Protein AF-A0A4Y2S2T1-F1 (afdb_monomer)

Nearest PDB structures (foldseek):
  7qun-assembly1_D  TM=9.244E-01  e=3.395E-38  Sus scrofa domesticus
  7qun-assembly1_A  TM=9.251E-01  e=2.106E-37  Sus scrofa domesticus
  7px8-assembly1_A  TM=9.135E-01  e=1.645E-37  Sus scrofa domesticus
  7px8-assembly1_C  TM=9.147E-01  e=1.126E-36  Sus scrofa domesticus
  3grd-assembly1_B  TM=5.400E-01  e=3.407E+00  Bacillus cereus ATCC 10987

Organism: Araneus ventricosus (NCBI:txid182803)

Solvent-accessible surface area (backbone atoms only — not comparable to full-atom values): 27265 Å² total; per-residue (Å²): 132,88,85,88,84,90,81,91,85,82,94,84,75,97,77,69,62,63,64,56,52,51,50,52,53,49,52,51,52,53,47,50,53,49,52,53,51,50,50,53,55,60,45,53,51,53,33,76,73,40,43,41,81,30,65,62,67,45,97,62,31,34,29,36,44,31,32,33,36,26,55,36,80,89,78,70,42,75,45,34,30,32,35,42,34,34,29,33,66,88,80,62,43,78,76,45,76,51,70,81,38,83,42,74,45,51,63,44,69,41,64,28,81,69,39,56,36,38,41,38,31,30,49,48,98,48,100,79,65,46,33,35,41,35,35,29,44,81,95,40,75,78,44,74,41,73,52,68,78,46,87,81,39,40,62,71,40,69,42,65,66,36,28,26,67,40,60,34,86,86,64,49,34,41,38,32,18,21,28,52,60,70,69,52,51,35,53,69,84,58,87,64,91,77,67,85,57,98,77,64,67,62,37,68,58,44,58,80,62,86,73,75,42,43,38,94,77,34,67,89,42,66,41,33,32,46,35,38,35,35,65,88,81,66,50,71,47,72,57,78,60,64,79,81,43,92,54,48,36,34,20,47,46,42,76,40,60,94,62,48,27,41,31,30,37,38,32,57,36,72,98,60,54,70,50,62,74,73,24,65,15,55,36,21,40,41,35,38,33,34,72,82,85,65,48,75,45,75,74,54,94,59,85,64,24,14,52,47,52,70,40,66,30,76,83,47,50,37,36,33,31,38,37,28,61,35,48,81,68,46,82,64,57,25,25,38,35,36,34,35,62,85,81,70,43,78,48,77,40,38,68,69,46,90,80,60,92,74,92,60,81,55,38,42,43,60,94,64,62,39,90,39,25,43,33,66,86,52,47,36,39,45,36,41,23,49,48,88,98,26,34,40,33,35,40,31,34,64,88,80,37,53,71,44,74,62,81,67,69,80,84,45,52,28,32,39,58,37,27,30,51,87,39,29,38,34,30,40,36,26,28,104,64,34,45,49,24,43,32,37,28,51,64,73,63,86,63,65,97,88,57,69,67,67,47,56,45,75,74,45,87,52,64,65,78,63,100,75,74,97,64,85,87,73,68,81,69,80,71,87,82,129

Foldseek 3Di:
DDDDDDDDDDDDDPPPPVVVVVVVVVVVVVVVVVVVVVVVVQQQFKFWPFWDWAPVPDPFKIKIKTKIWGQDPVVRDIWIWIKIWIAGPPVRDTPDIGDTDGPPQWLDKDAAPNSQKIWTWGFDPDPVGWIKIFIDGVPDGPAMDGPCPDPQFHAFDRDPPAFDWDADNVRFKTKGKGHHDDAAEDELPDDCVPVPDPPRPYHYNCPPPDQAFLDDVGPPHRAMWMWMAGGPVRDIDTQPCCVVPPQWHKHPWDQAPPSQKIKIKIFGCPPHSYQRRQAQATFIFIWMAGPPVSDIDTLDDDRQKGKGAWAAFPNRQKIWIWIDGHDDDRWAATWIWIAGNPVSDIDTLGDGDPDDDDQPDNHAGDPYFANAQADNVRQWGWFWGDRPQEIWIWIAGRPRSDIDTADDPPVWRYKGFNHDDPQKTWIWTHDPFWRIFIKMWHNPDDDDVPDFHTAIDGSDHIDGDDPPDDDDPGDDDGDDDD

InterPro domains:
  IPR011042 Six-bladed beta-propeller, TolB-like [G3DSA:2.120.10.30] (139-408)
  IPR045550 Acylamino-acid-releasing enzyme, N-terminal domain [PF19283] (61-460)

Sequence (482 aa):
MRLDNTSLWSLGGYCLNLARMSCLFTFESGWISRCVKIYKTIAATPSPSGAKIIPAACDDALCIHTLWSSQDFVEFQKNKFSRDFVIEKESFKVLSSGIPSDVGSVLLHGFSKSGRKRAVLTDKKSPEKKTYLEIWNGSKKEAAFDMSERKEHGNITDNDPFKCFEWSSDEKFILYTAEEKQPKSVSYFADTSQAKDETDNIMKGEEYVYREEWGEACVGSHYTVLCILEIETGVVQVLPTSKIGSDFSFGQARWGPNDETVIFIGWKEFPYRLGVWACRNRRSALYAINLESKDIECLTPDDNICVRSPRFSPNLDTLIYLENLGGGPHFKGAKLRKYDWKTKKNSTVVDLVENATGDEFPGIYVDYLPSRCWSEDGKYIYFSTIWRSRVAILCVDIENGKLQKVQVDEQFGSSVVLDVHYNMLVAELSAPNIDPCLVFFHEARIPPEKEPIQTWHLIQLPNRFGNCLNRKVTGKWSVNLK

Structure (mmCIF, N/CA/C/O backbone):
data_AF-A0A4Y2S2T1-F1
#
_entry.id   AF-A0A4Y2S2T1-F1
#
loop_
_atom_site.group_PDB
_atom_site.id
_atom_site.type_symbol
_atom_site.label_atom_id
_atom_site.label_alt_id
_atom_site.label_comp_id
_atom_site.label_asym_id
_atom_site.label_entity_id
_atom_site.label_seq_id
_atom_site.pdbx_PDB_ins_code
_atom_site.Cartn_x
_atom_site.Cartn_y
_atom_site.Cartn_z
_atom_site.occupancy
_atom_site.B_iso_or_equiv
_atom_site.auth_seq_id
_atom_site.auth_comp_id
_atom_site.auth_asym_id
_atom_site.auth_atom_id
_atom_site.pdbx_PDB_model_num
ATOM 1 N N . MET A 1 1 ? 71.038 -6.048 33.163 1.00 34.03 1 MET A N 1
ATOM 2 C CA . MET A 1 1 ? 72.115 -6.387 32.205 1.00 34.03 1 MET A CA 1
ATOM 3 C C . MET A 1 1 ? 71.888 -5.505 30.987 1.00 34.03 1 MET A C 1
ATOM 5 O O . MET A 1 1 ? 70.842 -5.656 30.379 1.00 34.03 1 MET A O 1
ATOM 9 N N . ARG A 1 2 ? 72.569 -4.347 30.900 1.00 25.72 2 ARG A N 1
ATOM 10 C CA . ARG A 1 2 ? 73.732 -4.071 30.011 1.00 25.72 2 ARG A CA 1
ATOM 11 C C . ARG A 1 2 ? 73.445 -4.492 28.563 1.00 25.72 2 ARG A C 1
ATOM 13 O O . ARG A 1 2 ? 73.126 -5.651 28.347 1.00 25.72 2 ARG A O 1
ATOM 20 N N . LEU A 1 3 ? 73.509 -3.613 27.563 1.00 28.77 3 LEU A N 1
ATOM 21 C CA . LEU A 1 3 ? 74.566 -2.644 27.192 1.00 28.77 3 LEU A CA 1
ATOM 22 C C . LEU A 1 3 ? 73.894 -1.401 26.551 1.00 28.77 3 LEU A C 1
ATOM 24 O O . LEU A 1 3 ? 72.910 -1.582 25.844 1.00 28.77 3 LEU A O 1
ATOM 28 N N . ASP A 1 4 ? 74.187 -0.134 26.861 1.00 31.33 4 ASP A N 1
ATOM 29 C CA . ASP A 1 4 ? 75.420 0.690 26.885 1.00 31.33 4 ASP A CA 1
ATOM 30 C C . ASP A 1 4 ? 75.606 1.576 25.628 1.00 31.33 4 ASP A C 1
ATOM 32 O O . ASP A 1 4 ? 75.515 1.100 24.499 1.00 31.33 4 ASP A O 1
ATOM 36 N N . ASN A 1 5 ? 75.975 2.840 25.916 1.00 29.80 5 ASN A N 1
ATOM 37 C CA . ASN A 1 5 ? 76.746 3.833 25.136 1.00 29.80 5 ASN A CA 1
ATOM 38 C C . ASN A 1 5 ? 75.997 4.841 24.224 1.00 29.80 5 ASN A C 1
ATOM 40 O O . ASN A 1 5 ? 75.476 4.484 23.177 1.00 29.80 5 ASN A O 1
ATOM 44 N N . THR A 1 6 ? 75.777 6.097 24.679 1.00 29.97 6 THR A N 1
ATOM 45 C CA . THR A 1 6 ? 76.640 7.326 24.561 1.00 29.97 6 THR A CA 1
ATOM 46 C C . THR A 1 6 ? 76.794 7.825 23.112 1.00 29.97 6 THR A C 1
ATOM 48 O O . THR A 1 6 ? 77.077 7.018 22.245 1.00 29.97 6 THR A O 1
ATOM 51 N N . SER A 1 7 ? 76.724 9.102 22.714 1.00 29.00 7 SER A N 1
ATOM 52 C CA . SER A 1 7 ? 76.660 10.418 23.371 1.00 29.00 7 SER A CA 1
ATOM 53 C C . SER A 1 7 ? 76.478 11.513 22.290 1.00 29.00 7 SER A C 1
ATOM 55 O O . SER A 1 7 ? 76.987 11.351 21.186 1.00 29.00 7 SER A O 1
ATOM 57 N N . LEU A 1 8 ? 75.809 12.619 22.655 1.00 30.50 8 LEU A N 1
ATOM 58 C CA . LEU A 1 8 ? 76.010 14.031 22.249 1.00 30.50 8 LEU A CA 1
ATOM 59 C C . LEU A 1 8 ? 76.597 14.371 20.863 1.00 30.50 8 LEU A C 1
ATOM 61 O O . LEU A 1 8 ? 77.785 14.168 20.674 1.00 30.50 8 LEU A O 1
ATOM 65 N N . TRP A 1 9 ? 75.841 15.123 20.041 1.00 24.95 9 TRP A N 1
ATOM 66 C CA . TRP A 1 9 ? 76.330 16.329 19.336 1.00 24.95 9 TRP A CA 1
ATOM 67 C C . TRP A 1 9 ? 75.213 17.390 19.186 1.00 24.95 9 TRP A C 1
ATOM 69 O O . TRP A 1 9 ? 74.168 17.146 18.593 1.00 24.95 9 TRP A O 1
ATOM 79 N N . SER A 1 10 ? 75.478 18.544 19.808 1.00 25.80 10 SER A N 1
ATOM 80 C CA . SER A 1 10 ? 75.122 19.943 19.493 1.00 25.80 10 SER A CA 1
ATOM 81 C C . SER A 1 10 ? 73.791 20.344 18.825 1.00 25.80 10 SER A C 1
ATOM 83 O O . SER A 1 10 ? 73.492 20.010 17.683 1.00 25.80 10 SER A O 1
ATOM 85 N N . LEU A 1 11 ? 73.114 21.261 19.527 1.00 33.84 11 LEU A N 1
ATOM 86 C CA . LEU A 1 11 ? 72.204 22.316 19.060 1.00 33.84 11 LEU A CA 1
ATOM 87 C C . LEU A 1 11 ? 72.495 22.871 17.651 1.00 33.84 11 LEU A C 1
ATOM 89 O O . LEU A 1 11 ? 73.574 23.399 17.395 1.00 33.84 11 LEU A O 1
ATOM 93 N N . GLY A 1 12 ? 71.462 22.890 16.805 1.00 29.61 12 GLY A N 1
ATOM 94 C CA . GLY A 1 12 ? 71.401 23.716 15.597 1.00 29.61 12 GLY A CA 1
ATOM 95 C C . GLY A 1 12 ? 70.341 23.219 14.618 1.00 29.61 12 GLY A C 1
ATOM 96 O O . GLY A 1 12 ? 70.613 22.313 13.841 1.00 29.61 12 GLY A O 1
ATOM 97 N N . GLY A 1 13 ? 69.132 23.795 14.642 1.00 30.22 13 GLY A N 1
ATOM 98 C CA . GLY A 1 13 ? 68.125 23.501 13.609 1.00 30.22 13 GLY A CA 1
ATOM 99 C C . GLY A 1 13 ? 66.648 23.540 14.011 1.00 30.22 13 GLY A C 1
ATOM 100 O O . GLY A 1 13 ? 65.831 22.904 13.349 1.00 30.22 13 GLY A O 1
ATOM 101 N N . TYR A 1 14 ? 66.256 24.273 15.056 1.00 33.62 14 TYR A N 1
ATOM 102 C CA . TYR A 1 14 ? 64.844 24.620 15.258 1.00 33.62 14 TYR A CA 1
ATOM 103 C C . TYR A 1 14 ? 64.432 25.670 14.218 1.00 33.62 14 TYR A C 1
ATOM 105 O O . TYR A 1 14 ? 64.566 26.855 14.482 1.00 33.62 14 TYR A O 1
ATOM 113 N N . CYS A 1 15 ? 64.006 25.236 13.024 1.00 35.84 15 CYS A N 1
ATOM 114 C CA . CYS A 1 15 ? 63.118 26.014 12.133 1.00 35.84 15 CYS A CA 1
ATOM 115 C C . CYS A 1 15 ? 62.602 25.262 10.885 1.00 35.84 15 CYS A C 1
ATOM 117 O O . CYS A 1 15 ? 61.831 25.837 10.125 1.00 35.84 15 CYS A O 1
ATOM 119 N N . LEU A 1 16 ? 62.950 23.986 10.654 1.00 35.72 16 LEU A N 1
ATOM 120 C CA . LEU A 1 16 ? 62.551 23.272 9.421 1.00 35.72 16 LEU A CA 1
ATOM 121 C C . LEU A 1 16 ? 61.482 22.174 9.575 1.00 35.72 16 LEU A C 1
ATOM 123 O O . LEU A 1 16 ? 61.042 21.626 8.567 1.00 35.72 16 LEU A O 1
ATOM 127 N N . ASN A 1 17 ? 60.979 21.901 10.785 1.00 37.56 17 ASN A N 1
ATOM 128 C CA . ASN A 1 17 ? 59.931 20.883 10.992 1.00 37.56 17 ASN A CA 1
ATOM 129 C C . ASN A 1 17 ? 58.493 21.418 11.099 1.00 37.56 17 ASN A C 1
ATOM 131 O O . ASN A 1 17 ? 57.556 20.645 10.923 1.00 37.56 17 ASN A O 1
ATOM 135 N N . LEU A 1 18 ? 58.282 22.726 11.284 1.00 37.91 18 LEU A N 1
ATOM 136 C CA . LEU A 1 18 ? 56.929 23.305 11.282 1.00 37.91 18 LEU A CA 1
ATOM 137 C C . LEU A 1 18 ? 56.337 23.406 9.870 1.00 37.91 18 LEU A C 1
ATOM 139 O O . LEU A 1 18 ? 55.143 23.184 9.706 1.00 37.91 18 LEU A O 1
ATOM 143 N N . ALA A 1 19 ? 57.163 23.647 8.845 1.00 38.97 19 ALA A N 1
ATOM 144 C CA . ALA A 1 19 ? 56.709 23.746 7.456 1.00 38.97 19 ALA A CA 1
ATOM 145 C C . ALA A 1 19 ? 56.331 22.385 6.839 1.00 38.97 19 ALA A C 1
ATOM 147 O O . ALA A 1 19 ? 55.425 22.318 6.017 1.00 38.97 19 ALA A O 1
ATOM 148 N N . ARG A 1 20 ? 56.982 21.280 7.239 1.00 36.53 20 ARG A N 1
ATOM 149 C CA . ARG A 1 20 ? 56.620 19.927 6.768 1.00 36.53 20 ARG A CA 1
ATOM 150 C C . ARG A 1 20 ? 55.394 19.359 7.485 1.00 36.53 20 ARG A C 1
ATOM 152 O O . ARG A 1 20 ? 54.566 18.741 6.825 1.00 36.53 20 ARG A O 1
ATOM 159 N N . MET A 1 21 ? 55.230 19.620 8.786 1.00 36.50 21 MET A N 1
ATOM 160 C CA . MET A 1 21 ? 53.992 19.283 9.503 1.00 36.50 21 MET A CA 1
ATOM 161 C C . MET A 1 21 ? 52.813 20.129 9.018 1.00 36.50 21 MET A C 1
ATOM 163 O O . MET A 1 21 ? 51.754 19.574 8.755 1.00 36.50 21 MET A O 1
ATOM 167 N N . SER A 1 22 ? 52.985 21.439 8.812 1.00 42.50 22 SER A N 1
ATOM 168 C CA . SER A 1 22 ? 51.910 22.276 8.270 1.00 42.50 22 SER A CA 1
ATOM 169 C C . SER A 1 22 ? 51.540 21.889 6.839 1.00 42.50 22 SER A C 1
ATOM 171 O O . SER A 1 22 ? 50.362 21.936 6.512 1.00 42.50 22 SER A O 1
ATOM 173 N N . CYS A 1 23 ? 52.485 21.434 6.006 1.00 40.66 23 CYS A N 1
ATOM 174 C CA . CYS A 1 23 ? 52.192 20.939 4.656 1.00 40.66 23 CYS A CA 1
ATOM 175 C C . CYS A 1 23 ? 51.424 19.602 4.669 1.00 40.66 23 CYS A C 1
ATOM 177 O O . CYS A 1 23 ? 50.485 19.446 3.899 1.00 40.66 23 CYS A O 1
ATOM 179 N N . LEU A 1 24 ? 51.743 18.677 5.585 1.00 39.03 24 LEU A N 1
ATOM 180 C CA . LEU A 1 24 ? 50.981 17.432 5.793 1.00 39.03 24 LEU A CA 1
ATOM 181 C C . LEU A 1 24 ? 49.571 17.697 6.356 1.00 39.03 24 LEU A C 1
ATOM 183 O O . LEU A 1 24 ? 48.596 17.203 5.797 1.00 39.03 24 LEU A O 1
ATOM 187 N N . PHE A 1 25 ? 49.436 18.561 7.368 1.00 42.19 25 PHE A N 1
ATOM 188 C CA . PHE A 1 25 ? 48.134 18.968 7.921 1.00 42.19 25 PHE A CA 1
ATOM 189 C C . PHE A 1 25 ? 47.293 19.806 6.936 1.00 42.19 25 PHE A C 1
ATOM 191 O O . PHE A 1 25 ? 46.064 19.733 6.951 1.00 42.19 25 PHE A O 1
ATOM 198 N N . THR A 1 26 ? 47.908 20.597 6.049 1.00 48.97 26 THR A N 1
ATOM 199 C CA . THR A 1 26 ? 47.185 21.336 4.991 1.00 48.97 26 THR A CA 1
ATOM 200 C C . THR A 1 26 ? 46.773 20.434 3.828 1.00 48.97 26 THR A C 1
ATOM 202 O O . THR A 1 26 ? 45.680 20.613 3.290 1.00 48.97 26 THR A O 1
ATOM 205 N N . PHE A 1 27 ? 47.568 19.411 3.492 1.00 50.53 27 PHE A N 1
ATOM 206 C CA . PHE A 1 27 ? 47.165 18.369 2.541 1.00 50.53 27 PHE A CA 1
ATOM 207 C C . PHE A 1 27 ? 45.996 17.533 3.081 1.00 50.53 27 PHE A C 1
ATOM 209 O O . PHE A 1 27 ? 45.011 17.325 2.373 1.00 50.53 27 PHE A O 1
ATOM 216 N N . GLU A 1 28 ? 46.065 17.111 4.348 1.00 56.66 28 GLU A N 1
ATOM 217 C CA . GLU A 1 28 ? 44.998 16.354 5.012 1.00 56.66 28 GLU A CA 1
ATOM 218 C C . GLU A 1 28 ? 43.727 17.187 5.208 1.00 56.66 28 GLU A C 1
ATOM 220 O O . GLU A 1 28 ? 42.634 16.710 4.913 1.00 56.66 28 GLU A O 1
ATOM 225 N N . SER A 1 29 ? 43.833 18.453 5.624 1.00 62.41 29 SER A N 1
ATOM 226 C CA . SER A 1 29 ? 42.655 19.320 5.795 1.00 62.41 29 SER A CA 1
ATOM 227 C C . SER A 1 29 ? 41.990 19.691 4.465 1.00 62.41 29 SER A C 1
ATOM 229 O O . SER A 1 29 ? 40.758 19.724 4.390 1.00 62.41 29 SER A O 1
ATOM 231 N N . GLY A 1 30 ? 42.763 19.893 3.391 1.00 78.75 30 GLY A N 1
ATOM 232 C CA . GLY A 1 30 ? 42.232 20.081 2.038 1.00 78.75 30 GLY A CA 1
ATOM 233 C C . GLY A 1 30 ? 41.545 18.824 1.496 1.00 78.75 30 GLY A C 1
ATOM 234 O O . GLY A 1 30 ? 40.457 18.907 0.919 1.00 78.75 30 GLY A O 1
ATOM 235 N N . TRP A 1 31 ? 42.134 17.649 1.738 1.00 84.62 31 TRP A N 1
ATOM 236 C CA . TRP A 1 31 ? 41.548 16.357 1.383 1.00 84.62 31 TRP A CA 1
ATOM 237 C C . TRP A 1 31 ? 40.248 16.082 2.142 1.00 84.62 31 TRP A C 1
ATOM 239 O O . TRP A 1 31 ? 39.226 15.802 1.519 1.00 84.62 31 TRP A O 1
ATOM 249 N N . ILE A 1 32 ? 40.248 16.236 3.469 1.00 88.69 32 ILE A N 1
ATOM 250 C CA . ILE A 1 32 ? 39.058 16.061 4.310 1.00 88.69 32 ILE A CA 1
ATOM 251 C C . ILE A 1 32 ? 37.958 17.030 3.872 1.00 88.69 32 ILE A C 1
ATOM 253 O O . ILE A 1 32 ? 36.822 16.610 3.667 1.00 88.69 32 ILE A O 1
ATOM 257 N N . SER A 1 33 ? 38.290 18.303 3.637 1.00 88.44 33 SER A N 1
ATOM 258 C CA . SER A 1 33 ? 37.321 19.298 3.157 1.00 88.44 33 SER A CA 1
ATOM 259 C C . SER A 1 33 ? 36.711 18.903 1.810 1.00 88.44 33 SER A C 1
ATOM 261 O O . SER A 1 33 ? 35.505 19.053 1.601 1.00 88.44 33 SER A O 1
ATOM 263 N N . ARG A 1 34 ? 37.519 18.346 0.899 1.00 89.38 34 ARG A N 1
ATOM 264 C CA . ARG A 1 34 ? 37.043 17.816 -0.383 1.00 89.38 34 ARG A CA 1
ATOM 265 C C . ARG A 1 34 ? 36.129 16.605 -0.190 1.00 89.38 34 ARG A C 1
ATOM 267 O O . ARG A 1 34 ? 35.059 16.580 -0.793 1.00 89.38 34 ARG A O 1
ATOM 274 N N . CYS A 1 35 ? 36.507 15.644 0.650 1.00 88.88 35 CYS A N 1
ATOM 275 C CA . CYS A 1 35 ? 35.688 14.471 0.964 1.00 88.88 35 CYS A CA 1
ATOM 276 C C . CYS A 1 35 ? 34.342 14.874 1.573 1.00 88.88 35 CYS A C 1
ATOM 278 O O . CYS A 1 35 ? 33.303 14.418 1.107 1.00 88.88 35 CYS A O 1
ATOM 280 N N . VAL A 1 36 ? 34.346 15.797 2.540 1.00 88.25 36 VAL A N 1
ATOM 281 C CA . VAL A 1 36 ? 33.127 16.340 3.154 1.00 88.25 36 VAL A CA 1
ATOM 282 C C . VAL A 1 36 ? 32.255 17.034 2.110 1.00 88.25 36 VAL A C 1
ATOM 284 O O . VAL A 1 36 ? 31.046 16.822 2.093 1.00 88.25 36 VAL A O 1
ATOM 287 N N . LYS A 1 37 ? 32.839 17.832 1.207 1.00 88.00 37 LYS A N 1
ATOM 288 C CA . LYS A 1 37 ? 32.087 18.500 0.135 1.00 88.00 37 LYS A CA 1
ATOM 289 C C . LYS A 1 37 ? 31.455 17.500 -0.836 1.00 88.00 37 LYS A C 1
ATOM 291 O O . LYS A 1 37 ? 30.286 17.660 -1.184 1.00 88.00 37 LYS A O 1
ATOM 296 N N . ILE A 1 38 ? 32.201 16.478 -1.257 1.00 87.62 38 ILE A N 1
ATOM 297 C CA . ILE A 1 38 ? 31.698 15.418 -2.144 1.00 87.62 38 ILE A CA 1
ATOM 298 C C . ILE A 1 38 ? 30.565 14.658 -1.456 1.00 87.62 38 ILE A C 1
ATOM 300 O O . ILE A 1 38 ? 29.480 14.551 -2.018 1.00 87.62 38 ILE A O 1
ATOM 304 N N . TYR A 1 39 ? 30.786 14.208 -0.221 1.00 85.94 39 TYR A N 1
ATOM 305 C CA . TYR A 1 39 ? 29.787 13.487 0.561 1.00 85.94 39 TYR A CA 1
ATOM 306 C C . TYR A 1 39 ? 28.503 14.305 0.744 1.00 85.94 39 TYR A C 1
ATOM 308 O O . TYR A 1 39 ? 27.420 13.809 0.444 1.00 85.94 39 TYR A O 1
ATOM 316 N N . LYS A 1 40 ? 28.620 15.585 1.131 1.00 85.69 40 LYS A N 1
ATOM 317 C CA . LYS A 1 40 ? 27.474 16.502 1.245 1.00 85.69 40 LYS A CA 1
ATOM 318 C C . LYS A 1 40 ? 26.719 16.664 -0.073 1.00 85.69 40 LYS A C 1
ATOM 320 O O . LYS A 1 40 ? 25.498 16.708 -0.056 1.00 85.69 40 LYS A O 1
ATOM 325 N N . THR A 1 41 ? 27.433 16.739 -1.197 1.00 84.62 41 THR A N 1
ATOM 326 C CA . THR A 1 41 ? 26.814 16.869 -2.527 1.00 84.62 41 THR A CA 1
ATOM 327 C C . THR A 1 41 ? 26.025 15.612 -2.887 1.00 84.62 41 THR A C 1
ATOM 329 O O . THR A 1 41 ? 24.870 15.714 -3.276 1.00 84.62 41 THR A O 1
ATOM 332 N N . ILE A 1 42 ? 26.622 14.429 -2.708 1.00 83.75 42 ILE A N 1
ATOM 333 C CA . ILE A 1 42 ? 25.990 13.149 -3.056 1.00 83.75 42 ILE A CA 1
ATOM 334 C C . ILE A 1 42 ? 24.768 12.893 -2.176 1.00 83.75 42 ILE A C 1
ATOM 336 O O . ILE A 1 42 ? 23.701 12.581 -2.685 1.00 83.75 42 ILE A O 1
ATOM 340 N N . ALA A 1 43 ? 24.889 13.060 -0.865 1.00 83.31 43 ALA A N 1
ATOM 341 C CA . ALA A 1 43 ? 23.805 12.748 0.061 1.00 83.31 43 ALA A CA 1
ATOM 342 C C . ALA A 1 43 ? 22.665 13.783 0.075 1.00 83.31 43 ALA A C 1
ATOM 344 O O . ALA A 1 43 ? 21.557 13.466 0.509 1.00 83.31 43 ALA A O 1
ATOM 345 N N . ALA A 1 44 ? 22.912 14.997 -0.430 1.00 84.25 44 ALA A N 1
ATOM 346 C CA . ALA A 1 44 ? 21.858 15.968 -0.711 1.00 84.25 44 ALA A CA 1
ATOM 347 C C . ALA A 1 44 ? 21.030 15.604 -1.958 1.00 84.25 44 ALA A C 1
ATOM 349 O O . ALA A 1 44 ? 19.982 16.210 -2.179 1.00 84.25 44 ALA A O 1
ATOM 350 N N . THR A 1 45 ? 21.475 14.636 -2.769 1.00 88.38 45 THR A N 1
ATOM 351 C CA . THR A 1 45 ? 20.741 14.174 -3.952 1.00 88.38 45 THR A CA 1
ATOM 352 C C . THR A 1 45 ? 19.422 13.538 -3.520 1.00 88.38 45 THR A C 1
ATOM 354 O O . THR A 1 45 ? 19.428 12.534 -2.801 1.00 88.38 45 THR A O 1
ATOM 357 N N . PRO A 1 46 ? 18.276 14.099 -3.930 1.00 91.19 46 PRO A N 1
ATOM 358 C CA . PRO A 1 46 ? 16.992 13.555 -3.545 1.00 91.19 46 PRO A CA 1
ATOM 359 C C . PRO A 1 46 ? 16.679 12.292 -4.343 1.00 91.19 46 PRO A C 1
ATOM 361 O O . PRO A 1 46 ? 16.947 12.211 -5.538 1.00 91.19 46 PRO A O 1
ATOM 364 N N . SER A 1 47 ? 16.058 11.323 -3.681 1.00 92.00 47 SER A N 1
ATOM 365 C CA . SER A 1 47 ? 15.571 10.091 -4.304 1.00 92.00 47 SER A CA 1
ATOM 366 C C . SER A 1 47 ? 14.041 10.062 -4.276 1.00 92.00 47 SER A C 1
ATOM 368 O O . SER A 1 47 ? 13.475 10.324 -3.204 1.00 92.00 47 SER A O 1
ATOM 370 N N . PRO A 1 48 ? 13.361 9.752 -5.399 1.00 94.19 48 PRO A N 1
ATOM 371 C CA . PRO A 1 48 ? 11.926 9.496 -5.390 1.00 94.19 48 PRO A CA 1
ATOM 372 C C . PRO A 1 48 ? 11.599 8.350 -4.428 1.00 94.19 48 PRO A C 1
ATOM 374 O O . PRO A 1 48 ? 12.237 7.302 -4.459 1.00 94.19 48 PRO A O 1
ATOM 377 N N . SER A 1 49 ? 10.605 8.546 -3.570 1.00 93.06 49 SER A N 1
ATOM 378 C CA . SER A 1 49 ? 10.132 7.544 -2.608 1.00 93.06 49 SER A CA 1
ATOM 379 C C . SER A 1 49 ? 8.677 7.134 -2.840 1.00 93.06 49 SER A C 1
ATOM 381 O O . SER A 1 49 ? 8.216 6.148 -2.269 1.00 93.06 49 SER A O 1
ATOM 383 N N . GLY A 1 50 ? 7.948 7.861 -3.689 1.00 94.69 50 GLY A N 1
ATOM 384 C CA . GLY A 1 50 ? 6.578 7.539 -4.066 1.00 94.69 50 GLY A CA 1
ATOM 385 C C . GLY A 1 50 ? 6.056 8.455 -5.166 1.00 94.69 50 GLY A C 1
ATOM 386 O O . GLY A 1 50 ? 6.575 9.551 -5.382 1.00 94.69 50 GLY A O 1
ATOM 387 N N . ALA A 1 51 ? 5.013 8.010 -5.857 1.00 95.19 51 ALA A N 1
ATOM 388 C CA . ALA A 1 51 ? 4.303 8.811 -6.842 1.00 95.19 51 ALA A CA 1
ATOM 389 C C . ALA A 1 51 ? 2.811 8.466 -6.846 1.00 95.19 51 ALA A C 1
ATOM 391 O O . ALA A 1 51 ? 2.405 7.389 -6.408 1.00 95.19 51 ALA A O 1
ATOM 392 N N . LYS A 1 52 ? 1.993 9.389 -7.345 1.00 94.38 52 LYS A N 1
ATOM 393 C CA . LYS A 1 52 ? 0.572 9.183 -7.597 1.00 94.38 52 LYS A CA 1
ATOM 394 C C . LYS A 1 52 ? 0.146 9.980 -8.824 1.00 94.38 52 LYS A C 1
ATOM 396 O O . LYS A 1 52 ? 0.221 11.205 -8.823 1.00 94.38 52 LYS A O 1
ATOM 401 N N . ILE A 1 53 ? -0.339 9.288 -9.850 1.00 92.12 53 ILE A N 1
ATOM 402 C CA . ILE A 1 53 ? -1.011 9.878 -11.011 1.00 92.12 53 ILE A CA 1
ATOM 403 C C . ILE A 1 53 ? -2.413 10.336 -10.581 1.00 92.12 53 ILE A C 1
ATOM 405 O O . ILE A 1 53 ? -3.239 9.517 -10.162 1.00 92.12 53 ILE A O 1
ATOM 409 N N . ILE A 1 54 ? -2.685 11.633 -10.682 1.00 90.31 54 ILE A N 1
ATOM 410 C CA . ILE A 1 54 ? -3.940 12.277 -10.290 1.00 90.31 54 ILE A CA 1
ATOM 411 C C . ILE A 1 54 ? -4.703 12.689 -11.564 1.00 90.31 54 ILE A C 1
ATOM 413 O O . ILE A 1 54 ? -4.226 13.558 -12.300 1.00 90.31 54 ILE A O 1
ATOM 417 N N . PRO A 1 55 ? -5.884 12.092 -11.831 1.00 70.88 55 PRO A N 1
ATOM 418 C CA . PRO A 1 55 ? -6.645 12.334 -13.060 1.00 70.88 55 PRO A CA 1
ATOM 419 C C . PRO A 1 55 ? -7.150 13.768 -13.226 1.00 70.88 55 PRO A C 1
ATOM 421 O O . PRO A 1 55 ? -7.199 14.281 -14.340 1.00 70.88 55 PRO A O 1
ATOM 424 N N . ALA A 1 56 ? -7.560 14.402 -12.128 1.00 64.19 56 ALA A N 1
ATOM 425 C CA . ALA A 1 56 ? -8.405 15.594 -12.152 1.00 64.19 56 ALA A CA 1
ATOM 426 C C . ALA A 1 56 ? -7.644 16.931 -12.247 1.00 64.19 56 ALA A C 1
ATOM 428 O O . ALA A 1 56 ? -8.110 17.929 -11.704 1.00 64.19 56 ALA A O 1
ATOM 429 N N . ALA A 1 57 ? -6.482 16.977 -12.907 1.00 59.53 57 ALA A N 1
ATOM 430 C CA . ALA A 1 57 ? -5.786 18.251 -13.110 1.00 59.53 57 ALA A CA 1
ATOM 431 C C . ALA A 1 57 ? -6.525 19.126 -14.142 1.00 59.53 57 ALA A C 1
ATOM 433 O O . ALA A 1 57 ? -6.911 20.249 -13.825 1.00 59.53 57 ALA A O 1
ATOM 434 N N . CYS A 1 58 ? -6.762 18.592 -15.346 1.00 63.28 58 CYS A N 1
ATOM 435 C CA . CYS A 1 58 ? -7.676 19.121 -16.366 1.00 63.28 58 CYS A CA 1
ATOM 436 C C . CYS A 1 58 ? -7.911 18.069 -17.476 1.00 63.28 58 CYS A C 1
ATOM 438 O O . CYS A 1 58 ? -7.344 16.972 -17.438 1.00 63.28 58 CYS A O 1
ATOM 440 N N . ASP A 1 59 ? -8.748 18.380 -18.470 1.00 72.38 59 ASP A N 1
ATOM 441 C CA . ASP A 1 59 ? -9.065 17.448 -19.564 1.00 72.38 59 ASP A CA 1
ATOM 442 C C . ASP A 1 59 ? -7.833 17.082 -20.406 1.00 72.38 59 ASP A C 1
ATOM 444 O O . ASP A 1 59 ? -7.677 15.910 -20.744 1.00 72.38 59 ASP A O 1
ATOM 448 N N . ASP A 1 60 ? -6.891 18.011 -20.601 1.00 82.12 60 ASP A N 1
ATOM 449 C CA . ASP A 1 60 ? -5.720 17.828 -21.477 1.00 82.12 60 ASP A CA 1
ATOM 450 C C . ASP A 1 60 ? -4.404 17.545 -20.732 1.00 82.12 60 ASP A C 1
ATOM 452 O O . ASP A 1 60 ? -3.382 17.248 -21.353 1.00 82.12 60 ASP A O 1
ATOM 456 N N . ALA A 1 61 ? -4.394 17.613 -19.398 1.00 85.00 61 ALA A N 1
ATOM 457 C CA . ALA A 1 61 ? -3.192 17.392 -18.596 1.00 85.00 61 ALA A CA 1
ATOM 458 C C . ALA A 1 61 ? -3.444 16.480 -17.396 1.00 85.00 61 ALA A C 1
ATOM 460 O O . ALA A 1 61 ? -4.550 16.371 -16.869 1.00 85.00 61 ALA A O 1
ATOM 461 N N . LEU A 1 62 ? -2.385 15.816 -16.952 1.00 85.19 62 LEU A N 1
ATOM 462 C CA . LEU A 1 62 ? -2.368 14.968 -15.770 1.00 85.19 62 LEU A CA 1
ATOM 463 C C . LEU A 1 62 ? -1.358 15.515 -14.767 1.00 85.19 62 LEU A C 1
ATOM 465 O O . LEU A 1 62 ? -0.304 16.030 -15.140 1.00 85.19 62 LEU A O 1
ATOM 469 N N . CYS A 1 63 ? -1.699 15.416 -13.484 1.00 90.56 63 CYS A N 1
ATOM 470 C CA . CYS A 1 63 ? -0.799 15.779 -12.399 1.00 90.56 63 CYS A CA 1
ATOM 471 C C . CYS A 1 63 ? -0.184 14.508 -11.818 1.00 90.56 63 CYS A C 1
ATOM 473 O O . CYS A 1 63 ? -0.893 13.543 -11.537 1.00 90.56 63 CYS A O 1
ATOM 475 N N . ILE A 1 64 ? 1.128 14.499 -11.620 1.00 92.50 64 ILE A N 1
ATOM 476 C CA . ILE A 1 64 ? 1.820 13.456 -10.871 1.00 92.50 64 ILE A CA 1
ATOM 477 C C . ILE A 1 64 ? 2.302 14.079 -9.569 1.00 92.50 64 ILE A C 1
ATOM 479 O O . ILE A 1 64 ? 3.247 14.869 -9.568 1.00 92.50 64 ILE A O 1
ATOM 483 N N . HIS A 1 65 ? 1.660 13.701 -8.466 1.00 94.56 65 HIS A N 1
ATOM 484 C CA . HIS A 1 65 ? 2.145 14.013 -7.129 1.00 94.56 65 HIS A CA 1
ATOM 485 C C . HIS A 1 65 ? 3.281 13.066 -6.778 1.00 94.56 65 HIS A C 1
ATOM 487 O O . HIS A 1 65 ? 3.144 11.853 -6.932 1.00 94.56 65 HIS A O 1
ATOM 493 N N . THR A 1 66 ? 4.406 13.592 -6.312 1.00 95.12 66 THR A N 1
ATOM 494 C CA . THR A 1 66 ? 5.604 12.789 -6.042 1.00 95.12 66 THR A CA 1
ATOM 495 C C . THR A 1 66 ? 6.155 13.085 -4.664 1.00 95.12 66 THR A C 1
ATOM 497 O O . THR A 1 66 ? 6.108 14.220 -4.190 1.00 95.12 66 THR A O 1
ATOM 500 N N . LEU A 1 67 ? 6.689 12.051 -4.028 1.00 95.88 67 LEU A N 1
ATOM 501 C CA . LEU A 1 67 ? 7.351 12.112 -2.736 1.00 95.88 67 LEU A CA 1
ATOM 502 C C . LEU A 1 67 ? 8.829 11.835 -2.940 1.00 95.88 67 LEU A C 1
ATOM 504 O O . LEU A 1 67 ? 9.212 10.980 -3.739 1.00 95.88 67 LEU A O 1
ATOM 508 N N . TRP A 1 68 ? 9.646 12.554 -2.192 1.00 94.81 68 TRP A N 1
ATOM 509 C CA . TRP A 1 68 ? 11.090 12.497 -2.279 1.00 94.81 68 TRP A CA 1
ATOM 510 C C . TRP A 1 68 ? 11.680 12.457 -0.883 1.00 94.81 68 TRP A C 1
ATOM 512 O O . TRP A 1 68 ? 11.090 12.949 0.084 1.00 94.81 68 TRP A O 1
ATOM 522 N N . SER A 1 69 ? 12.874 11.887 -0.787 1.00 93.19 69 SER A N 1
ATOM 523 C CA . SER A 1 69 ? 13.676 11.961 0.426 1.00 93.19 69 SER A CA 1
ATOM 524 C C . SER A 1 69 ? 15.121 12.308 0.115 1.00 93.19 69 SER A C 1
ATOM 526 O O . SER A 1 69 ? 15.665 11.863 -0.894 1.00 93.19 69 SER A O 1
ATOM 528 N N . SER A 1 70 ? 15.738 13.088 0.993 1.00 91.06 70 SER A N 1
ATOM 529 C CA . SER A 1 70 ? 17.166 13.409 0.962 1.00 91.06 70 SER A CA 1
ATOM 530 C C . SER A 1 70 ? 17.716 13.411 2.384 1.00 91.06 70 SER A C 1
ATOM 532 O O . SER A 1 70 ? 16.967 13.599 3.345 1.00 91.06 70 SER A O 1
ATOM 534 N N . GLN A 1 71 ? 19.020 13.211 2.545 1.00 89.31 71 GLN A N 1
ATOM 535 C CA . GLN A 1 71 ? 19.634 13.281 3.866 1.00 89.31 71 GLN A CA 1
ATOM 536 C C . GLN A 1 71 ? 19.804 14.746 4.289 1.00 89.31 71 GLN A C 1
ATOM 538 O O . GLN A 1 71 ? 20.451 15.522 3.585 1.00 89.31 71 GLN A O 1
ATOM 543 N N . ASP A 1 72 ? 19.267 15.114 5.453 1.00 83.69 72 ASP A N 1
ATOM 544 C CA . ASP A 1 72 ? 19.620 16.354 6.138 1.00 83.69 72 ASP A CA 1
ATOM 545 C C . ASP A 1 72 ? 20.815 16.094 7.064 1.00 83.69 72 ASP A C 1
ATOM 547 O O . ASP A 1 72 ? 20.845 15.129 7.835 1.00 83.69 72 ASP A O 1
ATOM 551 N N . PHE A 1 73 ? 21.830 16.945 6.961 1.00 79.94 73 PHE A N 1
ATOM 552 C CA . PHE A 1 73 ? 23.054 16.848 7.751 1.00 79.94 73 PHE A CA 1
ATOM 553 C C . PHE A 1 73 ? 23.078 17.730 8.987 1.00 79.94 73 PHE A C 1
ATOM 555 O O . PHE A 1 73 ? 23.886 17.480 9.876 1.00 79.94 73 PHE A O 1
ATOM 562 N N . VAL A 1 74 ? 22.247 18.766 9.023 1.00 83.38 74 VAL A N 1
ATOM 563 C CA . VAL A 1 74 ? 22.106 19.627 10.191 1.00 83.38 74 VAL A CA 1
ATOM 564 C C . VAL A 1 74 ? 21.279 18.891 11.238 1.00 83.38 74 VAL A C 1
ATOM 566 O O . VAL A 1 74 ? 21.699 18.800 12.386 1.00 83.38 74 VAL A O 1
ATOM 569 N N . GLU A 1 75 ? 20.158 18.296 10.825 1.00 81.69 75 GLU A N 1
ATOM 570 C CA . GLU A 1 75 ? 19.274 17.546 11.728 1.00 81.69 75 GLU A CA 1
ATOM 571 C C . GLU A 1 75 ? 19.658 16.065 11.866 1.00 81.69 75 GLU A C 1
ATOM 573 O O . GLU A 1 7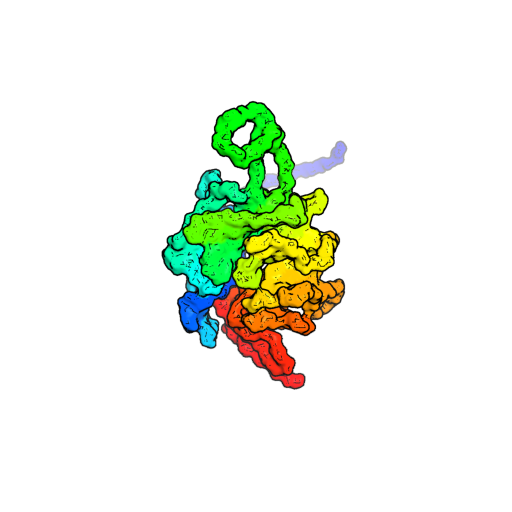5 ? 19.165 15.379 12.759 1.00 81.69 75 GLU A O 1
ATOM 578 N N . PHE A 1 76 ? 20.542 15.564 10.994 1.00 83.94 76 PHE A N 1
ATOM 579 C CA . PHE A 1 76 ? 20.929 14.149 10.909 1.00 83.94 76 PHE A CA 1
ATOM 580 C C . PHE A 1 76 ? 19.725 13.207 10.714 1.00 83.94 76 PHE A C 1
ATOM 582 O O . PHE A 1 76 ? 19.689 12.080 11.207 1.00 83.94 76 PHE A O 1
ATOM 589 N N . GLN A 1 77 ? 18.724 13.674 9.966 1.00 85.75 77 GLN A N 1
ATOM 590 C CA . GLN A 1 77 ? 17.477 12.965 9.681 1.00 85.75 77 GLN A CA 1
ATOM 591 C C . GLN A 1 77 ? 17.185 12.971 8.179 1.00 85.75 77 GLN A C 1
ATOM 593 O O . GLN A 1 77 ? 17.747 13.757 7.418 1.00 85.75 77 GLN A O 1
ATOM 598 N N . LYS A 1 78 ? 16.308 12.072 7.725 1.00 87.56 78 LYS A N 1
ATOM 599 C CA . LYS A 1 78 ? 15.819 12.114 6.344 1.00 87.56 78 LYS A CA 1
ATOM 600 C C . LYS A 1 78 ? 14.788 13.230 6.219 1.00 87.56 78 LYS A C 1
ATOM 602 O O . LYS A 1 78 ? 13.717 13.133 6.812 1.00 87.56 78 LYS A O 1
ATOM 607 N N . ASN A 1 79 ? 15.087 14.228 5.399 1.00 90.31 79 ASN A N 1
ATOM 608 C CA . ASN A 1 79 ? 14.091 15.194 4.967 1.00 90.31 79 ASN A CA 1
ATOM 609 C C . ASN A 1 79 ? 13.131 14.511 3.980 1.00 90.31 79 ASN A C 1
ATOM 611 O O . ASN A 1 79 ? 13.578 13.788 3.083 1.00 90.31 79 ASN A O 1
ATOM 615 N N . LYS A 1 80 ? 11.825 14.730 4.145 1.00 93.19 80 LYS A N 1
ATOM 616 C CA . LYS A 1 80 ? 10.772 14.240 3.251 1.00 93.19 80 LYS A CA 1
ATOM 617 C C . LYS A 1 80 ? 10.035 15.438 2.675 1.00 93.19 80 LYS A C 1
ATOM 619 O O . LYS A 1 80 ? 9.487 16.251 3.414 1.00 93.19 80 LYS A O 1
ATOM 624 N N . PHE A 1 81 ? 9.965 15.513 1.356 1.00 94.88 81 PHE A N 1
ATOM 625 C CA . PHE A 1 81 ? 9.264 16.589 0.667 1.00 94.88 81 PHE A CA 1
ATOM 626 C C . PHE A 1 81 ? 8.464 16.041 -0.511 1.00 94.88 81 PHE A C 1
ATOM 628 O O . PHE A 1 81 ? 8.712 14.940 -1.003 1.00 94.88 81 PHE A O 1
ATOM 635 N N . SER A 1 82 ? 7.495 16.821 -0.968 1.00 95.69 82 SER A N 1
ATOM 636 C CA . SER A 1 82 ? 6.702 16.521 -2.153 1.00 95.69 82 SER A CA 1
ATOM 637 C C . SER A 1 82 ? 6.967 17.512 -3.278 1.00 95.69 82 SER A C 1
ATOM 639 O O . SER A 1 82 ? 7.393 18.646 -3.038 1.00 95.69 82 SER A O 1
ATOM 641 N N . ARG A 1 83 ? 6.745 17.065 -4.514 1.00 93.38 83 ARG A N 1
ATOM 642 C CA . ARG A 1 83 ? 6.753 17.892 -5.725 1.00 93.38 83 ARG A CA 1
ATOM 643 C C . ARG A 1 83 ? 5.675 17.394 -6.671 1.00 93.38 83 ARG A C 1
ATOM 645 O O . ARG A 1 83 ? 5.490 16.188 -6.808 1.00 93.38 83 ARG A O 1
ATOM 652 N N . ASP A 1 84 ? 5.036 18.312 -7.372 1.00 92.69 84 ASP A N 1
ATOM 653 C CA . ASP A 1 84 ? 4.005 17.970 -8.346 1.00 92.69 84 ASP A CA 1
ATOM 654 C C . ASP A 1 84 ? 4.503 18.269 -9.754 1.00 92.69 84 ASP A C 1
ATOM 656 O O . ASP A 1 84 ? 5.177 19.273 -9.980 1.00 92.69 84 ASP A O 1
ATOM 660 N N . PHE A 1 85 ? 4.175 17.407 -10.707 1.00 91.31 85 PHE A N 1
ATOM 661 C CA . PHE A 1 85 ? 4.494 17.606 -12.117 1.00 91.31 85 PHE A CA 1
ATOM 662 C C . PHE A 1 85 ? 3.208 17.620 -12.926 1.00 91.31 85 PHE A C 1
ATOM 664 O O . PHE A 1 85 ? 2.374 16.732 -12.771 1.00 91.31 85 PHE A O 1
ATOM 671 N N . VAL A 1 86 ? 3.056 18.608 -13.803 1.00 90.44 86 VAL A N 1
ATOM 672 C CA . VAL A 1 86 ? 1.932 18.679 -14.741 1.00 90.44 86 VAL A CA 1
ATOM 673 C C . VAL A 1 86 ? 2.434 18.236 -16.102 1.00 90.44 86 VAL A C 1
ATOM 675 O O . VAL A 1 86 ? 3.412 18.787 -16.609 1.00 90.44 86 VAL A O 1
ATOM 678 N N . ILE A 1 87 ? 1.778 17.240 -16.682 1.00 86.88 87 ILE A N 1
ATOM 679 C CA . ILE A 1 87 ? 2.162 16.614 -17.946 1.00 86.88 87 ILE A CA 1
ATOM 680 C C . ILE A 1 87 ? 0.987 16.714 -18.919 1.00 86.88 87 ILE A C 1
ATOM 682 O O . ILE A 1 87 ? -0.154 16.468 -18.544 1.00 86.88 87 ILE A O 1
ATOM 686 N N . GLU A 1 88 ? 1.262 17.075 -20.166 1.00 86.12 88 GLU A N 1
ATOM 687 C CA . GLU A 1 88 ? 0.270 17.093 -21.246 1.00 86.12 88 GLU A CA 1
ATOM 688 C C . GLU A 1 88 ? -0.071 15.661 -21.686 1.00 86.12 88 GLU A C 1
ATOM 690 O O . GLU A 1 88 ? 0.837 14.866 -21.924 1.00 86.12 88 GLU A O 1
ATOM 695 N N . LYS A 1 89 ? -1.360 15.319 -21.805 1.00 80.75 89 LYS A N 1
ATOM 696 C CA . LYS A 1 89 ? -1.815 13.950 -22.115 1.00 80.75 89 LYS A CA 1
ATOM 697 C C . LYS A 1 89 ? -1.416 13.483 -23.512 1.00 80.75 89 LYS A C 1
ATOM 699 O O . LYS A 1 89 ? -1.073 12.319 -23.672 1.00 80.75 89 LYS A O 1
ATOM 704 N N . GLU A 1 90 ? -1.464 14.367 -24.508 1.00 81.12 90 GLU A N 1
ATOM 705 C CA . GLU A 1 90 ? -1.211 13.994 -25.906 1.00 81.12 90 GLU A CA 1
ATOM 706 C C . GLU A 1 90 ? 0.281 13.877 -26.222 1.00 81.12 90 GLU A C 1
ATOM 708 O O . GLU A 1 90 ? 0.732 12.887 -26.796 1.00 81.12 90 GLU A O 1
ATOM 713 N N . SER A 1 91 ? 1.064 14.897 -25.858 1.00 79.94 91 SER A N 1
ATOM 714 C CA . SER A 1 91 ? 2.491 14.935 -26.184 1.00 79.94 91 SER A CA 1
ATOM 715 C C . SER A 1 91 ? 3.372 14.280 -25.126 1.00 79.94 91 SER A C 1
ATOM 717 O O . SER A 1 91 ? 4.560 14.065 -25.383 1.00 79.94 91 SER A O 1
ATOM 719 N N . PHE A 1 92 ? 2.823 14.006 -23.936 1.00 78.88 92 PHE A N 1
ATOM 720 C CA . PHE A 1 92 ? 3.572 13.525 -22.777 1.00 78.88 92 PHE A CA 1
ATOM 721 C C . PHE A 1 92 ? 4.706 14.479 -22.358 1.00 78.88 92 PHE A C 1
ATOM 723 O O . PHE A 1 92 ? 5.699 14.095 -21.741 1.00 78.88 92 PHE A O 1
ATOM 730 N N . LYS A 1 93 ? 4.578 15.769 -22.674 1.00 84.06 93 LYS A N 1
ATOM 731 C CA . LYS A 1 93 ? 5.548 16.784 -22.270 1.00 84.06 93 LYS A CA 1
ATOM 732 C C . LYS A 1 93 ? 5.266 17.263 -20.849 1.00 84.06 93 LYS A C 1
ATOM 734 O O . LYS A 1 93 ? 4.129 17.570 -20.500 1.00 84.06 93 LYS A O 1
ATOM 739 N N . VAL A 1 94 ? 6.322 17.414 -20.049 1.00 86.12 94 VAL A N 1
ATOM 740 C CA . VAL A 1 94 ? 6.242 18.117 -18.760 1.00 86.12 94 VAL A CA 1
ATOM 741 C C . VAL A 1 94 ? 5.974 19.601 -19.027 1.00 86.12 94 VAL A C 1
ATOM 743 O O . VAL A 1 94 ? 6.820 20.305 -19.583 1.00 86.12 94 VAL A O 1
ATOM 746 N N . LEU A 1 95 ? 4.784 20.064 -18.653 1.00 87.38 95 LEU A N 1
ATOM 747 C CA . LEU A 1 95 ? 4.341 21.453 -18.777 1.00 87.38 95 LEU A CA 1
ATOM 748 C C . LEU A 1 95 ? 4.825 22.303 -17.602 1.00 87.38 95 LEU A C 1
ATOM 750 O O . LEU A 1 95 ? 5.193 23.461 -17.779 1.00 87.38 95 LEU A O 1
ATOM 754 N N . SER A 1 96 ? 4.817 21.724 -16.400 1.00 87.19 96 SER A N 1
ATOM 755 C CA . SER A 1 96 ? 5.220 22.404 -15.172 1.00 87.19 96 SER A CA 1
ATOM 756 C C . SER A 1 96 ? 5.818 21.426 -14.168 1.00 87.19 96 SER A C 1
ATOM 758 O O . SER A 1 96 ? 5.445 20.253 -14.114 1.00 87.19 96 SER A O 1
ATOM 760 N N . SER A 1 97 ? 6.734 21.935 -13.351 1.00 89.06 97 SER A N 1
ATOM 761 C CA . SER A 1 97 ? 7.397 21.211 -12.271 1.00 89.06 97 SER A CA 1
ATOM 762 C C . SER A 1 97 ? 7.361 22.053 -10.999 1.00 89.06 97 SER A C 1
ATOM 764 O O . SER A 1 97 ? 7.878 23.171 -10.969 1.00 89.06 97 SER A O 1
ATOM 766 N N . GLY A 1 98 ? 6.746 21.507 -9.956 1.00 86.12 98 GLY A N 1
ATOM 767 C CA . GLY A 1 98 ? 6.505 22.165 -8.683 1.00 86.12 98 GLY A CA 1
ATOM 768 C C . GLY A 1 98 ? 7.766 22.379 -7.844 1.00 86.12 98 GLY A C 1
ATOM 769 O O . GLY A 1 98 ? 8.783 21.678 -7.952 1.00 86.12 98 GLY A O 1
ATOM 770 N N . ILE A 1 99 ? 7.687 23.367 -6.957 1.00 90.88 99 ILE A N 1
ATOM 771 C CA . ILE A 1 99 ? 8.717 23.654 -5.955 1.00 90.88 99 ILE A CA 1
ATOM 772 C C . ILE A 1 99 ? 8.587 22.625 -4.812 1.00 90.88 99 ILE A C 1
ATOM 774 O O . ILE A 1 99 ? 7.463 22.237 -4.487 1.00 90.88 99 ILE A O 1
ATOM 778 N N . PRO A 1 100 ? 9.700 22.152 -4.212 1.00 92.25 100 PRO A N 1
ATOM 779 C CA . PRO A 1 100 ? 9.651 21.246 -3.068 1.00 92.25 100 PRO A CA 1
ATOM 780 C C . PRO A 1 100 ? 8.816 21.819 -1.928 1.00 92.25 100 PRO A C 1
ATOM 782 O O . PRO A 1 100 ? 9.019 22.963 -1.525 1.00 92.25 100 PRO A O 1
ATOM 785 N N . SER A 1 101 ? 7.909 21.003 -1.402 1.00 93.31 101 SER A N 1
ATOM 786 C CA . SER A 1 101 ? 7.097 21.325 -0.229 1.00 93.31 101 SER A CA 1
ATOM 787 C C . SER A 1 101 ? 7.378 20.313 0.871 1.00 93.31 101 SER A C 1
ATOM 789 O O . SER A 1 101 ? 7.267 19.110 0.626 1.00 93.31 101 SER A O 1
ATOM 791 N N . ASP A 1 102 ? 7.753 20.786 2.059 1.00 93.19 102 ASP A N 1
ATOM 792 C CA . ASP A 1 102 ? 8.020 19.927 3.216 1.00 93.19 102 ASP A CA 1
ATOM 793 C C . ASP A 1 102 ? 6.792 19.075 3.565 1.00 93.19 102 ASP A C 1
ATOM 795 O O . ASP A 1 102 ? 5.661 19.566 3.577 1.00 93.19 102 ASP A O 1
ATOM 799 N N . VAL A 1 103 ? 7.019 17.786 3.819 1.00 93.75 103 VAL A N 1
ATOM 800 C CA . VAL A 1 103 ? 5.991 16.852 4.300 1.00 93.75 103 VAL A CA 1
ATOM 801 C C . VAL A 1 103 ? 6.494 16.053 5.503 1.00 93.75 103 VAL A C 1
ATOM 803 O O . VAL A 1 103 ? 6.022 14.945 5.752 1.00 93.75 103 VAL A O 1
ATOM 806 N N . GLY A 1 104 ? 7.455 16.590 6.262 1.00 89.31 104 GLY A N 1
ATOM 807 C CA . GLY A 1 104 ? 8.080 15.892 7.387 1.00 89.31 104 GLY A CA 1
ATOM 808 C C . GLY A 1 104 ? 7.102 15.551 8.516 1.00 89.31 104 GLY A C 1
ATOM 809 O O . GLY A 1 104 ? 7.289 14.553 9.206 1.00 89.31 104 GLY A O 1
ATOM 810 N N . SER A 1 105 ? 6.035 16.340 8.672 1.00 91.25 105 SER A N 1
ATOM 811 C CA . SER A 1 105 ? 4.952 16.107 9.639 1.00 91.25 105 SER A CA 1
ATOM 812 C C . SER A 1 105 ? 3.840 15.181 9.135 1.00 91.25 105 SER A C 1
ATOM 814 O O . SER A 1 105 ? 2.948 14.828 9.904 1.00 91.25 105 SER A O 1
ATOM 816 N N . VAL A 1 106 ? 3.844 14.801 7.854 1.00 94.31 106 VAL A N 1
ATOM 817 C CA . VAL A 1 106 ? 2.803 13.950 7.266 1.00 94.31 106 VAL A CA 1
ATOM 818 C C . VAL A 1 106 ? 3.119 12.486 7.561 1.00 94.31 106 VAL A C 1
ATOM 820 O O . VAL A 1 106 ? 4.092 11.938 7.044 1.00 94.31 106 VAL A O 1
ATOM 823 N N . LEU A 1 107 ? 2.258 11.842 8.348 1.00 94.06 107 LEU A N 1
ATOM 824 C CA . LEU A 1 107 ? 2.347 10.416 8.670 1.00 94.06 107 LEU A CA 1
ATOM 825 C C . LEU A 1 107 ? 1.767 9.568 7.531 1.00 94.06 107 LEU A C 1
ATOM 827 O O . LEU A 1 107 ? 2.419 8.679 6.984 1.00 94.06 107 LEU A O 1
ATOM 831 N N . LEU A 1 108 ? 0.537 9.893 7.122 1.00 95.75 108 LEU A N 1
ATOM 832 C CA . LEU A 1 108 ? -0.204 9.199 6.070 1.00 95.75 108 LEU A CA 1
ATOM 833 C C . LEU A 1 108 ? -0.881 10.210 5.153 1.00 95.75 108 LEU A C 1
ATOM 835 O O . LEU A 1 108 ? -1.289 11.288 5.577 1.00 95.75 108 LEU A O 1
ATOM 839 N N . HIS A 1 109 ? -1.029 9.861 3.882 1.00 95.62 109 HIS A N 1
ATOM 840 C CA . HIS A 1 109 ? -1.902 10.599 2.981 1.00 95.62 109 HIS A CA 1
ATOM 841 C C . HIS A 1 109 ? -2.434 9.684 1.886 1.00 95.62 109 HIS A C 1
ATOM 843 O O . HIS A 1 109 ? -1.836 8.661 1.556 1.00 95.62 109 HIS A O 1
ATOM 849 N N . GLY A 1 110 ? -3.553 10.089 1.300 1.00 95.25 110 GLY A N 1
ATOM 850 C CA . GLY A 1 110 ? -4.191 9.375 0.208 1.00 95.25 110 GLY A CA 1
ATOM 851 C C . GLY A 1 110 ? -5.047 10.318 -0.617 1.00 95.25 110 GLY A C 1
ATOM 852 O O . GLY A 1 110 ? -5.636 11.263 -0.087 1.00 95.25 110 GLY A O 1
ATOM 853 N N . PHE A 1 111 ? -5.123 10.052 -1.914 1.00 95.12 111 PHE A N 1
ATOM 854 C CA . PHE A 1 111 ? -6.025 10.745 -2.824 1.00 95.12 111 PHE A CA 1
ATOM 855 C C . PHE A 1 111 ? -7.279 9.902 -3.029 1.00 95.12 111 PHE A C 1
ATOM 857 O O . PHE A 1 111 ? -7.193 8.680 -3.164 1.00 95.12 111 PHE A O 1
ATOM 864 N N . SER A 1 112 ? -8.422 10.576 -3.049 1.00 94.75 112 SER A N 1
ATOM 865 C CA . SER A 1 112 ? -9.716 10.002 -3.418 1.00 94.75 112 SER A CA 1
ATOM 866 C C . SER A 1 112 ? -9.712 9.446 -4.847 1.00 94.75 112 SER A C 1
ATOM 868 O O . SER A 1 112 ? -8.846 9.806 -5.651 1.00 94.75 112 SER A O 1
ATOM 870 N N . LYS A 1 113 ? -10.676 8.579 -5.192 1.00 89.12 113 LYS A N 1
ATOM 871 C CA . LYS A 1 113 ? -10.726 7.950 -6.526 1.00 89.12 113 LYS A CA 1
ATOM 872 C C . LYS A 1 113 ? -10.884 8.973 -7.654 1.00 89.12 113 LYS A C 1
ATOM 874 O O . LYS A 1 113 ? -10.264 8.797 -8.698 1.00 89.12 113 LYS A O 1
ATOM 879 N N . SER A 1 114 ? -11.637 10.060 -7.448 1.00 88.94 114 SER A N 1
ATOM 880 C CA . SER A 1 114 ? -11.726 11.146 -8.436 1.00 88.94 114 SER A CA 1
ATOM 881 C C . SER A 1 114 ? -10.458 11.997 -8.512 1.00 88.94 114 SER A C 1
ATOM 883 O O . SER A 1 114 ? -10.288 12.759 -9.457 1.00 88.94 114 SER A O 1
ATOM 885 N N . GLY A 1 115 ? -9.570 11.908 -7.518 1.00 89.81 115 GLY A N 1
ATOM 886 C CA . GLY A 1 115 ? -8.373 12.738 -7.409 1.00 89.81 115 GLY A CA 1
ATOM 887 C C . GLY A 1 115 ? -8.637 14.173 -6.945 1.00 89.81 115 GLY A C 1
ATOM 888 O O . GLY A 1 115 ? -7.686 14.939 -6.823 1.00 89.81 115 GLY A O 1
ATOM 889 N N . ARG A 1 116 ? -9.894 14.550 -6.665 1.00 90.31 116 ARG A N 1
ATOM 890 C CA . ARG A 1 116 ? -10.260 15.913 -6.233 1.00 90.31 116 ARG A CA 1
ATOM 891 C C . ARG A 1 116 ? -9.989 16.160 -4.754 1.00 90.31 116 ARG A C 1
ATOM 893 O O . ARG A 1 116 ? -9.588 17.257 -4.370 1.00 90.31 116 ARG A O 1
ATOM 900 N N . LYS A 1 117 ? -10.189 15.127 -3.933 1.00 95.06 117 LYS A N 1
ATOM 901 C CA . LYS A 1 117 ? -9.947 15.173 -2.490 1.00 95.06 117 LYS A CA 1
ATOM 902 C C . LYS A 1 117 ? -8.645 14.489 -2.096 1.00 95.06 117 LYS A C 1
ATOM 904 O O . LYS A 1 117 ? -8.281 13.456 -2.669 1.00 95.06 117 LYS A O 1
ATOM 909 N N . ARG A 1 118 ? -7.994 15.027 -1.065 1.00 96.00 118 ARG A N 1
ATOM 910 C CA . ARG A 1 118 ? -6.799 14.479 -0.416 1.00 96.00 118 ARG A CA 1
ATOM 911 C C . ARG A 1 118 ? -7.023 14.399 1.091 1.00 96.00 118 ARG A C 1
ATOM 913 O O . ARG A 1 118 ? -7.406 15.384 1.710 1.00 96.00 118 ARG A O 1
ATOM 920 N N . ALA A 1 119 ? -6.747 13.240 1.673 1.00 97.88 119 ALA A N 1
ATOM 921 C CA . ALA A 1 119 ? -6.732 13.037 3.115 1.00 97.88 119 ALA A CA 1
ATOM 922 C C . ALA A 1 119 ? -5.277 13.052 3.580 1.00 97.88 119 ALA A C 1
ATOM 924 O O . ALA A 1 119 ? -4.423 12.451 2.921 1.00 97.88 119 ALA A O 1
ATOM 925 N N . VAL A 1 120 ? -4.990 13.748 4.676 1.00 97.44 120 VAL A N 1
ATOM 926 C CA . VAL A 1 120 ? -3.639 13.895 5.228 1.00 97.44 120 VAL A CA 1
ATOM 927 C C . VAL A 1 120 ? -3.700 13.721 6.740 1.00 97.44 120 VAL A C 1
ATOM 929 O O . VAL A 1 120 ? -4.331 14.517 7.427 1.00 97.44 120 VAL A O 1
ATOM 932 N N . LEU A 1 121 ? -3.037 12.689 7.254 1.00 97.31 121 LEU A N 1
ATOM 933 C CA . LEU A 1 121 ? -2.788 12.514 8.678 1.00 97.31 121 LEU A CA 1
ATOM 934 C C . LEU A 1 121 ? -1.449 13.165 9.022 1.00 97.31 121 LEU A C 1
ATOM 936 O O . LEU A 1 121 ? -0.419 12.820 8.439 1.00 97.31 121 LEU A O 1
ATOM 940 N N . THR A 1 122 ? -1.464 14.096 9.967 1.00 94.81 122 THR A N 1
ATOM 941 C CA . THR A 1 122 ? -0.280 14.855 10.382 1.00 94.81 122 THR A CA 1
ATOM 942 C C . THR A 1 122 ? -0.018 14.701 11.869 1.00 94.81 122 THR A C 1
ATOM 944 O O . THR A 1 122 ? -0.959 14.699 12.661 1.00 94.81 122 THR A O 1
ATOM 947 N N . ASP A 1 123 ? 1.257 14.610 12.241 1.00 90.12 123 ASP A N 1
ATOM 948 C CA . ASP A 1 123 ? 1.714 14.799 13.616 1.00 90.12 123 ASP A CA 1
ATOM 949 C C . ASP A 1 123 ? 2.110 16.267 13.798 1.00 90.12 123 ASP A C 1
ATOM 951 O O . ASP A 1 123 ? 2.985 16.791 13.095 1.00 90.12 123 ASP A O 1
ATOM 955 N N . LYS A 1 124 ? 1.456 16.964 14.728 1.00 80.62 124 LYS A N 1
ATOM 956 C CA . LYS A 1 124 ? 1.915 18.294 15.124 1.00 80.62 124 LYS A CA 1
ATOM 957 C C . LYS A 1 124 ? 2.958 18.117 16.211 1.00 80.62 124 LYS A C 1
ATOM 959 O O . LYS A 1 124 ? 2.645 17.585 17.269 1.00 80.62 124 LYS A O 1
ATOM 964 N N . LYS A 1 125 ? 4.158 18.672 15.978 1.00 64.12 125 LYS A N 1
ATOM 965 C CA . LYS A 1 125 ? 5.232 18.816 16.978 1.00 64.12 125 LYS A CA 1
ATOM 966 C C . LYS A 1 125 ? 4.729 19.645 18.174 1.00 64.12 125 LYS A C 1
ATOM 968 O O . LYS A 1 125 ? 4.981 20.842 18.269 1.00 64.12 125 LYS A O 1
ATOM 973 N N . SER A 1 126 ? 3.975 19.010 19.059 1.00 64.50 126 SER A N 1
ATOM 974 C CA . SER A 1 126 ? 3.528 19.503 20.353 1.00 64.50 126 SER A CA 1
ATOM 975 C C . SER A 1 126 ? 4.114 18.593 21.438 1.00 64.50 126 SER A C 1
ATOM 977 O O . SER A 1 126 ? 4.461 17.444 21.152 1.00 64.50 126 SER A O 1
ATOM 979 N N . PRO A 1 127 ? 4.224 19.067 22.690 1.00 62.81 127 PRO A N 1
ATOM 980 C CA . PRO A 1 127 ? 4.683 18.236 23.805 1.00 62.81 127 PRO A CA 1
ATOM 981 C C . PRO A 1 127 ? 3.847 16.958 23.998 1.00 62.81 127 PRO A C 1
ATOM 983 O O . PRO A 1 127 ? 4.348 15.977 24.536 1.00 62.81 127 PRO A O 1
ATOM 986 N N . GLU A 1 128 ? 2.594 16.968 23.534 1.00 64.25 128 GLU A N 1
ATOM 987 C CA . GLU A 1 128 ? 1.611 15.894 23.708 1.00 64.25 128 GLU A CA 1
ATOM 988 C C .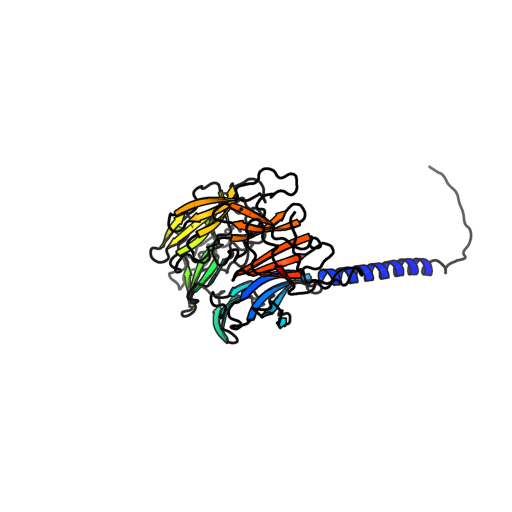 GLU A 1 128 ? 1.444 14.987 22.468 1.00 64.25 128 GLU A C 1
ATOM 990 O O . GLU A 1 128 ? 0.591 14.109 22.504 1.00 64.25 128 GLU A O 1
ATOM 995 N N . LYS A 1 129 ? 2.230 15.169 21.385 1.00 71.25 129 LYS A N 1
ATOM 996 C CA . LYS A 1 129 ? 2.131 14.411 20.109 1.00 71.25 129 LYS A CA 1
ATOM 997 C C . LYS A 1 129 ? 0.682 14.218 19.630 1.00 71.25 129 LYS A C 1
ATOM 999 O O . LYS A 1 129 ? 0.138 13.112 19.640 1.00 71.25 129 LYS A O 1
ATOM 1004 N N . LYS A 1 130 ? 0.036 15.316 19.223 1.00 89.12 130 LYS A N 1
ATOM 1005 C CA . LYS A 1 130 ? -1.341 15.272 18.706 1.00 89.12 130 LYS A CA 1
ATOM 1006 C C . LYS A 1 130 ? -1.371 14.986 17.205 1.00 89.12 130 LYS A C 1
ATOM 1008 O O . LYS A 1 130 ? -0.685 15.649 16.424 1.00 89.12 130 LYS A O 1
ATOM 1013 N N . THR A 1 131 ? -2.234 14.054 16.811 1.00 93.69 131 THR A N 1
ATOM 1014 C CA . THR A 1 131 ? -2.441 13.635 15.424 1.00 93.69 131 THR A CA 1
ATOM 1015 C C . THR A 1 131 ? -3.752 14.184 14.875 1.00 93.69 131 THR A C 1
ATOM 1017 O O . THR A 1 131 ? -4.807 14.069 15.498 1.00 93.69 131 THR A O 1
ATOM 1020 N N . TYR A 1 132 ? -3.690 14.787 13.688 1.00 95.38 132 TYR A N 1
ATOM 1021 C CA . TYR A 1 132 ? -4.844 15.393 13.024 1.00 95.38 132 TYR A CA 1
ATOM 1022 C C . TYR A 1 132 ? -5.035 14.809 11.636 1.00 95.38 132 TYR A C 1
ATOM 1024 O O . TYR A 1 132 ? -4.096 14.798 10.836 1.00 95.38 132 TYR A O 1
ATOM 1032 N N . LEU A 1 133 ? -6.259 14.379 11.339 1.00 97.38 133 LEU A N 1
ATOM 1033 C CA . LEU A 1 133 ? -6.668 13.979 9.999 1.00 97.38 133 LEU A CA 1
ATOM 1034 C C . LEU A 1 133 ? -7.380 15.144 9.315 1.00 97.38 133 LEU A C 1
ATOM 1036 O O . LEU A 1 133 ? -8.426 15.595 9.773 1.00 97.38 133 LEU A O 1
ATOM 1040 N N . GLU A 1 134 ? -6.824 15.612 8.206 1.00 97.38 134 GLU A N 1
ATOM 1041 C CA . GLU A 1 134 ? -7.352 16.721 7.418 1.00 97.38 134 GLU A CA 1
ATOM 1042 C C . GLU A 1 134 ? -7.849 16.235 6.057 1.00 97.38 134 GLU A C 1
ATOM 1044 O O . GLU A 1 134 ? -7.148 15.501 5.356 1.00 97.38 134 GLU A O 1
ATOM 1049 N N . ILE A 1 135 ? -9.039 16.689 5.661 1.00 98.12 135 ILE A N 1
ATOM 1050 C CA . ILE A 1 135 ? -9.629 16.426 4.349 1.00 98.12 135 ILE A CA 1
ATOM 1051 C C . ILE A 1 135 ? -9.597 17.709 3.526 1.00 98.12 135 ILE A C 1
ATOM 1053 O O . ILE A 1 135 ? -10.193 18.720 3.897 1.00 98.12 135 ILE A O 1
ATOM 1057 N N . TRP A 1 136 ? -8.905 17.658 2.397 1.00 96.81 136 TRP A N 1
ATOM 1058 C CA . TRP A 1 136 ? -8.694 18.776 1.488 1.00 96.81 136 TRP A CA 1
ATOM 1059 C C . TRP A 1 136 ? -9.396 18.531 0.158 1.00 96.81 136 TRP A C 1
ATOM 1061 O O . TRP A 1 136 ? -9.331 17.425 -0.370 1.00 96.81 136 TRP A O 1
ATOM 1071 N N . ASN A 1 137 ? -10.007 19.570 -0.407 1.00 94.06 137 ASN A N 1
ATOM 1072 C CA . ASN A 1 137 ? -10.566 19.595 -1.755 1.00 94.06 137 ASN A CA 1
ATOM 1073 C C . ASN A 1 137 ? -10.106 20.882 -2.450 1.00 94.06 137 ASN A C 1
ATOM 1075 O O . ASN A 1 137 ? -10.489 21.989 -2.055 1.00 94.06 137 ASN A O 1
ATOM 1079 N N . GLY A 1 138 ? -9.216 20.746 -3.434 1.00 88.06 138 GLY A N 1
ATOM 1080 C CA . GLY A 1 138 ? -8.487 21.886 -3.988 1.00 88.06 138 GLY A CA 1
ATOM 1081 C C . GLY A 1 138 ? -7.772 22.683 -2.887 1.00 88.06 138 GLY A C 1
ATOM 1082 O O . GLY A 1 138 ? -6.995 22.133 -2.111 1.00 88.06 138 GLY A O 1
ATOM 1083 N N . SER A 1 139 ? -8.057 23.982 -2.793 1.00 89.25 139 SER A N 1
ATOM 1084 C CA . SER A 1 139 ? -7.480 24.883 -1.784 1.00 89.25 139 SER A CA 1
ATOM 1085 C C . SER A 1 139 ? -8.262 24.946 -0.464 1.00 89.25 139 SER A C 1
ATOM 1087 O O . SER A 1 139 ? -7.916 25.739 0.413 1.00 89.25 139 SER A O 1
ATOM 1089 N N . LYS A 1 140 ? -9.336 24.161 -0.310 1.00 95.12 140 LYS A N 1
ATOM 1090 C CA . LYS A 1 140 ? -10.215 24.196 0.864 1.00 95.12 140 LYS A CA 1
ATOM 1091 C C . LYS A 1 140 ? -9.971 22.985 1.760 1.00 95.12 140 LYS A C 1
ATOM 1093 O O . LYS A 1 140 ? -10.035 21.850 1.298 1.00 95.12 140 LYS A O 1
ATOM 1098 N N . LYS A 1 141 ? -9.779 23.225 3.058 1.00 96.38 141 LYS A N 1
ATOM 1099 C CA . LYS A 1 141 ? -9.894 22.187 4.090 1.00 96.38 141 LYS A CA 1
ATOM 1100 C C . LYS A 1 141 ? -11.378 21.980 4.393 1.00 96.38 141 LYS A C 1
ATOM 1102 O O . LYS A 1 141 ? -12.011 22.862 4.968 1.00 96.38 141 LYS A O 1
ATOM 1107 N N . GLU A 1 142 ? -11.945 20.875 3.923 1.00 96.25 142 GLU A N 1
ATOM 1108 C CA . GLU A 1 142 ? -13.369 20.553 4.078 1.00 96.25 142 GLU A CA 1
ATOM 1109 C C . GLU A 1 142 ? -13.688 19.992 5.462 1.00 96.25 142 GLU A C 1
ATOM 1111 O O . GLU A 1 142 ? -14.738 20.312 6.008 1.00 96.25 142 GLU A O 1
ATOM 1116 N N . ALA A 1 143 ? -12.778 19.202 6.036 1.00 96.75 143 ALA A N 1
ATOM 1117 C CA . ALA A 1 143 ? -12.931 18.632 7.369 1.00 96.75 143 ALA A CA 1
ATOM 1118 C C . ALA A 1 143 ? -11.575 18.485 8.070 1.00 96.75 143 ALA A C 1
ATOM 1120 O O . ALA A 1 143 ? -10.525 18.395 7.425 1.00 96.75 143 ALA A O 1
ATOM 1121 N N . ALA A 1 144 ? -11.604 18.458 9.400 1.00 96.38 144 ALA A N 1
ATOM 1122 C CA . ALA A 1 144 ? -10.455 18.152 10.237 1.00 96.38 144 ALA A CA 1
ATOM 1123 C C . ALA A 1 144 ? -10.918 17.423 11.499 1.00 96.38 144 ALA A C 1
ATOM 1125 O O . ALA A 1 144 ? -11.899 17.831 12.119 1.00 96.38 144 ALA A O 1
ATOM 1126 N N . PHE A 1 145 ? -10.190 16.383 11.888 1.00 96.19 145 PHE A N 1
ATOM 1127 C CA . PHE A 1 145 ? -10.494 15.567 13.058 1.00 96.19 145 PHE A CA 1
ATOM 1128 C C . PHE A 1 145 ? -9.260 15.458 13.945 1.00 96.19 145 PHE A C 1
ATOM 1130 O O . PHE A 1 145 ? -8.167 15.176 13.447 1.00 96.19 145 PHE A O 1
ATOM 1137 N N . ASP A 1 146 ? -9.435 15.665 15.250 1.00 94.75 146 ASP A N 1
ATOM 1138 C CA . ASP A 1 146 ? -8.433 15.266 16.237 1.00 94.75 146 ASP A CA 1
ATOM 1139 C C . ASP A 1 146 ? -8.528 13.744 16.408 1.00 94.75 146 ASP A C 1
ATOM 1141 O O . ASP A 1 146 ? -9.572 13.212 16.797 1.00 94.75 146 ASP A O 1
ATOM 1145 N N . MET A 1 147 ? -7.469 13.038 16.018 1.00 94.19 147 MET A N 1
ATOM 1146 C CA . MET A 1 147 ? -7.425 11.576 16.063 1.00 94.19 147 MET A CA 1
ATOM 1147 C C . MET A 1 147 ? -6.811 11.061 17.368 1.00 94.19 147 MET A C 1
ATOM 1149 O O . MET A 1 147 ? -6.965 9.882 17.674 1.00 94.19 147 MET A O 1
ATOM 1153 N N . SER A 1 148 ? -6.165 11.927 18.156 1.00 88.19 148 SER A N 1
ATOM 1154 C CA . SER A 1 148 ? -5.516 11.555 19.417 1.00 88.19 148 SER A CA 1
ATOM 1155 C C . SER A 1 148 ? -6.495 11.415 20.584 1.00 88.19 148 SER A C 1
ATOM 1157 O O . SER A 1 148 ? -6.198 10.716 21.548 1.00 88.19 148 SER A O 1
ATOM 1159 N N . GLU A 1 149 ? -7.663 12.056 20.509 1.00 83.00 149 GLU A N 1
ATOM 1160 C CA . GLU A 1 149 ? -8.678 12.049 21.577 1.00 83.00 149 GLU A CA 1
ATOM 1161 C C . GLU A 1 149 ? -9.834 11.065 21.311 1.00 83.00 149 GLU A C 1
ATOM 1163 O O . GLU A 1 149 ? -10.852 11.071 22.010 1.00 83.00 149 GLU A O 1
ATOM 1168 N N . ARG A 1 150 ? -9.694 10.199 20.300 1.00 88.94 150 ARG A N 1
ATOM 1169 C CA . ARG A 1 150 ? -10.714 9.206 19.944 1.00 88.94 150 ARG A CA 1
ATOM 1170 C C . ARG A 1 150 ? -10.879 8.168 21.051 1.00 88.94 150 ARG A C 1
ATOM 1172 O O . ARG A 1 150 ? -9.916 7.678 21.637 1.00 88.94 150 ARG A O 1
ATOM 1179 N N . LYS A 1 151 ? -12.134 7.831 21.361 1.00 90.38 151 LYS A N 1
ATOM 1180 C CA . LYS A 1 151 ? -12.469 6.828 22.382 1.00 90.38 151 LYS A CA 1
ATOM 1181 C C . LYS A 1 151 ? -12.636 5.433 21.786 1.00 90.38 151 LYS A C 1
ATOM 1183 O O . LYS A 1 151 ? -12.717 4.487 22.559 1.00 90.38 151 LYS A O 1
ATOM 1188 N N . GLU A 1 152 ? -12.704 5.321 20.469 1.00 93.94 152 GLU A N 1
ATOM 1189 C CA . GLU A 1 152 ? -13.030 4.109 19.727 1.00 93.94 152 GLU A CA 1
ATOM 1190 C C . GLU A 1 152 ? -11.796 3.225 19.487 1.00 93.94 152 GLU A C 1
ATOM 1192 O O . GLU A 1 152 ? -11.908 2.004 19.487 1.00 93.94 152 GLU A O 1
ATOM 1197 N N . HIS A 1 153 ? -10.613 3.823 19.329 1.00 94.50 153 HIS A N 1
ATOM 1198 C CA . HIS A 1 153 ? -9.344 3.135 19.072 1.00 94.50 153 HIS A CA 1
ATOM 1199 C C . HIS A 1 153 ? -8.168 3.902 19.705 1.00 94.50 153 HIS A C 1
ATOM 1201 O O . HIS A 1 153 ? -8.339 5.022 20.182 1.00 94.50 153 HIS A O 1
ATOM 1207 N N . GLY A 1 154 ? -6.981 3.295 19.726 1.00 92.94 154 GLY A N 1
ATOM 1208 C CA . GLY A 1 154 ? -5.716 3.920 20.122 1.00 92.94 154 GLY A CA 1
ATOM 1209 C C . GLY A 1 154 ? -5.034 4.670 18.970 1.00 92.94 154 GLY A C 1
ATOM 1210 O O . GLY A 1 154 ? -5.689 5.210 18.083 1.00 92.94 154 GLY A O 1
ATOM 1211 N N . ASN A 1 155 ? -3.702 4.717 18.957 1.00 92.81 155 ASN A N 1
ATOM 1212 C CA . ASN A 1 155 ? -2.955 5.446 17.925 1.00 92.81 155 ASN A CA 1
ATOM 1213 C C . ASN A 1 155 ? -3.147 4.835 16.528 1.00 92.81 155 ASN A C 1
ATOM 1215 O O . ASN A 1 155 ? -3.206 3.617 16.380 1.00 92.81 155 ASN A O 1
ATOM 1219 N N . ILE A 1 156 ? -3.213 5.675 15.493 1.00 95.06 156 ILE A N 1
ATOM 1220 C CA . ILE A 1 156 ? -3.274 5.216 14.097 1.00 95.06 156 ILE A CA 1
ATOM 1221 C C . ILE A 1 156 ? -1.919 4.636 13.687 1.00 95.06 156 ILE A C 1
ATOM 1223 O O . ILE A 1 156 ? -0.881 5.244 13.945 1.00 95.06 156 ILE A O 1
ATOM 1227 N N . THR A 1 157 ? -1.933 3.492 13.007 1.00 93.62 157 THR A N 1
ATOM 1228 C CA . THR A 1 157 ? -0.720 2.821 12.537 1.00 93.62 157 THR A CA 1
ATOM 1229 C C . THR A 1 157 ? -0.276 3.378 11.184 1.00 93.62 157 THR A C 1
ATOM 1231 O O . THR A 1 157 ? -0.986 3.257 10.183 1.00 93.62 157 THR A O 1
ATOM 1234 N N . ASP A 1 158 ? 0.919 3.966 11.124 1.00 92.00 158 ASP A N 1
ATOM 1235 C CA . ASP A 1 158 ? 1.463 4.639 9.936 1.00 92.00 158 ASP A CA 1
ATOM 1236 C C . ASP A 1 158 ? 2.543 3.841 9.181 1.00 92.00 158 ASP A C 1
ATOM 1238 O O . ASP A 1 158 ? 2.910 4.204 8.055 1.00 92.00 158 ASP A O 1
ATOM 1242 N N . ASN A 1 159 ? 2.996 2.723 9.754 1.00 90.19 159 ASN A N 1
ATOM 1243 C CA . ASN A 1 159 ? 4.060 1.878 9.215 1.00 90.19 159 ASN A CA 1
ATOM 1244 C C . ASN A 1 159 ? 3.547 0.514 8.737 1.00 90.19 159 ASN A C 1
ATOM 1246 O O . ASN A 1 159 ? 2.608 -0.071 9.284 1.00 90.19 159 ASN A O 1
ATOM 1250 N N . ASP A 1 160 ? 4.176 -0.000 7.681 1.00 91.44 160 ASP A N 1
ATOM 1251 C CA . ASP A 1 160 ? 3.992 -1.389 7.268 1.00 91.44 160 ASP A CA 1
ATOM 1252 C C . ASP A 1 160 ? 4.427 -2.341 8.406 1.00 91.44 160 ASP A C 1
ATOM 1254 O O . ASP A 1 160 ? 5.213 -1.950 9.266 1.00 91.44 160 ASP A O 1
ATOM 1258 N N . PRO A 1 161 ? 3.933 -3.587 8.456 1.00 92.38 161 PRO A N 1
ATOM 1259 C CA . PRO A 1 161 ? 2.978 -4.199 7.538 1.00 92.38 161 PRO A CA 1
ATOM 1260 C C . PRO A 1 161 ? 1.520 -3.868 7.860 1.00 92.38 161 PRO A C 1
ATOM 1262 O O . PRO A 1 161 ? 0.660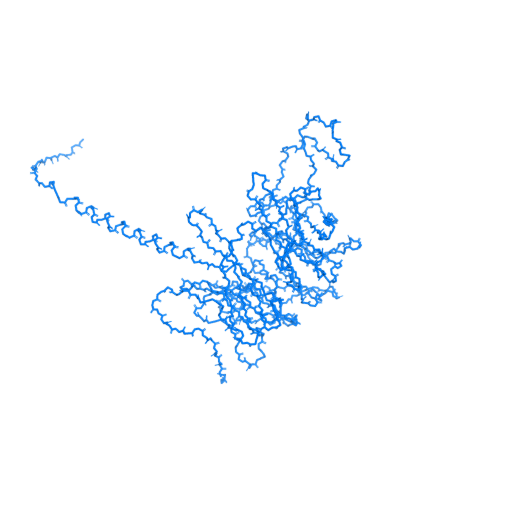 -4.250 7.075 1.00 92.38 161 PRO A O 1
ATOM 1265 N N . PHE A 1 162 ? 1.222 -3.205 8.979 1.00 94.75 162 PHE A N 1
ATOM 1266 C CA . PHE A 1 162 ? -0.158 -3.012 9.438 1.00 94.75 162 PHE A CA 1
ATOM 1267 C C . PHE A 1 162 ? -0.857 -1.817 8.795 1.00 94.75 162 PHE A C 1
ATOM 1269 O O . PHE A 1 162 ? -2.081 -1.805 8.702 1.00 94.75 162 PHE A O 1
ATOM 1276 N N . LYS A 1 163 ? -0.089 -0.848 8.293 1.00 94.44 163 LYS A N 1
ATOM 1277 C CA . LYS A 1 163 ? -0.576 0.345 7.599 1.00 94.44 163 LYS A CA 1
ATOM 1278 C C . LYS A 1 163 ? -1.751 0.079 6.650 1.00 94.44 163 LYS A C 1
ATOM 1280 O O . LYS A 1 163 ? -1.695 -0.757 5.743 1.00 94.44 163 LYS A O 1
ATOM 1285 N N . CYS A 1 164 ? -2.786 0.896 6.810 1.00 96.06 164 CYS A N 1
ATOM 1286 C CA . CYS A 1 164 ? -3.909 1.043 5.894 1.00 96.06 164 CYS A CA 1
ATOM 1287 C C . CYS A 1 164 ? -4.379 2.502 5.921 1.00 96.06 164 CYS A C 1
ATOM 1289 O O . CYS A 1 164 ? -4.466 3.095 6.997 1.00 96.06 164 CYS A O 1
ATOM 1291 N N . PHE A 1 165 ? -4.654 3.078 4.748 1.00 97.81 165 PHE A N 1
ATOM 1292 C CA . PHE A 1 165 ? -5.222 4.420 4.615 1.00 97.81 165 PHE A CA 1
ATOM 1293 C C . PHE A 1 165 ? -5.887 4.578 3.239 1.00 97.81 165 PHE A C 1
ATOM 1295 O O . PHE A 1 165 ? -5.241 4.964 2.263 1.00 97.81 165 PHE A O 1
ATOM 1302 N N . GLU A 1 166 ? -7.163 4.209 3.136 1.00 97.56 166 GLU A N 1
ATOM 1303 C CA . GLU A 1 166 ? -7.861 4.019 1.861 1.00 97.56 166 GLU A CA 1
ATOM 1304 C C . GLU A 1 166 ? -9.207 4.749 1.818 1.00 97.56 166 GLU A C 1
ATOM 1306 O O . GLU A 1 166 ? -10.048 4.616 2.707 1.00 97.56 166 GLU A O 1
ATOM 1311 N N . TRP A 1 167 ? -9.431 5.484 0.732 1.00 97.75 167 TRP A N 1
ATOM 1312 C CA . TRP A 1 167 ? -10.703 6.139 0.439 1.00 97.75 167 TRP A CA 1
ATOM 1313 C C . TRP A 1 167 ? -11.744 5.134 -0.057 1.00 97.75 167 TRP A C 1
ATOM 1315 O O . TRP A 1 167 ? -11.429 4.302 -0.915 1.00 97.75 167 TRP A O 1
ATOM 1325 N N . SER A 1 168 ? -12.985 5.262 0.415 1.00 97.56 168 SER A N 1
ATOM 1326 C CA . SER A 1 168 ? -14.132 4.612 -0.227 1.00 97.56 168 SER A CA 1
ATOM 1327 C C . SER A 1 168 ? -14.343 5.149 -1.646 1.00 97.56 168 SER A C 1
ATOM 1329 O O . SER A 1 168 ? -13.867 6.229 -2.016 1.00 97.56 168 SER A O 1
ATOM 1331 N N . SER A 1 169 ? -15.048 4.384 -2.474 1.00 94.50 169 SER A N 1
ATOM 1332 C CA . SER A 1 169 ? -15.379 4.755 -3.848 1.00 94.50 169 SER A CA 1
ATOM 1333 C C . SER A 1 169 ? -16.261 5.996 -3.955 1.00 94.50 169 SER A C 1
ATOM 1335 O O . SER A 1 169 ? -16.092 6.768 -4.898 1.00 94.50 169 SER A O 1
ATOM 1337 N N . ASP A 1 170 ? -17.139 6.214 -2.976 1.00 94.69 170 ASP A N 1
ATOM 1338 C CA . ASP A 1 170 ? -18.029 7.374 -2.890 1.00 94.69 170 ASP A CA 1
ATOM 1339 C C . ASP A 1 170 ? -17.383 8.607 -2.228 1.00 94.69 170 ASP A C 1
ATOM 1341 O O . ASP A 1 170 ? -18.011 9.662 -2.129 1.00 94.69 170 ASP A O 1
ATOM 1345 N N . GLU A 1 171 ? -16.122 8.488 -1.799 1.00 96.44 171 GLU A N 1
ATOM 1346 C CA . GLU A 1 171 ? -15.337 9.543 -1.149 1.00 96.44 171 GLU A CA 1
ATOM 1347 C C . GLU A 1 171 ? -15.954 10.090 0.151 1.00 96.44 171 GLU A C 1
ATOM 1349 O O . GLU A 1 171 ? -15.697 11.244 0.524 1.00 96.44 171 GLU A O 1
ATOM 1354 N N . LYS A 1 172 ? -16.772 9.280 0.835 1.00 97.31 172 LYS A N 1
ATOM 1355 C CA . LYS A 1 172 ? -17.384 9.622 2.128 1.00 97.31 172 LYS A CA 1
ATOM 1356 C C . LYS A 1 172 ? -16.692 8.987 3.324 1.00 97.31 172 LYS A C 1
ATOM 1358 O O . LYS A 1 172 ? -16.855 9.489 4.435 1.00 97.31 172 LYS A O 1
ATOM 1363 N N . PHE A 1 173 ? -15.907 7.933 3.112 1.00 98.44 173 PHE A N 1
ATOM 1364 C CA . PHE A 1 173 ? -15.286 7.173 4.188 1.00 98.44 173 PHE A CA 1
ATOM 1365 C C . PHE A 1 173 ? -13.777 7.019 4.001 1.00 98.44 173 PHE A C 1
ATOM 1367 O O . PHE A 1 173 ? -13.269 6.908 2.881 1.00 98.44 173 PHE A O 1
ATOM 1374 N N . ILE A 1 174 ? -13.062 6.967 5.126 1.00 98.56 174 ILE A N 1
ATOM 1375 C CA . ILE A 1 174 ? -11.644 6.603 5.192 1.00 98.56 174 ILE A CA 1
ATOM 1376 C C . ILE A 1 174 ? -11.508 5.316 6.001 1.00 98.56 174 ILE A C 1
ATOM 1378 O O . ILE A 1 174 ? -11.880 5.278 7.172 1.00 98.56 174 ILE A O 1
ATOM 1382 N N . LEU A 1 175 ? -10.942 4.284 5.383 1.00 98.62 175 LEU A N 1
ATOM 1383 C CA . LEU A 1 175 ? -10.531 3.043 6.032 1.00 98.62 175 LEU A CA 1
ATOM 1384 C C . LEU A 1 175 ? -9.075 3.171 6.485 1.00 98.62 175 LEU A C 1
ATOM 1386 O O . LEU A 1 175 ? -8.210 3.540 5.689 1.00 98.62 175 LEU A O 1
ATOM 1390 N N . TYR A 1 176 ? -8.796 2.859 7.746 1.00 98.38 176 TYR A N 1
ATOM 1391 C CA . TYR A 1 176 ? -7.447 2.902 8.306 1.00 98.38 176 TYR A CA 1
ATOM 1392 C C . TYR A 1 176 ? -7.240 1.852 9.397 1.00 98.38 176 TYR A C 1
ATOM 1394 O O . TYR A 1 176 ? -8.191 1.258 9.903 1.00 98.38 176 TYR A O 1
ATOM 1402 N N . THR A 1 177 ? -5.979 1.623 9.753 1.00 97.75 177 THR A N 1
ATOM 1403 C CA . THR A 1 177 ? -5.590 0.719 10.842 1.00 97.75 177 THR A CA 1
ATOM 1404 C C . THR A 1 177 ? -5.156 1.530 12.057 1.00 97.75 177 THR A C 1
ATOM 1406 O O . THR A 1 177 ? -4.474 2.545 11.914 1.00 97.75 177 THR A O 1
ATOM 1409 N N . ALA A 1 178 ? -5.553 1.095 13.247 1.00 96.19 178 ALA A N 1
ATOM 1410 C CA . ALA A 1 178 ? -5.178 1.722 14.509 1.00 96.19 178 ALA A CA 1
ATOM 1411 C C . ALA A 1 178 ? -4.955 0.668 15.595 1.00 96.19 178 ALA A C 1
ATOM 1413 O O . ALA A 1 178 ? -5.360 -0.481 15.437 1.00 96.19 178 ALA A O 1
ATOM 1414 N N . GLU A 1 179 ? -4.346 1.064 16.706 1.00 94.31 179 GLU A N 1
ATOM 1415 C CA . GLU A 1 179 ? -4.253 0.220 17.893 1.00 94.31 179 GLU A CA 1
ATOM 1416 C C . GLU A 1 179 ? -5.640 -0.053 18.481 1.00 94.31 179 GLU A C 1
ATOM 1418 O O . GLU A 1 179 ? -6.494 0.832 18.570 1.00 94.31 179 GLU A O 1
ATOM 1423 N N . GLU A 1 180 ? -5.863 -1.282 18.925 1.00 92.44 180 GLU A N 1
ATOM 1424 C CA . GLU A 1 180 ? -7.032 -1.660 19.692 1.00 92.44 180 GLU A CA 1
ATOM 1425 C C . GLU A 1 180 ? -7.009 -0.920 21.019 1.00 92.44 180 GLU A C 1
ATOM 1427 O O . GLU A 1 180 ? -6.009 -0.912 21.750 1.00 92.44 180 GLU A O 1
ATOM 1432 N N . LYS A 1 181 ? -8.139 -0.307 21.361 1.00 89.19 181 LYS A N 1
ATOM 1433 C CA . LYS A 1 181 ? -8.245 0.365 22.639 1.00 89.19 181 LYS A CA 1
ATOM 1434 C C . LYS A 1 181 ? -8.242 -0.658 23.764 1.00 89.19 181 LYS A C 1
ATOM 1436 O O . LYS A 1 181 ? -9.147 -1.474 23.896 1.00 89.19 181 LYS A O 1
ATOM 1441 N N . GLN A 1 182 ? -7.235 -0.545 24.613 1.00 83.56 182 GLN A N 1
ATOM 1442 C CA . GLN A 1 182 ? -7.109 -1.392 25.781 1.00 83.56 182 GLN A CA 1
ATOM 1443 C C . GLN A 1 182 ? -7.935 -0.830 26.945 1.00 83.56 182 GLN A C 1
ATOM 1445 O O . GLN A 1 182 ? -8.025 0.397 27.092 1.00 83.56 182 GLN A O 1
ATOM 1450 N N . PRO A 1 183 ? -8.507 -1.694 27.801 1.00 83.69 183 PRO A N 1
ATOM 1451 C CA . PRO A 1 183 ? -9.140 -1.253 29.032 1.00 83.69 183 PRO A CA 1
ATOM 1452 C C . PRO A 1 183 ? -8.165 -0.432 29.877 1.00 83.69 183 PRO A C 1
ATOM 1454 O O . PRO A 1 183 ? -6.961 -0.713 29.929 1.00 83.69 183 PRO A O 1
ATOM 1457 N N . LYS A 1 184 ? -8.686 0.599 30.543 1.00 84.12 184 LYS A N 1
ATOM 1458 C CA . LYS A 1 184 ? -7.880 1.450 31.414 1.00 84.12 184 LYS A CA 1
ATOM 1459 C C . LYS A 1 184 ? -7.381 0.626 32.600 1.00 84.12 184 LYS A C 1
ATOM 1461 O O . LYS A 1 184 ? -8.180 0.118 33.378 1.00 84.12 184 LYS A O 1
ATOM 1466 N N . SER A 1 185 ? -6.069 0.516 32.761 1.00 85.31 185 SER A N 1
ATOM 1467 C CA . SER A 1 185 ? -5.452 -0.183 33.889 1.00 85.31 185 SER A CA 1
ATOM 1468 C C . SER A 1 185 ? -4.998 0.797 34.968 1.00 85.31 185 SER A C 1
ATOM 1470 O O . SER A 1 185 ? -4.510 1.884 34.660 1.00 85.31 185 SER A O 1
ATOM 1472 N N . VAL A 1 186 ? -5.139 0.418 36.238 1.00 86.31 186 VAL A N 1
ATOM 1473 C CA . VAL A 1 186 ? -4.710 1.224 37.396 1.00 86.31 186 VAL A CA 1
ATOM 1474 C C . VAL A 1 186 ? -4.031 0.350 38.447 1.00 86.31 186 VAL A C 1
ATOM 1476 O O . VAL A 1 186 ? -4.235 -0.866 38.473 1.00 86.31 186 VAL A O 1
ATOM 1479 N N . SER A 1 187 ? -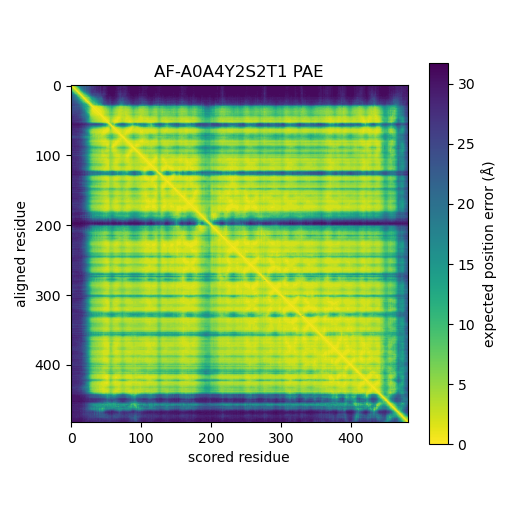3.252 0.958 39.346 1.00 86.81 187 SER A N 1
ATOM 1480 C CA . SER A 1 187 ? -2.718 0.278 40.530 1.00 86.81 187 SER A CA 1
ATOM 1481 C C . SER A 1 187 ? -3.821 -0.444 41.303 1.00 86.81 187 SER A C 1
ATOM 1483 O O . SER A 1 187 ? -4.954 0.033 41.401 1.00 86.81 187 SER A O 1
ATOM 1485 N N . TYR A 1 188 ? -3.476 -1.572 41.924 1.00 86.06 188 TYR A N 1
ATOM 1486 C CA . TYR A 1 188 ? -4.394 -2.325 42.781 1.00 86.06 188 TYR A CA 1
ATOM 1487 C C . TYR A 1 188 ? -5.003 -1.457 43.900 1.00 86.06 188 TYR A C 1
ATOM 1489 O O . TYR A 1 188 ? -6.153 -1.652 44.292 1.00 86.06 188 TYR A O 1
ATOM 1497 N N . PHE A 1 189 ? -4.252 -0.457 44.373 1.00 87.81 189 PHE A N 1
ATOM 1498 C CA . PHE A 1 189 ? -4.643 0.436 45.466 1.00 87.81 189 PHE A CA 1
ATOM 1499 C C . PHE A 1 189 ? -5.321 1.734 45.003 1.00 87.81 189 PHE A C 1
ATOM 1501 O O . PHE A 1 189 ? -5.638 2.578 45.837 1.00 87.81 189 PHE A O 1
ATOM 1508 N N . ALA A 1 190 ? -5.532 1.923 43.696 1.00 84.44 190 ALA A N 1
ATOM 1509 C CA . ALA A 1 190 ? -6.176 3.127 43.187 1.00 84.44 190 ALA A CA 1
ATOM 1510 C C . ALA A 1 190 ? -7.651 3.193 43.624 1.00 84.44 190 ALA A C 1
ATOM 1512 O O . ALA A 1 190 ? -8.415 2.225 43.478 1.00 84.44 190 ALA A O 1
ATOM 1513 N N . ASP A 1 191 ? -8.056 4.357 44.136 1.00 81.75 191 ASP A N 1
ATOM 1514 C CA . ASP A 1 191 ? -9.454 4.649 44.434 1.00 81.75 191 ASP A CA 1
ATOM 1515 C C . ASP A 1 191 ? -10.209 4.922 43.126 1.00 81.75 191 ASP A C 1
ATOM 1517 O O . ASP A 1 191 ? -9.970 5.907 42.430 1.00 81.75 191 ASP A O 1
ATOM 1521 N N . THR A 1 192 ? -11.106 4.004 42.773 1.00 75.12 192 THR A N 1
ATOM 1522 C CA . THR A 1 192 ? -11.934 4.063 41.561 1.00 75.12 192 THR A CA 1
ATOM 1523 C C . THR A 1 192 ? -13.384 4.429 41.873 1.00 75.12 192 THR A C 1
ATOM 1525 O O . THR A 1 192 ? -14.226 4.367 40.983 1.00 75.12 192 THR A O 1
ATOM 1528 N N . SER A 1 193 ? -13.697 4.812 43.118 1.00 72.31 193 SER A N 1
ATOM 1529 C CA . SER A 1 193 ? -15.062 5.136 43.567 1.00 72.31 193 SER A CA 1
ATOM 1530 C C . SER A 1 193 ? -15.693 6.329 42.836 1.00 72.31 193 SER A C 1
ATOM 1532 O O . SER A 1 193 ? -16.913 6.469 42.830 1.00 72.31 193 SER A O 1
ATOM 1534 N N . GLN A 1 194 ? -14.876 7.168 42.187 1.00 62.88 194 GLN A N 1
ATOM 1535 C CA . GLN A 1 194 ? -15.307 8.331 41.403 1.00 62.88 194 GLN A CA 1
ATOM 1536 C C . GLN A 1 194 ? -15.252 8.117 39.880 1.00 62.88 194 GLN A C 1
ATOM 1538 O O . GLN A 1 194 ? -15.345 9.092 39.132 1.00 62.88 194 GLN A O 1
ATOM 1543 N N . ALA A 1 195 ? -15.070 6.885 39.392 1.00 63.22 195 ALA A N 1
ATOM 1544 C CA . ALA A 1 195 ? -15.147 6.606 37.958 1.00 63.22 195 ALA A CA 1
ATOM 1545 C C . ALA A 1 195 ? -16.582 6.879 37.470 1.00 63.22 195 ALA A C 1
ATOM 1547 O O . ALA A 1 195 ? -17.504 6.128 37.765 1.00 63.22 195 ALA A O 1
ATOM 1548 N N . LYS A 1 196 ? -16.773 8.017 36.791 1.00 56.31 196 LYS A N 1
ATOM 1549 C CA . LYS A 1 196 ? -18.089 8.527 36.368 1.00 56.31 196 LYS A CA 1
ATOM 1550 C C . LYS A 1 196 ? -18.642 7.875 35.097 1.00 56.31 196 LYS A C 1
ATOM 1552 O O . LYS A 1 196 ? -19.808 8.094 34.794 1.00 56.31 196 LYS A O 1
ATOM 1557 N N . ASP A 1 197 ? -17.837 7.083 34.392 1.00 55.34 197 ASP A N 1
ATOM 1558 C CA . ASP A 1 197 ? -18.235 6.419 33.153 1.00 55.34 197 ASP A CA 1
ATOM 1559 C C . ASP A 1 197 ? -18.411 4.913 33.417 1.00 55.34 197 ASP A C 1
ATOM 1561 O O . ASP A 1 197 ? -17.436 4.195 33.632 1.00 55.34 197 ASP A O 1
ATOM 1565 N N . GLU A 1 198 ? -19.656 4.425 33.369 1.00 49.59 198 GLU A N 1
ATOM 1566 C CA . GLU A 1 198 ? -20.038 3.004 33.517 1.00 49.59 198 GLU A CA 1
ATOM 1567 C C . GLU A 1 198 ? -19.439 2.076 32.428 1.00 49.59 198 GLU A C 1
ATOM 1569 O O . GLU A 1 198 ? -19.658 0.868 32.449 1.00 49.59 198 GLU A O 1
ATOM 1574 N N . THR A 1 199 ? -18.667 2.616 31.477 1.00 50.62 199 THR A N 1
ATOM 1575 C CA . THR A 1 199 ? -18.065 1.892 30.343 1.00 50.62 199 THR A CA 1
ATOM 1576 C C . THR A 1 199 ? -16.576 1.577 30.485 1.00 50.62 199 THR A C 1
ATOM 1578 O O . THR A 1 199 ? -16.054 0.793 29.692 1.00 50.62 199 THR A O 1
ATOM 1581 N N . ASP A 1 200 ? -15.865 2.152 31.457 1.00 56.84 200 ASP A N 1
ATOM 1582 C CA . ASP A 1 200 ? -14.464 1.788 31.673 1.00 56.84 200 ASP A CA 1
ATOM 1583 C C . ASP A 1 200 ? -14.417 0.526 32.549 1.00 56.84 200 ASP A C 1
ATOM 1585 O O . ASP A 1 200 ? -14.510 0.593 33.774 1.00 56.84 200 ASP A O 1
ATOM 1589 N N . ASN A 1 201 ? -14.252 -0.644 31.922 1.00 68.12 201 ASN A N 1
ATOM 1590 C CA . ASN A 1 201 ? -13.811 -1.869 32.599 1.00 68.12 201 ASN A CA 1
ATOM 1591 C C . ASN A 1 201 ? -12.394 -1.642 33.158 1.00 68.12 201 ASN A C 1
ATOM 1593 O O . ASN A 1 201 ? -11.405 -2.063 32.560 1.00 68.12 201 ASN A O 1
ATOM 1597 N N . ILE A 1 202 ? -12.279 -0.901 34.264 1.00 79.56 202 ILE A N 1
ATOM 1598 C CA . ILE A 1 202 ? -10.988 -0.544 34.848 1.00 79.56 202 ILE A CA 1
ATOM 1599 C C . ILE A 1 202 ? -10.331 -1.812 35.397 1.00 79.56 202 ILE A C 1
ATOM 1601 O O . ILE A 1 202 ? -10.814 -2.411 36.359 1.00 79.56 202 ILE A O 1
ATOM 1605 N N . MET A 1 203 ? -9.194 -2.192 34.820 1.00 84.81 203 MET A N 1
ATOM 1606 C CA . MET A 1 203 ? -8.418 -3.349 35.258 1.00 84.81 203 MET A CA 1
ATOM 1607 C C . MET A 1 203 ? -7.478 -2.944 36.399 1.00 84.81 203 MET A C 1
ATOM 1609 O O . MET A 1 203 ? -6.478 -2.247 36.204 1.00 84.81 203 MET A O 1
ATOM 1613 N N . LYS A 1 204 ? -7.818 -3.348 37.628 1.00 86.81 204 LYS A N 1
ATOM 1614 C CA . LYS A 1 204 ? -6.990 -3.092 38.816 1.00 86.81 204 LYS A CA 1
ATOM 1615 C C . LYS A 1 204 ? -5.818 -4.063 38.898 1.00 86.81 204 LYS A C 1
ATOM 1617 O O . LYS A 1 204 ? -5.991 -5.264 38.748 1.00 86.81 204 LYS A O 1
ATOM 1622 N N . GLY A 1 205 ? -4.643 -3.537 39.233 1.00 86.69 205 GLY A N 1
ATOM 1623 C CA . GLY A 1 205 ? -3.411 -4.313 39.377 1.00 86.69 205 GLY A CA 1
ATOM 1624 C C . GLY A 1 205 ? -2.672 -4.568 38.062 1.00 86.69 205 GLY A C 1
ATOM 1625 O O . GLY A 1 205 ? -1.592 -5.149 38.097 1.00 86.69 205 GLY A O 1
ATOM 1626 N N . GLU A 1 206 ? -3.201 -4.095 36.929 1.00 88.19 206 GLU A N 1
ATOM 1627 C CA . GLU A 1 206 ? -2.605 -4.315 35.605 1.00 88.19 206 GLU A CA 1
ATOM 1628 C C . GLU A 1 206 ? -1.788 -3.127 35.071 1.00 88.19 206 GLU A C 1
ATOM 1630 O O . GLU A 1 206 ? -1.307 -3.167 33.945 1.00 88.19 206 GLU A O 1
ATOM 1635 N N . GLU A 1 207 ? -1.599 -2.069 35.868 1.00 86.12 207 GLU A N 1
ATOM 1636 C CA . GLU A 1 207 ? -0.901 -0.835 35.453 1.00 86.12 207 GLU A CA 1
ATOM 1637 C C . GLU A 1 207 ? 0.484 -1.078 34.833 1.00 86.12 207 GLU A C 1
ATOM 1639 O O . GLU A 1 207 ? 0.883 -0.364 33.918 1.00 86.12 207 GLU A O 1
ATOM 1644 N N . TYR A 1 208 ? 1.193 -2.103 35.310 1.00 86.50 208 TYR A N 1
ATOM 1645 C CA . TYR A 1 208 ? 2.545 -2.450 34.869 1.00 86.50 208 TYR A CA 1
ATOM 1646 C C . TYR A 1 208 ? 2.610 -3.809 34.161 1.00 86.50 208 TYR A C 1
ATOM 1648 O O . TYR A 1 208 ? 3.691 -4.387 34.042 1.00 86.50 208 TYR A O 1
ATOM 1656 N N . VAL A 1 209 ? 1.468 -4.353 33.718 1.00 88.25 209 VAL A N 1
ATOM 1657 C CA . VAL A 1 209 ? 1.462 -5.592 32.932 1.00 88.25 209 VAL A CA 1
ATOM 1658 C C . VAL A 1 209 ? 2.158 -5.321 31.608 1.00 88.25 209 VAL A C 1
ATOM 1660 O O . VAL A 1 209 ? 1.738 -4.479 30.815 1.00 88.25 209 VAL A O 1
ATOM 1663 N N . TYR A 1 210 ? 3.245 -6.049 31.375 1.00 87.25 210 TYR A N 1
ATOM 1664 C CA . TYR A 1 210 ? 3.964 -5.975 30.118 1.00 87.25 210 TYR A CA 1
ATOM 1665 C C . TYR A 1 210 ? 3.084 -6.498 28.979 1.00 87.25 210 TYR A C 1
ATOM 1667 O O . TYR A 1 210 ? 2.559 -7.610 29.044 1.00 87.25 210 TYR A O 1
ATOM 1675 N N . ARG A 1 211 ? 2.959 -5.694 27.923 1.00 85.56 211 ARG A N 1
ATOM 1676 C CA . ARG A 1 211 ? 2.312 -6.073 26.668 1.00 85.56 211 ARG A CA 1
ATOM 1677 C C . ARG A 1 211 ? 3.386 -6.127 25.597 1.00 85.56 211 ARG A C 1
ATOM 1679 O O . ARG A 1 211 ? 4.021 -5.115 25.314 1.00 85.56 211 ARG A O 1
ATOM 1686 N N . GLU A 1 212 ? 3.594 -7.307 25.025 1.00 87.88 212 GLU A N 1
ATOM 1687 C CA . GLU A 1 212 ? 4.560 -7.494 23.943 1.00 87.88 212 GLU A CA 1
ATOM 1688 C C . GLU A 1 212 ? 4.172 -6.598 22.756 1.00 87.88 212 GLU A C 1
ATOM 1690 O O . GLU A 1 212 ? 2.999 -6.506 22.395 1.00 87.88 212 GLU A O 1
ATOM 1695 N N . GLU A 1 213 ? 5.130 -5.888 22.177 1.00 90.00 213 GLU A N 1
ATOM 1696 C CA . GLU A 1 213 ? 4.946 -5.124 20.939 1.00 90.00 213 GLU A CA 1
ATOM 1697 C C . GLU A 1 213 ? 5.574 -5.878 19.764 1.00 90.00 213 GLU A C 1
ATOM 1699 O O . GLU A 1 213 ? 6.392 -6.774 19.957 1.00 90.00 213 GLU A O 1
ATOM 1704 N N . TRP A 1 214 ? 5.232 -5.498 18.535 1.00 89.69 214 TRP A N 1
ATOM 1705 C CA . TRP A 1 214 ? 5.808 -6.098 17.326 1.00 89.69 214 TRP A CA 1
ATOM 1706 C C . TRP A 1 214 ? 7.288 -5.740 17.080 1.00 89.69 214 TRP A C 1
ATOM 1708 O O . TRP A 1 214 ? 7.934 -6.350 16.223 1.00 89.69 214 TRP A O 1
ATOM 1718 N N . GLY A 1 215 ? 7.832 -4.772 17.830 1.00 86.12 215 GLY A N 1
ATOM 1719 C CA . GLY A 1 215 ? 9.240 -4.368 17.791 1.00 86.12 215 GLY A CA 1
ATOM 1720 C C . GLY A 1 215 ? 9.684 -3.757 16.454 1.00 86.12 215 GLY A C 1
ATOM 1721 O O . GLY A 1 215 ? 8.868 -3.396 15.612 1.00 86.12 215 GLY A O 1
ATOM 1722 N N . GLU A 1 216 ? 11.001 -3.631 16.248 1.00 84.00 216 GLU A N 1
ATOM 1723 C CA . GLU A 1 216 ? 11.630 -3.092 15.024 1.00 84.00 216 GLU A CA 1
ATOM 1724 C C . GLU A 1 216 ? 11.039 -1.742 14.556 1.00 84.00 216 GLU A C 1
ATOM 1726 O O . GLU A 1 216 ? 11.258 -0.716 15.193 1.00 84.00 216 GLU A O 1
ATOM 1731 N N . ALA A 1 217 ? 10.323 -1.727 13.427 1.00 84.44 217 ALA A N 1
ATOM 1732 C CA . ALA A 1 217 ? 9.658 -0.549 12.867 1.00 84.44 217 ALA A CA 1
ATOM 1733 C C . ALA A 1 217 ? 8.175 -0.437 13.280 1.00 84.44 217 ALA A C 1
ATOM 1735 O O . ALA A 1 217 ? 7.458 0.435 12.796 1.00 84.44 217 ALA A O 1
ATOM 1736 N N . CYS A 1 218 ? 7.710 -1.325 14.159 1.00 87.12 218 CYS A N 1
ATOM 1737 C CA . CYS A 1 218 ? 6.339 -1.440 14.655 1.00 87.12 218 CYS A CA 1
ATOM 1738 C C . CYS A 1 218 ? 6.279 -1.205 16.179 1.00 87.12 218 CYS A C 1
ATOM 1740 O O . CYS A 1 218 ? 5.493 -1.834 16.887 1.00 87.12 218 CYS A O 1
ATOM 1742 N N . VAL A 1 219 ? 7.150 -0.332 16.696 1.00 86.06 219 VAL A N 1
ATOM 1743 C CA . VAL A 1 219 ? 7.182 0.058 18.116 1.00 86.06 219 VAL A CA 1
ATOM 1744 C C . VAL A 1 219 ? 5.858 0.712 18.506 1.00 86.06 219 VAL A C 1
ATOM 1746 O O . VAL A 1 219 ? 5.344 1.565 17.783 1.00 86.06 219 VAL A O 1
ATOM 1749 N N . GLY A 1 220 ? 5.320 0.319 19.658 1.00 85.38 220 GLY A N 1
ATOM 1750 C CA . GLY A 1 220 ? 4.016 0.741 20.155 1.00 85.38 220 GLY A CA 1
ATOM 1751 C C . GLY A 1 220 ? 2.833 0.001 19.535 1.00 85.38 220 GLY A C 1
ATOM 1752 O O . GLY A 1 220 ? 1.707 0.257 19.961 1.00 85.38 220 GLY A O 1
ATOM 1753 N N . SER A 1 221 ? 3.064 -0.908 18.575 1.00 89.06 221 SER A N 1
ATOM 1754 C CA . SER A 1 221 ? 2.006 -1.766 18.051 1.00 89.06 221 SER A CA 1
ATOM 1755 C C . SER A 1 221 ? 1.877 -3.056 18.835 1.00 89.06 221 SER A C 1
ATOM 1757 O O . SER A 1 221 ? 2.778 -3.897 18.828 1.00 89.06 221 SER A O 1
ATOM 1759 N N . HIS A 1 222 ? 0.728 -3.218 19.480 1.00 88.94 222 HIS A N 1
ATOM 1760 C CA . HIS A 1 222 ? 0.378 -4.378 20.282 1.00 88.94 222 HIS A CA 1
ATOM 1761 C C . HIS A 1 222 ? -0.742 -5.167 19.615 1.00 88.94 222 HIS A C 1
ATOM 1763 O O . HIS A 1 222 ? -0.561 -6.334 19.293 1.00 88.94 222 HIS A O 1
ATOM 1769 N N . TYR A 1 223 ? -1.887 -4.534 19.407 1.00 91.06 223 TYR A N 1
ATOM 1770 C CA . TYR A 1 223 ? -3.071 -5.169 18.843 1.00 91.06 223 TYR A CA 1
ATOM 1771 C C . TYR A 1 223 ? -3.639 -4.185 17.847 1.00 91.06 223 TYR A C 1
ATOM 1773 O O . TYR A 1 223 ? -3.938 -3.059 18.225 1.00 91.06 223 TYR A O 1
ATOM 1781 N N . THR A 1 224 ? -3.772 -4.564 16.584 1.00 94.88 224 THR A N 1
ATOM 1782 C CA . THR A 1 224 ? -4.263 -3.635 15.565 1.00 94.88 224 THR A CA 1
ATOM 1783 C C . THR A 1 224 ? -5.684 -3.986 15.159 1.00 94.88 224 THR A C 1
ATOM 1785 O O . THR A 1 224 ? -6.011 -5.149 14.948 1.00 94.88 224 THR A O 1
ATOM 1788 N N . VAL A 1 225 ? -6.527 -2.970 15.005 1.00 96.44 225 VAL A N 1
ATOM 1789 C CA . VAL A 1 225 ? -7.911 -3.058 14.528 1.00 96.44 225 VAL A CA 1
ATOM 1790 C C . VAL A 1 225 ? -8.094 -2.225 13.267 1.00 96.44 225 VAL A C 1
ATOM 1792 O O . VAL A 1 225 ? -7.283 -1.358 12.932 1.00 96.44 225 VAL A O 1
ATOM 1795 N N . LEU A 1 226 ? -9.179 -2.496 12.545 1.00 98.19 226 LEU A N 1
ATOM 1796 C CA . LEU A 1 226 ? -9.561 -1.747 11.354 1.00 98.19 226 LEU A CA 1
ATOM 1797 C C . LEU A 1 226 ? -10.693 -0.783 11.693 1.00 98.19 226 LEU A C 1
ATOM 1799 O O . LEU A 1 226 ? -11.686 -1.178 12.303 1.00 98.19 226 LEU A O 1
ATOM 1803 N N . CYS A 1 227 ? -10.553 0.459 11.254 1.00 98.31 227 CYS A N 1
ATOM 1804 C CA . CYS A 1 227 ? -11.475 1.545 11.542 1.00 98.31 227 CYS A CA 1
ATOM 1805 C C . CYS A 1 227 ? -11.977 2.172 10.241 1.00 98.31 227 CYS A C 1
ATOM 1807 O O . CYS A 1 227 ? -11.210 2.363 9.297 1.00 98.31 227 CYS A O 1
ATOM 1809 N N . ILE A 1 228 ? -13.256 2.531 10.210 1.00 98.56 228 ILE A N 1
ATOM 1810 C CA . ILE A 1 228 ? -13.878 3.312 9.142 1.00 98.56 228 ILE A CA 1
ATOM 1811 C C . ILE A 1 228 ? -14.339 4.638 9.746 1.00 98.56 228 ILE A C 1
ATOM 1813 O O . ILE A 1 228 ? -15.165 4.644 10.655 1.00 98.56 228 ILE A O 1
ATOM 1817 N N . LEU A 1 229 ? -13.812 5.753 9.244 1.00 98.50 229 LEU A N 1
ATOM 1818 C CA . LEU A 1 229 ? -14.276 7.100 9.576 1.00 98.50 229 LEU A CA 1
ATOM 1819 C C . LEU A 1 229 ? -15.243 7.589 8.501 1.00 98.50 229 LEU A C 1
ATOM 1821 O O . LEU A 1 229 ? -14.860 7.670 7.335 1.00 98.50 229 LEU A O 1
ATOM 1825 N N . GLU A 1 230 ? -16.444 7.990 8.902 1.00 98.19 230 GLU A N 1
ATOM 1826 C CA . GLU A 1 230 ? -17.367 8.755 8.063 1.00 98.19 230 GLU A CA 1
ATOM 1827 C C . GLU A 1 230 ? -17.002 10.245 8.108 1.00 98.19 230 GLU A C 1
ATOM 1829 O O . GLU A 1 230 ? -16.983 10.868 9.168 1.00 98.19 230 GLU A O 1
ATOM 1834 N N . ILE A 1 231 ? -16.699 10.834 6.951 1.00 97.88 231 ILE A N 1
ATOM 1835 C CA . ILE A 1 231 ? -16.166 12.200 6.857 1.00 97.88 231 ILE A CA 1
ATOM 1836 C C . ILE A 1 231 ? -17.223 13.253 7.213 1.00 97.88 231 ILE A C 1
ATOM 1838 O O . ILE A 1 231 ? -16.886 14.300 7.755 1.00 97.88 231 ILE A O 1
ATOM 1842 N N . GLU A 1 232 ? -18.495 13.017 6.903 1.00 96.94 232 GLU A N 1
ATOM 1843 C CA . GLU A 1 232 ? -19.547 14.015 7.135 1.00 96.94 232 GLU A CA 1
ATOM 1844 C C . GLU A 1 232 ? -19.889 14.156 8.623 1.00 96.94 232 GLU A C 1
ATOM 1846 O O . GLU A 1 232 ? -19.982 15.267 9.143 1.00 96.94 232 GLU A O 1
ATOM 1851 N N . THR A 1 233 ? -20.037 13.030 9.319 1.00 96.50 233 THR A N 1
ATOM 1852 C CA . THR A 1 233 ? -20.455 12.988 10.727 1.00 96.50 233 THR A CA 1
ATOM 1853 C C . THR A 1 233 ? -19.271 12.961 11.693 1.00 96.50 233 THR A C 1
ATOM 1855 O O . THR A 1 233 ? -19.417 13.292 12.869 1.00 96.50 233 THR A O 1
ATOM 1858 N N . GLY A 1 234 ? -18.092 12.551 11.218 1.00 96.50 234 GLY A N 1
ATOM 1859 C CA . GLY A 1 234 ? -16.919 12.304 12.047 1.00 96.50 234 GLY A CA 1
ATOM 1860 C C . GLY A 1 234 ? -17.016 11.039 12.904 1.00 96.50 234 GLY A C 1
ATOM 1861 O O . GLY A 1 234 ? -16.164 10.860 13.781 1.00 96.50 234 GLY A O 1
ATOM 1862 N N . VAL A 1 235 ? -18.030 10.193 12.688 1.00 97.25 235 VAL A N 1
ATOM 1863 C CA . VAL A 1 235 ? -18.240 8.937 13.421 1.00 97.25 235 VAL A CA 1
ATOM 1864 C C . VAL A 1 235 ? -17.220 7.894 12.976 1.00 97.25 235 VAL A C 1
ATOM 1866 O O . VAL A 1 235 ? -16.963 7.723 11.783 1.00 97.25 235 VAL A O 1
ATOM 1869 N N . VAL A 1 236 ? -16.650 7.182 13.949 1.00 98.00 236 VAL A N 1
ATOM 1870 C CA . VAL A 1 236 ? -15.712 6.086 13.708 1.00 98.00 236 VAL A CA 1
ATOM 1871 C C . VAL A 1 236 ? -16.368 4.756 14.054 1.00 98.00 236 VAL A C 1
ATOM 1873 O O . VAL A 1 236 ? -16.869 4.558 15.159 1.00 98.00 236 VAL A O 1
ATOM 1876 N N . GLN A 1 237 ? -16.317 3.819 13.114 1.00 97.25 237 GLN A N 1
ATOM 1877 C CA . GLN A 1 237 ? -16.698 2.430 13.319 1.00 97.25 237 GLN A CA 1
ATOM 1878 C C . GLN A 1 237 ? -15.451 1.548 13.366 1.00 97.25 237 GLN A C 1
ATOM 1880 O O . GLN A 1 237 ? -14.717 1.460 12.384 1.00 97.25 237 GLN A O 1
ATOM 1885 N N . VAL A 1 238 ? -15.253 0.832 14.473 1.00 97.56 238 VAL A N 1
ATOM 1886 C CA . VAL A 1 238 ? -14.270 -0.257 14.555 1.00 97.56 238 VAL A CA 1
ATOM 1887 C C . VAL A 1 238 ? -14.901 -1.533 14.002 1.00 97.56 238 VAL A C 1
ATOM 1889 O O . VAL A 1 238 ? -16.017 -1.902 14.377 1.00 97.56 238 VAL A O 1
ATOM 1892 N N . LEU A 1 239 ? -14.214 -2.200 13.076 1.00 97.38 239 LEU A N 1
ATOM 1893 C CA . LEU A 1 239 ? -14.691 -3.449 12.492 1.00 97.38 239 LEU A CA 1
ATOM 1894 C C . LEU A 1 239 ? -14.550 -4.600 13.502 1.00 97.38 239 LEU A C 1
ATOM 1896 O O . LEU A 1 239 ? -13.526 -4.687 14.177 1.00 97.38 239 LEU A O 1
ATOM 1900 N N . PRO A 1 240 ? -15.537 -5.514 13.603 1.00 95.31 240 PRO A N 1
ATOM 1901 C CA . PRO A 1 240 ? -15.548 -6.592 14.594 1.00 95.31 240 PRO A CA 1
ATOM 1902 C C . PRO A 1 240 ? -14.621 -7.755 14.196 1.00 95.31 240 PRO A C 1
ATOM 1904 O O . PRO A 1 240 ? -15.056 -8.897 14.045 1.00 95.31 240 PRO A O 1
ATOM 1907 N N . THR A 1 241 ? -13.332 -7.470 14.001 1.00 90.75 241 THR A N 1
ATOM 1908 C CA . THR A 1 241 ? -12.316 -8.451 13.587 1.00 90.75 241 THR A CA 1
ATOM 1909 C C . THR A 1 241 ? -12.009 -9.489 14.667 1.00 90.75 241 THR A C 1
ATOM 1911 O O . THR A 1 241 ? -11.519 -10.568 14.344 1.00 90.75 241 THR A O 1
ATOM 1914 N N . SER A 1 242 ? -12.403 -9.234 15.919 1.00 87.81 242 SER A N 1
ATOM 1915 C CA . SER A 1 242 ? -12.357 -10.201 17.026 1.00 87.81 242 SER A CA 1
ATOM 1916 C C . SER A 1 242 ? -13.126 -11.499 16.749 1.00 87.81 242 SER A C 1
ATOM 1918 O O . SER A 1 242 ? -12.836 -12.521 17.365 1.00 87.81 242 SER A O 1
ATOM 1920 N N . LYS A 1 243 ? -14.060 -11.503 15.783 1.00 90.69 243 LYS A N 1
ATOM 1921 C CA . LYS A 1 243 ? -14.731 -12.721 15.296 1.00 90.69 243 LYS A CA 1
ATOM 1922 C C . LYS A 1 243 ? -13.775 -13.745 14.659 1.00 90.69 243 LYS A C 1
ATOM 1924 O O . LYS A 1 243 ? -14.149 -14.907 14.556 1.00 90.69 243 LYS A O 1
ATOM 1929 N N . ILE A 1 244 ? -12.579 -13.337 14.219 1.00 91.56 244 ILE A N 1
ATOM 1930 C CA . ILE A 1 244 ? -11.550 -14.248 13.680 1.00 91.56 244 ILE A CA 1
ATOM 1931 C C . ILE A 1 244 ? -10.850 -15.008 14.812 1.00 91.56 244 ILE A C 1
ATOM 1933 O O . ILE A 1 244 ? -10.561 -16.195 14.686 1.00 91.56 244 ILE A O 1
ATOM 1937 N N . GLY A 1 245 ? -10.569 -14.310 15.909 1.00 87.81 245 GLY A N 1
ATOM 1938 C CA . GLY A 1 245 ? -9.753 -14.778 17.021 1.00 87.81 245 GLY A CA 1
ATOM 1939 C C . GLY A 1 245 ? -9.124 -13.591 17.747 1.00 87.81 245 GLY A C 1
ATOM 1940 O O . GLY A 1 245 ? -9.062 -12.487 17.207 1.00 87.81 245 GLY A O 1
ATOM 1941 N N . SER A 1 246 ? -8.669 -13.815 18.979 1.00 84.44 246 SER A N 1
ATOM 1942 C CA . SER A 1 246 ? -8.021 -12.788 19.808 1.00 84.44 246 SER A CA 1
ATOM 1943 C C . SER A 1 246 ? -6.501 -12.720 19.624 1.00 84.44 246 SER A C 1
ATOM 1945 O O . SER A 1 246 ? -5.845 -11.933 20.290 1.00 84.44 246 SER A O 1
ATOM 1947 N N . ASP A 1 247 ? -5.929 -13.580 18.782 1.00 89.25 247 ASP A N 1
ATOM 1948 C CA . ASP A 1 247 ? -4.491 -13.751 18.564 1.00 89.25 247 ASP A CA 1
ATOM 1949 C C . ASP A 1 247 ? -4.027 -13.230 17.197 1.00 89.25 247 ASP A C 1
ATOM 1951 O O . ASP A 1 247 ? -3.102 -13.782 16.585 1.00 89.25 247 ASP A O 1
ATOM 1955 N N . PHE A 1 248 ? -4.683 -12.179 16.700 1.00 93.44 248 PHE A N 1
ATOM 1956 C CA . PHE A 1 248 ? -4.417 -11.608 15.389 1.00 93.44 248 PHE A CA 1
ATOM 1957 C C . PHE A 1 248 ? -4.264 -10.093 15.424 1.00 93.44 248 PHE A C 1
ATOM 1959 O O . PHE A 1 248 ? -5.107 -9.376 15.953 1.00 93.44 248 PHE A O 1
ATOM 1966 N N . SER A 1 249 ? -3.249 -9.625 14.704 1.00 94.69 249 SER A N 1
ATOM 1967 C CA . SER A 1 249 ? -3.110 -8.225 14.315 1.00 94.69 249 SER A CA 1
ATOM 1968 C C . SER A 1 249 ? -3.509 -8.068 12.845 1.00 94.69 249 SER A C 1
ATOM 1970 O O . SER A 1 249 ? -3.152 -8.897 12.003 1.00 94.69 249 SER A O 1
ATOM 1972 N N . PHE A 1 250 ? -4.253 -7.013 12.522 1.00 96.81 250 PHE A N 1
ATOM 1973 C CA . PHE A 1 250 ? -4.830 -6.759 11.202 1.00 96.81 250 PHE A CA 1
ATOM 1974 C C . PHE A 1 250 ? -4.197 -5.561 10.487 1.00 96.81 250 PHE A C 1
ATOM 1976 O O . PHE A 1 250 ? -3.698 -4.624 11.109 1.00 96.81 250 PHE A O 1
ATOM 1983 N N . GLY A 1 251 ? -4.232 -5.571 9.156 1.00 97.00 251 GLY A N 1
ATOM 1984 C CA . GLY A 1 251 ? -3.676 -4.490 8.345 1.00 97.00 251 GLY A CA 1
ATOM 1985 C C . GLY A 1 251 ? -3.794 -4.721 6.844 1.00 97.00 251 GLY A C 1
ATOM 1986 O O . GLY A 1 251 ? -4.441 -5.668 6.393 1.00 97.00 251 GLY A O 1
ATOM 1987 N N . GLN A 1 252 ? -3.179 -3.830 6.058 1.00 97.00 252 GLN A N 1
ATOM 1988 C CA . GLN A 1 252 ? -3.256 -3.817 4.583 1.00 97.00 252 GLN A CA 1
ATOM 1989 C C . GLN A 1 252 ? -4.687 -3.904 4.046 1.00 97.00 252 GLN A C 1
ATOM 1991 O O . GLN A 1 252 ? -4.933 -4.508 2.997 1.00 97.00 252 GLN A O 1
ATOM 1996 N N . ALA A 1 253 ? -5.630 -3.315 4.778 1.00 98.19 253 ALA A N 1
ATOM 1997 C CA . ALA A 1 253 ? -7.031 -3.393 4.427 1.00 98.19 253 ALA A CA 1
ATOM 1998 C C . ALA A 1 253 ? -7.340 -2.585 3.156 1.00 98.19 253 ALA A C 1
ATOM 2000 O O . ALA A 1 253 ? -6.653 -1.612 2.828 1.00 98.19 253 ALA A O 1
ATOM 2001 N N . ARG A 1 254 ? -8.354 -3.022 2.412 1.00 97.50 254 ARG A N 1
ATOM 2002 C CA . ARG A 1 254 ? -8.837 -2.403 1.173 1.00 97.50 254 ARG A CA 1
ATOM 2003 C C . ARG A 1 254 ? -10.352 -2.544 1.099 1.00 97.50 254 ARG A C 1
ATOM 2005 O O . ARG A 1 254 ? -10.899 -3.567 1.505 1.00 97.50 254 ARG A O 1
ATOM 2012 N N . TRP A 1 255 ? -11.007 -1.557 0.504 1.00 97.75 255 TRP A N 1
ATOM 2013 C CA . TRP A 1 255 ? -12.401 -1.683 0.086 1.00 97.75 255 TRP A CA 1
ATOM 2014 C C . TRP A 1 255 ? -12.534 -2.746 -1.010 1.00 97.75 255 TRP A C 1
ATOM 2016 O O . TRP A 1 255 ? -11.719 -2.799 -1.936 1.00 97.75 255 TRP A O 1
ATOM 2026 N N . GLY A 1 256 ? -13.537 -3.608 -0.876 1.00 95.94 256 GLY A N 1
ATOM 2027 C CA . GLY A 1 256 ? -13.945 -4.568 -1.893 1.00 95.94 256 GLY A CA 1
ATOM 2028 C C . GLY A 1 256 ? -15.015 -4.004 -2.833 1.00 95.94 256 GLY A C 1
ATOM 2029 O O . GLY A 1 256 ? -15.258 -2.794 -2.849 1.00 95.94 256 GLY A O 1
ATOM 2030 N N . PRO A 1 257 ? -15.656 -4.861 -3.645 1.00 94.50 257 PRO A N 1
ATOM 2031 C CA . PRO A 1 257 ? -16.698 -4.440 -4.578 1.00 94.50 257 PRO A CA 1
ATOM 2032 C C . PRO A 1 257 ? -17.822 -3.657 -3.900 1.00 94.50 257 PRO A C 1
ATOM 2034 O O . PRO A 1 257 ? -18.275 -4.032 -2.819 1.00 94.50 257 PRO A O 1
ATOM 2037 N N . ASN A 1 258 ? -18.242 -2.569 -4.555 1.00 92.81 258 ASN A N 1
ATOM 2038 C CA . ASN A 1 258 ? -19.289 -1.639 -4.109 1.00 92.81 258 ASN A CA 1
ATOM 2039 C C . ASN A 1 258 ? -19.076 -1.023 -2.713 1.00 92.81 258 ASN A C 1
ATOM 2041 O O . ASN A 1 258 ? -20.020 -0.491 -2.143 1.00 92.81 258 ASN A O 1
ATOM 2045 N N . ASP A 1 259 ? -17.870 -1.121 -2.146 1.00 95.50 259 ASP A N 1
ATOM 2046 C CA . ASP A 1 259 ? -17.581 -0.781 -0.747 1.00 95.50 259 ASP A CA 1
ATOM 2047 C C . ASP A 1 259 ? -18.457 -1.541 0.280 1.00 95.50 259 ASP A C 1
ATOM 2049 O O . ASP A 1 259 ? -18.495 -1.182 1.451 1.00 95.50 259 ASP A O 1
ATOM 2053 N N . GLU A 1 260 ? -19.121 -2.633 -0.121 1.00 96.25 260 GLU A N 1
ATOM 2054 C CA . GLU A 1 260 ? -19.945 -3.485 0.760 1.00 96.25 260 GLU A CA 1
ATOM 2055 C C . GLU A 1 260 ? -19.092 -4.422 1.624 1.00 96.25 260 GLU A C 1
ATOM 2057 O O . GLU A 1 260 ? -19.548 -4.996 2.617 1.00 96.25 260 GLU A O 1
ATOM 2062 N N . THR A 1 261 ? -17.837 -4.613 1.224 1.00 97.25 261 THR A N 1
ATOM 2063 C CA . THR A 1 261 ? -16.888 -5.506 1.881 1.00 97.25 261 THR A CA 1
ATOM 2064 C C . THR A 1 261 ? -15.567 -4.796 2.129 1.00 97.25 261 THR A C 1
ATOM 2066 O O . THR A 1 261 ? -15.163 -3.919 1.365 1.00 97.25 261 THR A O 1
ATOM 2069 N N . VAL A 1 262 ? -14.864 -5.201 3.182 1.00 98.38 262 VAL A N 1
ATOM 2070 C CA . VAL A 1 262 ? -13.467 -4.824 3.416 1.00 98.38 262 VAL A CA 1
ATOM 2071 C C . VAL A 1 262 ? -12.632 -6.093 3.406 1.00 98.38 262 VAL A C 1
ATOM 2073 O O . VAL A 1 262 ? -12.920 -7.034 4.143 1.00 98.38 262 VAL A O 1
ATOM 2076 N N . ILE A 1 263 ? -11.594 -6.124 2.575 1.00 98.25 263 ILE A N 1
ATOM 2077 C CA . ILE A 1 263 ? -10.590 -7.188 2.599 1.00 98.25 263 ILE A CA 1
ATOM 2078 C C . ILE A 1 263 ? -9.385 -6.742 3.414 1.00 98.25 263 ILE A C 1
ATOM 2080 O O . ILE A 1 263 ? -9.053 -5.559 3.418 1.00 98.25 263 ILE A O 1
ATOM 2084 N N . PHE A 1 264 ? -8.715 -7.666 4.091 1.00 98.38 264 PHE A N 1
ATOM 2085 C CA . PHE A 1 264 ? -7.571 -7.346 4.943 1.00 98.38 264 PHE A CA 1
ATOM 2086 C C . PHE A 1 264 ? -6.721 -8.576 5.237 1.00 98.38 264 PHE A C 1
ATOM 2088 O O . PHE A 1 264 ? -7.151 -9.712 5.048 1.00 98.38 264 PHE A O 1
ATOM 2095 N N . ILE A 1 265 ? -5.499 -8.344 5.705 1.00 97.75 265 ILE A N 1
ATOM 2096 C CA . ILE A 1 265 ? -4.598 -9.403 6.148 1.00 97.75 265 ILE A CA 1
ATOM 2097 C C . ILE A 1 265 ? -4.648 -9.479 7.673 1.00 97.75 265 ILE A C 1
ATOM 2099 O O . ILE A 1 265 ? -4.604 -8.446 8.341 1.00 97.75 265 ILE A O 1
ATOM 2103 N N . GLY A 1 266 ? -4.732 -10.695 8.210 1.00 96.31 266 GLY A N 1
ATOM 2104 C CA . GLY A 1 266 ? -4.545 -10.976 9.633 1.00 96.31 266 GLY A CA 1
ATOM 2105 C C . GLY A 1 266 ? -3.279 -11.795 9.857 1.00 96.31 266 GLY A C 1
ATOM 2106 O O . GLY A 1 266 ? -3.126 -12.859 9.255 1.00 96.31 266 GLY A O 1
ATOM 2107 N N . TRP A 1 267 ? -2.380 -11.318 10.717 1.00 94.44 267 TRP A N 1
ATOM 2108 C CA . TRP A 1 267 ? -1.161 -12.015 11.133 1.00 94.44 267 TRP A CA 1
ATOM 2109 C C . TRP A 1 267 ? -1.361 -12.671 12.490 1.00 94.44 267 TRP A C 1
ATOM 2111 O O . TRP A 1 267 ? -1.810 -12.006 13.419 1.00 94.44 267 TRP A O 1
ATOM 2121 N N . LYS A 1 268 ? -0.969 -13.944 12.616 1.00 91.94 268 LYS A N 1
ATOM 2122 C CA . LYS A 1 268 ? -0.956 -14.621 13.918 1.00 91.94 268 LYS A CA 1
ATOM 2123 C C . LYS A 1 268 ? 0.110 -14.017 14.827 1.00 91.94 268 LYS A C 1
ATOM 2125 O O . LYS A 1 268 ? 1.263 -13.858 14.417 1.00 91.94 268 LYS A O 1
ATOM 2130 N N . GLU A 1 269 ? -0.277 -13.747 16.065 1.00 90.00 269 GLU A N 1
ATOM 2131 C CA . GLU A 1 269 ? 0.576 -13.142 17.089 1.00 90.00 269 GLU A CA 1
ATOM 2132 C C . GLU A 1 269 ? 1.428 -14.180 17.827 1.00 90.00 269 GLU A C 1
ATOM 2134 O O . GLU A 1 269 ? 2.597 -13.935 18.116 1.00 90.00 269 GLU A O 1
ATOM 2139 N N . PHE A 1 270 ? 0.876 -15.367 18.084 1.00 83.06 270 PHE A N 1
ATOM 2140 C CA . PHE A 1 270 ? 1.552 -16.426 18.837 1.00 83.06 270 PHE A CA 1
ATOM 2141 C C . PHE A 1 270 ? 2.318 -17.416 17.939 1.00 83.06 270 PHE A C 1
ATOM 2143 O O . PHE A 1 270 ? 1.945 -17.637 16.780 1.00 83.06 270 PHE A O 1
ATOM 2150 N N . PRO A 1 271 ? 3.391 -18.060 18.453 1.00 75.62 271 PRO A N 1
ATOM 2151 C CA . PRO A 1 271 ? 3.862 -18.038 19.849 1.00 75.62 271 PRO A CA 1
ATOM 2152 C C . PRO A 1 271 ? 4.670 -16.799 20.285 1.00 75.62 271 PRO A C 1
ATOM 2154 O O . PRO A 1 271 ? 4.909 -16.669 21.478 1.00 75.62 271 PRO A O 1
ATOM 2157 N N . TYR A 1 272 ? 5.098 -15.921 19.370 1.00 77.81 272 TYR A N 1
ATOM 2158 C CA . TYR A 1 272 ? 5.848 -14.691 19.685 1.00 77.81 272 TYR A CA 1
ATOM 2159 C C . TYR A 1 272 ? 5.697 -13.635 18.577 1.00 77.81 272 TYR A C 1
ATOM 2161 O O . TYR A 1 272 ? 5.676 -13.982 17.382 1.00 77.81 272 TYR A O 1
ATOM 2169 N N . ARG A 1 273 ? 5.680 -12.348 18.960 1.00 84.75 273 ARG A N 1
ATOM 2170 C CA . ARG A 1 273 ? 5.493 -11.189 18.064 1.00 84.75 273 ARG A CA 1
ATOM 2171 C C . ARG A 1 273 ? 6.817 -10.699 17.480 1.00 84.75 273 ARG A C 1
ATOM 2173 O O . ARG A 1 273 ? 7.196 -9.542 17.606 1.00 84.75 273 ARG A O 1
ATOM 2180 N N . LEU A 1 274 ? 7.540 -11.597 16.809 1.00 75.69 274 LEU A N 1
ATOM 2181 C CA . LEU A 1 274 ? 8.834 -11.281 16.194 1.00 75.69 274 LEU A CA 1
ATOM 2182 C C . LEU A 1 274 ? 8.775 -11.321 14.665 1.00 75.69 274 LEU A C 1
ATOM 2184 O O . LEU A 1 274 ? 8.170 -12.218 14.067 1.00 75.69 274 LEU A O 1
ATOM 2188 N N . GLY A 1 275 ? 9.499 -10.387 14.043 1.00 77.31 275 GLY A N 1
ATOM 2189 C CA . GLY A 1 275 ? 9.887 -10.456 12.637 1.00 77.31 275 GLY A CA 1
ATOM 2190 C C . GLY A 1 275 ? 8.750 -10.241 11.639 1.00 77.31 275 GLY A C 1
ATOM 2191 O O . GLY A 1 275 ? 8.690 -10.949 10.643 1.00 77.31 275 GLY A O 1
ATOM 2192 N N . VAL A 1 276 ? 7.832 -9.301 11.874 1.00 85.44 276 VAL A N 1
ATOM 2193 C CA . VAL A 1 276 ? 6.762 -8.988 10.901 1.00 85.44 276 VAL A CA 1
ATOM 2194 C C . VAL A 1 276 ? 7.182 -7.921 9.880 1.00 85.44 276 VAL A C 1
ATOM 2196 O O . VAL A 1 276 ? 6.761 -7.952 8.720 1.00 85.44 276 VAL A O 1
ATOM 2199 N N . TRP A 1 277 ? 8.053 -6.994 10.292 1.00 83.00 277 TRP A N 1
ATOM 2200 C CA . TRP A 1 277 ? 8.527 -5.898 9.449 1.00 83.00 277 TRP A CA 1
ATOM 2201 C C . TRP A 1 277 ? 9.429 -6.393 8.324 1.00 83.00 277 TRP A C 1
ATOM 2203 O O . TRP A 1 277 ? 9.228 -6.023 7.165 1.00 83.00 277 TRP A O 1
ATOM 2213 N N . ALA A 1 278 ? 10.396 -7.243 8.661 1.00 77.75 278 ALA A N 1
ATOM 2214 C CA . ALA A 1 278 ? 11.442 -7.653 7.743 1.00 77.75 278 ALA A CA 1
ATOM 2215 C C . ALA A 1 278 ? 11.276 -9.125 7.288 1.00 77.75 278 ALA A C 1
ATOM 2217 O O . ALA A 1 278 ? 11.508 -9.428 6.113 1.00 77.75 278 ALA A O 1
ATOM 2218 N N . CYS A 1 279 ? 10.765 -10.032 8.136 1.00 82.88 279 CYS A N 1
ATOM 2219 C CA . CYS A 1 279 ? 10.531 -11.422 7.731 1.00 82.88 279 CYS A CA 1
ATOM 2220 C C . CYS A 1 279 ? 9.169 -11.604 7.039 1.00 82.88 279 CYS A C 1
ATOM 2222 O O . CYS A 1 279 ? 8.100 -11.455 7.631 1.00 82.88 279 CYS A O 1
ATOM 2224 N N . ARG A 1 280 ? 9.182 -12.059 5.784 1.00 85.12 280 ARG A N 1
ATOM 2225 C CA . ARG A 1 280 ? 7.972 -12.399 5.006 1.00 85.12 280 ARG A CA 1
ATOM 2226 C C . ARG A 1 280 ? 7.566 -13.862 5.196 1.00 85.12 280 ARG A C 1
ATOM 2228 O O . ARG A 1 280 ? 7.276 -14.560 4.231 1.00 85.12 280 ARG A O 1
ATOM 2235 N N . ASN A 1 281 ? 7.624 -14.335 6.437 1.00 87.25 281 ASN A N 1
ATOM 2236 C CA . ASN A 1 281 ? 7.413 -15.737 6.802 1.00 87.25 281 ASN A CA 1
ATOM 2237 C C . ASN A 1 281 ? 6.427 -15.922 7.971 1.00 87.25 281 ASN A C 1
ATOM 2239 O O . ASN A 1 281 ? 6.187 -17.050 8.406 1.00 87.25 281 ASN A O 1
ATOM 2243 N N . ARG A 1 282 ? 5.859 -14.835 8.507 1.00 89.88 282 ARG A N 1
ATOM 2244 C CA . ARG A 1 282 ? 4.855 -14.901 9.574 1.00 89.88 282 ARG A CA 1
ATOM 2245 C C . ARG A 1 282 ? 3.529 -15.375 9.024 1.00 89.88 282 ARG A C 1
ATOM 2247 O O . ARG A 1 282 ? 3.007 -14.736 8.119 1.00 89.88 282 ARG A O 1
ATOM 2254 N N . ARG A 1 283 ? 2.984 -16.445 9.610 1.00 92.50 283 ARG A N 1
ATOM 2255 C CA . ARG A 1 283 ? 1.669 -16.971 9.237 1.00 92.50 283 ARG A CA 1
ATOM 2256 C C . ARG A 1 283 ? 0.636 -15.852 9.220 1.00 92.50 283 ARG A C 1
ATOM 2258 O O . ARG A 1 283 ? 0.473 -15.129 10.206 1.00 92.50 283 ARG A O 1
ATOM 2265 N N . SER A 1 284 ? -0.029 -15.730 8.087 1.00 94.62 284 SER A N 1
ATOM 2266 C CA . SER A 1 284 ? -1.073 -14.747 7.864 1.00 94.62 284 SER A CA 1
ATOM 2267 C C . SER A 1 284 ? -2.061 -15.271 6.843 1.00 94.62 284 SER A C 1
ATOM 2269 O O . SER A 1 284 ? -1.724 -16.122 6.019 1.00 94.62 284 SER A O 1
ATOM 2271 N N . ALA A 1 285 ? -3.274 -14.743 6.910 1.00 96.69 285 ALA A N 1
ATOM 2272 C CA . ALA A 1 285 ? -4.377 -15.110 6.041 1.00 96.69 285 ALA A CA 1
ATOM 2273 C C . ALA A 1 285 ? -5.067 -13.852 5.511 1.00 96.69 285 ALA A C 1
ATOM 2275 O O . ALA A 1 285 ? -4.993 -12.778 6.118 1.00 96.69 285 ALA A O 1
ATOM 2276 N N . LEU A 1 286 ? -5.706 -13.996 4.354 1.00 97.94 286 LEU A N 1
ATOM 2277 C CA . LEU A 1 286 ? -6.498 -12.947 3.728 1.00 97.94 286 LEU A CA 1
ATOM 2278 C C . LEU A 1 286 ? -7.959 -13.167 4.102 1.00 97.94 286 LEU A C 1
ATOM 2280 O O . LEU A 1 286 ? -8.492 -14.249 3.874 1.00 97.94 286 LEU A O 1
ATOM 2284 N N . TYR A 1 287 ? -8.602 -12.134 4.627 1.00 98.19 287 TYR A N 1
ATOM 2285 C CA . TYR A 1 287 ? -9.989 -12.168 5.069 1.00 98.19 287 TYR A CA 1
ATOM 2286 C C . TYR A 1 287 ? -10.829 -11.146 4.309 1.00 98.19 287 TYR A C 1
ATOM 2288 O O . TYR A 1 287 ? -10.308 -10.134 3.835 1.00 98.19 287 TYR A O 1
ATOM 2296 N N . ALA A 1 288 ? -12.132 -11.396 4.233 1.00 97.94 288 ALA A N 1
ATOM 2297 C CA . ALA A 1 288 ? -13.138 -10.434 3.807 1.00 97.94 288 ALA A CA 1
ATOM 2298 C C . ALA A 1 288 ? -14.222 -10.322 4.875 1.00 97.94 288 ALA A C 1
ATOM 2300 O O . ALA A 1 288 ? -14.758 -11.337 5.308 1.00 97.94 288 ALA A O 1
ATOM 2301 N N . ILE A 1 289 ? -14.565 -9.098 5.273 1.00 98.19 289 ILE A N 1
ATOM 2302 C CA . ILE A 1 289 ? -15.730 -8.817 6.113 1.00 98.19 289 ILE A CA 1
ATOM 2303 C C . ILE A 1 289 ? -16.810 -8.130 5.285 1.00 98.19 289 ILE A C 1
ATOM 2305 O O . ILE A 1 289 ? -16.535 -7.142 4.604 1.00 98.19 289 ILE A O 1
ATOM 2309 N N . ASN A 1 290 ? -18.040 -8.632 5.359 1.00 97.31 290 ASN A N 1
ATOM 2310 C CA . ASN A 1 290 ? -19.206 -7.940 4.822 1.00 97.31 290 ASN A CA 1
ATOM 2311 C C . ASN A 1 290 ? -19.688 -6.886 5.829 1.00 97.31 290 ASN A C 1
ATOM 2313 O O . ASN A 1 290 ? -19.890 -7.178 7.007 1.00 97.31 290 ASN A O 1
ATOM 2317 N N . LEU A 1 291 ? -19.840 -5.640 5.385 1.00 96.75 291 LEU A N 1
ATOM 2318 C CA . LEU A 1 291 ? -20.112 -4.517 6.279 1.00 96.75 291 LEU A CA 1
ATOM 2319 C C . LEU A 1 291 ? -21.556 -4.474 6.789 1.00 96.75 291 LEU A C 1
ATOM 2321 O O . LEU A 1 291 ? -21.787 -3.840 7.817 1.00 96.75 291 LEU A O 1
ATOM 2325 N N . GLU A 1 292 ? -22.497 -5.152 6.138 1.00 95.81 292 GLU A N 1
ATOM 2326 C CA . GLU A 1 292 ? -23.893 -5.229 6.574 1.00 95.81 292 GLU A CA 1
ATOM 2327 C C . GLU A 1 292 ? -24.096 -6.370 7.580 1.00 95.81 292 GLU A C 1
ATOM 2329 O O . GLU A 1 292 ? -24.390 -6.129 8.749 1.00 95.81 292 GLU A O 1
ATOM 2334 N N . SER A 1 293 ? -23.850 -7.611 7.152 1.00 96.12 293 SER A N 1
ATOM 2335 C CA . SER A 1 293 ? -23.989 -8.824 7.980 1.00 96.12 293 SER A CA 1
ATOM 2336 C C . SER A 1 293 ? -22.940 -8.931 9.090 1.00 96.12 293 SER A C 1
ATOM 2338 O O . SER A 1 293 ? -23.163 -9.595 10.102 1.00 96.12 293 SER A O 1
ATOM 2340 N N . LYS A 1 294 ? -21.787 -8.267 8.924 1.00 95.81 294 LYS A N 1
ATOM 2341 C CA . LYS A 1 294 ? -20.594 -8.416 9.775 1.00 95.81 294 LYS A CA 1
ATOM 2342 C C . LYS A 1 294 ? -20.007 -9.830 9.754 1.00 95.81 294 LYS A C 1
ATOM 2344 O O . LYS A 1 294 ? -19.284 -10.185 10.690 1.00 95.81 294 LYS A O 1
ATOM 2349 N N . ASP A 1 295 ? -20.315 -10.625 8.736 1.00 96.50 295 ASP A N 1
ATOM 2350 C CA . ASP A 1 295 ? -19.737 -11.954 8.547 1.00 96.50 295 ASP A CA 1
ATOM 2351 C C . ASP A 1 295 ? -18.325 -11.852 7.974 1.00 96.50 295 ASP A C 1
ATOM 2353 O O . ASP A 1 295 ? -18.039 -10.970 7.159 1.00 96.50 295 ASP A O 1
ATOM 2357 N N . ILE A 1 296 ? -17.442 -12.747 8.427 1.00 97.44 296 ILE A N 1
ATOM 2358 C CA . ILE A 1 296 ? -16.038 -12.793 8.018 1.00 97.44 296 ILE A CA 1
ATOM 2359 C C . ILE A 1 296 ? -15.746 -14.124 7.331 1.00 97.44 296 ILE A C 1
ATOM 2361 O O . ILE A 1 296 ? -15.993 -15.190 7.890 1.00 97.44 296 ILE A O 1
ATOM 2365 N N . GLU A 1 297 ? -15.170 -14.046 6.136 1.00 96.25 297 GLU A N 1
ATOM 2366 C CA . GLU A 1 297 ? -14.722 -15.180 5.330 1.00 96.25 297 GLU A CA 1
ATOM 2367 C C . GLU A 1 297 ? -13.187 -15.181 5.245 1.00 96.25 297 GLU A C 1
ATOM 2369 O O . GLU A 1 297 ? -12.576 -14.146 4.968 1.00 96.25 297 GLU A O 1
ATOM 2374 N N . CYS A 1 298 ? -12.551 -16.337 5.456 1.00 96.94 298 CYS A N 1
ATOM 2375 C CA . CYS A 1 298 ? -11.138 -16.537 5.127 1.00 96.94 298 CYS A CA 1
ATOM 2376 C C . CYS A 1 298 ? -11.018 -16.908 3.643 1.00 96.94 298 CYS A C 1
ATOM 2378 O O . CYS A 1 298 ? -11.575 -17.911 3.204 1.00 96.94 298 CYS A O 1
ATOM 2380 N N . LEU A 1 299 ? -10.298 -16.097 2.868 1.00 97.12 299 LEU A N 1
ATOM 2381 C CA . LEU A 1 299 ? -10.154 -16.261 1.418 1.00 97.12 299 LEU A CA 1
ATOM 2382 C C . LEU A 1 299 ? -8.963 -17.146 1.035 1.00 97.12 299 LEU A C 1
ATOM 2384 O O . LEU A 1 299 ? -8.892 -17.649 -0.088 1.00 97.12 299 LEU A O 1
ATOM 2388 N N . THR A 1 300 ? -8.000 -17.306 1.938 1.00 96.06 300 THR A N 1
ATOM 2389 C CA . THR A 1 300 ? -6.823 -18.154 1.734 1.00 96.06 300 THR A CA 1
ATOM 2390 C C . THR A 1 300 ? -7.116 -19.620 2.057 1.00 96.06 300 THR A C 1
ATOM 2392 O O . THR A 1 300 ? -7.793 -19.892 3.043 1.00 96.06 300 THR A O 1
ATOM 2395 N N . PRO A 1 301 ? -6.590 -20.577 1.271 1.00 88.06 301 PRO A N 1
ATOM 2396 C CA . PRO A 1 301 ? -6.956 -21.989 1.402 1.00 88.06 301 PRO A CA 1
ATOM 2397 C C . PRO A 1 301 ? -6.142 -22.790 2.436 1.00 88.06 301 PRO A C 1
ATOM 2399 O O . PRO A 1 301 ? -6.503 -23.929 2.713 1.00 88.06 301 PRO A O 1
ATOM 2402 N N . ASP A 1 302 ? -5.026 -22.256 2.943 1.00 87.75 302 ASP A N 1
ATOM 2403 C CA . ASP A 1 302 ? -4.068 -22.967 3.806 1.00 87.75 302 ASP A CA 1
ATOM 2404 C C . ASP A 1 302 ? -3.692 -22.082 5.008 1.00 87.75 302 ASP A C 1
ATOM 2406 O O . ASP A 1 302 ? -3.513 -20.874 4.863 1.00 87.75 302 ASP A O 1
ATOM 2410 N N . ASP A 1 303 ? -3.543 -22.686 6.185 1.00 85.62 303 ASP A N 1
ATOM 2411 C CA . ASP A 1 303 ? -3.194 -22.019 7.445 1.00 85.62 303 ASP A CA 1
ATOM 2412 C C . ASP A 1 303 ? -1.676 -21.913 7.679 1.00 85.62 303 ASP A C 1
ATOM 2414 O O . ASP A 1 303 ? -1.214 -21.248 8.615 1.00 85.62 303 ASP A O 1
ATOM 2418 N N . ASN A 1 304 ? -0.871 -22.593 6.860 1.00 90.25 304 ASN A N 1
ATOM 2419 C CA . ASN A 1 304 ? 0.585 -22.624 6.951 1.00 90.25 304 ASN A CA 1
ATOM 2420 C C . ASN A 1 304 ? 1.272 -21.774 5.874 1.00 90.25 304 ASN A C 1
ATOM 2422 O O . ASN A 1 304 ? 2.442 -21.995 5.553 1.00 90.25 304 ASN A O 1
ATOM 2426 N N . ILE A 1 305 ? 0.570 -20.783 5.335 1.00 93.56 305 ILE A N 1
ATOM 2427 C CA . ILE A 1 305 ? 1.122 -19.781 4.423 1.00 93.56 305 ILE A CA 1
ATOM 2428 C C . ILE A 1 305 ? 1.265 -18.432 5.122 1.00 93.56 305 ILE A C 1
ATOM 2430 O O . ILE A 1 305 ? 0.835 -18.218 6.256 1.00 93.56 305 ILE A O 1
ATOM 2434 N N . CYS A 1 306 ? 1.896 -17.508 4.420 1.00 93.00 306 CYS A N 1
ATOM 2435 C CA . CYS A 1 306 ? 1.883 -16.100 4.746 1.00 93.00 306 CYS A CA 1
ATOM 2436 C C . CYS A 1 306 ? 1.603 -15.293 3.485 1.00 93.00 306 CYS A C 1
ATOM 2438 O O . CYS A 1 306 ? 2.260 -15.461 2.452 1.00 93.00 306 CYS A O 1
ATOM 2440 N N . VAL A 1 307 ? 0.621 -14.410 3.584 1.00 95.88 307 VAL A N 1
ATOM 2441 C CA . VAL A 1 307 ? 0.120 -13.585 2.492 1.00 95.88 307 VAL A CA 1
ATOM 2442 C C . VAL A 1 307 ? 0.271 -12.098 2.786 1.00 95.88 307 VAL A C 1
ATOM 2444 O O . VAL A 1 307 ? 0.321 -11.675 3.943 1.00 95.88 307 VAL A O 1
ATOM 2447 N N . ARG A 1 308 ? 0.381 -11.298 1.722 1.00 95.94 308 ARG A N 1
ATOM 2448 C CA . ARG A 1 308 ? 0.462 -9.830 1.783 1.00 95.94 308 ARG A CA 1
ATOM 2449 C C . ARG A 1 308 ? 0.092 -9.194 0.445 1.00 95.94 308 ARG A C 1
ATOM 2451 O O . ARG A 1 308 ? -0.017 -9.870 -0.573 1.00 95.94 308 ARG A O 1
ATOM 2458 N N . SER A 1 309 ? 0.023 -7.869 0.427 1.00 96.81 309 SER A N 1
ATOM 2459 C CA . SER A 1 309 ? -0.220 -7.045 -0.762 1.00 96.81 309 SER A CA 1
ATOM 2460 C C . SER A 1 309 ? -1.488 -7.403 -1.545 1.00 96.81 309 SER A C 1
ATOM 2462 O O . SER A 1 309 ? -1.393 -7.611 -2.754 1.00 96.81 309 SER A O 1
ATOM 2464 N N . PRO A 1 310 ? -2.675 -7.446 -0.914 1.00 97.94 310 PRO A N 1
ATOM 2465 C CA . PRO A 1 310 ? -3.916 -7.609 -1.660 1.00 97.94 310 PRO A CA 1
ATOM 2466 C C . PRO A 1 310 ? -4.147 -6.414 -2.601 1.00 97.94 310 PRO A C 1
ATOM 2468 O O . PRO A 1 310 ? -4.085 -5.260 -2.163 1.00 97.94 310 PRO A O 1
ATOM 2471 N N . ARG A 1 311 ? -4.390 -6.664 -3.893 1.00 97.56 311 ARG A N 1
ATOM 2472 C CA . ARG A 1 311 ? -4.686 -5.638 -4.911 1.00 97.56 311 ARG A CA 1
ATOM 2473 C C . ARG A 1 311 ? -5.838 -6.093 -5.802 1.00 97.56 311 ARG A C 1
ATOM 2475 O O . ARG A 1 311 ? -5.710 -7.096 -6.499 1.00 97.56 311 ARG A O 1
ATOM 2482 N N . PHE A 1 312 ? -6.935 -5.347 -5.812 1.00 97.31 312 PHE A N 1
ATOM 2483 C CA . PHE A 1 312 ? -8.027 -5.590 -6.752 1.00 97.31 312 PHE A CA 1
ATOM 2484 C C . PHE A 1 312 ? -7.699 -5.069 -8.150 1.00 97.31 312 PHE A C 1
ATOM 2486 O O . PHE A 1 312 ? -7.065 -4.020 -8.286 1.00 97.31 312 PHE A O 1
ATOM 2493 N N . SER A 1 313 ? -8.184 -5.784 -9.163 1.00 96.38 313 SER A N 1
ATOM 2494 C CA . SER A 1 313 ? -8.305 -5.291 -10.531 1.00 96.38 313 SER A CA 1
ATOM 2495 C C . SER A 1 313 ? -9.193 -4.040 -10.582 1.00 96.38 313 SER A C 1
ATOM 2497 O O . SER A 1 313 ? -10.021 -3.836 -9.691 1.00 96.38 313 SER A O 1
ATOM 2499 N N . PRO A 1 314 ? -9.074 -3.184 -11.615 1.00 93.69 314 PRO A N 1
ATOM 2500 C CA . PRO A 1 314 ? -9.864 -1.952 -11.706 1.00 93.69 314 PRO A CA 1
ATOM 2501 C C . PRO A 1 314 ? -11.383 -2.180 -11.673 1.00 93.69 314 PRO A C 1
ATOM 2503 O O . PRO A 1 314 ? -12.122 -1.368 -11.122 1.00 93.69 314 PRO A O 1
ATOM 2506 N N . ASN A 1 315 ? -11.843 -3.308 -12.218 1.00 93.56 315 ASN A N 1
ATOM 2507 C CA . ASN A 1 315 ? -13.246 -3.729 -12.229 1.00 93.56 315 ASN A CA 1
ATOM 2508 C C . ASN A 1 315 ? -13.672 -4.519 -10.970 1.00 93.56 315 ASN A C 1
ATOM 2510 O O . ASN A 1 315 ? -14.819 -4.954 -10.892 1.00 93.56 315 ASN A O 1
ATOM 2514 N N . LEU A 1 316 ? -12.764 -4.704 -10.004 1.00 95.06 316 LEU A N 1
ATOM 2515 C CA . LEU A 1 316 ? -12.973 -5.374 -8.715 1.00 95.06 316 LEU A CA 1
ATOM 2516 C C . LEU A 1 316 ? -13.457 -6.838 -8.804 1.00 95.06 316 LEU A C 1
ATOM 2518 O O . LEU A 1 316 ? -13.994 -7.370 -7.835 1.00 95.06 316 LEU A O 1
ATOM 2522 N N . ASP A 1 317 ? -13.266 -7.520 -9.935 1.00 95.75 317 ASP A N 1
ATOM 2523 C CA . ASP A 1 317 ? -13.646 -8.935 -10.090 1.00 95.75 317 ASP A CA 1
ATOM 2524 C C . ASP A 1 317 ? -12.523 -9.919 -9.741 1.00 95.75 317 ASP A C 1
ATOM 2526 O O . ASP A 1 317 ? -12.772 -11.108 -9.536 1.00 95.75 317 ASP A O 1
ATOM 2530 N N . THR A 1 318 ? -11.293 -9.419 -9.660 1.00 97.44 318 THR A N 1
ATOM 2531 C CA . THR A 1 318 ? -10.090 -10.214 -9.490 1.00 97.44 318 THR A CA 1
ATOM 2532 C C . THR A 1 318 ? -9.234 -9.589 -8.404 1.00 97.44 318 THR A C 1
ATOM 2534 O O . THR A 1 318 ? -8.846 -8.426 -8.481 1.00 97.44 318 THR A O 1
ATOM 2537 N N . LEU A 1 319 ? -8.891 -10.377 -7.395 1.00 98.19 319 LEU A N 1
ATOM 2538 C CA . LEU A 1 319 ? -7.991 -9.978 -6.326 1.00 98.19 319 LEU A CA 1
ATOM 2539 C C . LEU A 1 319 ? -6.671 -10.727 -6.472 1.00 98.19 319 LEU A C 1
ATOM 2541 O O . LEU A 1 319 ? -6.659 -11.952 -6.501 1.00 98.19 319 LEU A O 1
ATOM 2545 N N . ILE A 1 320 ? -5.552 -10.012 -6.541 1.00 98.44 320 ILE A N 1
ATOM 2546 C CA . ILE A 1 320 ? -4.222 -10.630 -6.472 1.00 98.44 320 ILE A CA 1
ATOM 2547 C C . ILE A 1 320 ? -3.584 -10.398 -5.112 1.00 98.44 320 ILE A C 1
ATOM 2549 O O . ILE A 1 320 ? -3.875 -9.409 -4.439 1.00 98.44 320 ILE A O 1
ATOM 2553 N N . TYR A 1 321 ? -2.686 -11.293 -4.723 1.00 98.25 321 TYR A N 1
ATOM 2554 C CA . TYR A 1 321 ? -1.872 -11.156 -3.521 1.00 98.25 321 TYR A CA 1
ATOM 2555 C C . TYR A 1 321 ? -0.570 -11.948 -3.659 1.00 98.25 321 TYR A C 1
ATOM 2557 O O . TYR A 1 321 ? -0.439 -12.838 -4.504 1.00 98.25 321 TYR A O 1
ATOM 2565 N N . LEU A 1 322 ? 0.412 -11.604 -2.829 1.00 97.50 322 LEU A N 1
ATOM 2566 C CA . LEU A 1 322 ? 1.661 -12.345 -2.717 1.00 97.50 322 LEU A CA 1
ATOM 2567 C C . LEU A 1 322 ? 1.518 -13.422 -1.651 1.00 97.50 322 LEU A C 1
ATOM 2569 O O . LEU A 1 322 ? 1.039 -13.135 -0.554 1.00 97.50 322 LEU A O 1
ATOM 2573 N N . GLU A 1 323 ? 1.985 -14.625 -1.958 1.00 96.06 323 GLU A N 1
ATOM 2574 C CA . GLU A 1 323 ? 1.970 -15.774 -1.055 1.00 96.06 323 GLU A CA 1
ATOM 2575 C C . GLU A 1 323 ? 3.375 -16.358 -0.910 1.00 96.06 323 GLU A C 1
ATOM 2577 O O . GLU A 1 323 ? 4.128 -16.514 -1.871 1.00 96.06 323 GLU A O 1
ATOM 2582 N N . ASN A 1 324 ? 3.725 -16.711 0.315 1.00 93.06 324 ASN A N 1
ATOM 2583 C CA . ASN A 1 324 ? 4.918 -17.460 0.658 1.00 93.06 324 ASN A CA 1
ATOM 2584 C C . ASN A 1 324 ? 4.511 -18.586 1.617 1.00 93.06 324 ASN A C 1
ATOM 2586 O O . ASN A 1 324 ? 3.496 -18.493 2.303 1.00 93.06 324 ASN A O 1
ATOM 2590 N N . LEU A 1 325 ? 5.323 -19.640 1.719 1.00 89.81 325 LEU A N 1
ATOM 2591 C CA . LEU A 1 325 ? 5.154 -20.614 2.802 1.00 89.81 325 LEU A CA 1
ATOM 2592 C C . LEU A 1 325 ? 5.343 -19.928 4.166 1.00 89.81 325 LEU A C 1
ATOM 2594 O O . LEU A 1 325 ? 6.186 -19.041 4.296 1.00 89.81 325 LEU A O 1
ATOM 2598 N N . GLY A 1 326 ? 4.637 -20.362 5.199 1.00 87.38 326 GLY A N 1
ATOM 2599 C CA . GLY A 1 326 ? 4.903 -19.940 6.571 1.00 87.38 326 GLY A CA 1
ATOM 2600 C C . GLY A 1 326 ? 6.267 -20.450 7.055 1.00 87.38 326 GLY A C 1
ATOM 2601 O O . GLY A 1 326 ? 6.727 -21.523 6.665 1.00 87.38 326 GLY A O 1
ATOM 2602 N N . GLY A 1 327 ? 6.940 -19.671 7.899 1.00 84.50 327 GLY A N 1
ATOM 2603 C CA . GLY A 1 327 ? 8.263 -19.988 8.441 1.00 84.50 327 GLY A CA 1
ATOM 2604 C C . GLY A 1 327 ? 9.402 -19.987 7.408 1.00 84.50 327 GLY A C 1
ATOM 2605 O O . GLY A 1 327 ? 9.280 -19.500 6.279 1.00 84.50 327 GLY A O 1
ATOM 2606 N N . GLY A 1 328 ? 10.555 -20.529 7.799 1.00 82.06 328 GLY A N 1
ATOM 2607 C CA . GLY A 1 328 ? 11.756 -20.550 6.958 1.00 82.06 328 GLY A CA 1
ATOM 2608 C C . GLY A 1 328 ? 12.476 -19.191 6.888 1.00 82.06 328 GLY A C 1
ATOM 2609 O O . GLY A 1 328 ? 12.328 -18.379 7.801 1.00 82.06 328 GLY A O 1
ATOM 2610 N N . PRO A 1 329 ? 13.283 -18.933 5.844 1.00 80.38 329 PRO A N 1
ATOM 2611 C CA . PRO A 1 329 ? 14.150 -17.756 5.779 1.00 80.38 329 PRO A CA 1
ATOM 2612 C C . PRO A 1 329 ? 13.376 -16.436 5.645 1.00 80.38 329 PRO A C 1
ATOM 2614 O O . PRO A 1 329 ? 12.236 -16.398 5.186 1.00 80.38 329 PRO A O 1
ATOM 2617 N N . HIS A 1 330 ? 14.044 -15.353 6.042 1.00 77.75 330 HIS A N 1
ATOM 2618 C CA . HIS A 1 330 ? 13.508 -13.999 6.189 1.00 77.75 330 HIS A CA 1
ATOM 2619 C C . HIS A 1 330 ? 12.913 -13.412 4.895 1.00 77.75 330 HIS A C 1
ATOM 2621 O O . HIS A 1 330 ? 11.807 -12.874 4.907 1.00 77.75 330 HIS A O 1
ATOM 2627 N N . PHE A 1 331 ? 13.615 -13.550 3.768 1.00 81.50 331 PHE A N 1
ATOM 2628 C CA . PHE A 1 331 ? 13.208 -12.989 2.480 1.00 81.50 331 PHE A CA 1
ATOM 2629 C C . PHE A 1 331 ? 13.371 -14.035 1.378 1.00 81.50 331 PHE A C 1
ATOM 2631 O O . PHE A 1 331 ? 14.485 -14.349 0.960 1.00 81.50 331 PHE A O 1
ATOM 2638 N N . LYS A 1 332 ? 12.253 -14.620 0.945 1.00 86.00 332 LYS A N 1
ATOM 2639 C CA . LYS A 1 332 ? 12.212 -15.697 -0.051 1.00 86.00 332 LYS A CA 1
ATOM 2640 C C . LYS A 1 332 ? 11.294 -15.334 -1.210 1.00 86.00 332 LYS A C 1
ATOM 2642 O O . LYS A 1 332 ? 10.395 -14.506 -1.049 1.00 86.00 332 LYS A O 1
ATOM 2647 N N . GLY A 1 333 ? 11.514 -15.983 -2.353 1.00 91.50 333 GLY A N 1
ATOM 2648 C CA . GLY A 1 333 ? 10.680 -15.805 -3.538 1.00 91.50 333 GLY A CA 1
ATOM 2649 C C . GLY A 1 333 ? 9.210 -16.055 -3.204 1.00 91.50 333 GLY A C 1
ATOM 2650 O O . GLY A 1 333 ? 8.907 -16.962 -2.428 1.00 91.50 333 GLY A O 1
ATOM 2651 N N . ALA A 1 334 ? 8.320 -15.217 -3.728 1.00 95.06 334 ALA A N 1
ATOM 2652 C CA . ALA A 1 334 ? 6.877 -15.288 -3.523 1.00 95.06 334 ALA A CA 1
ATOM 2653 C C . ALA A 1 334 ? 6.157 -15.851 -4.753 1.00 95.06 334 ALA A C 1
ATOM 2655 O O . ALA A 1 334 ? 6.617 -15.690 -5.884 1.00 95.06 334 ALA A O 1
ATOM 2656 N N . LYS A 1 335 ? 4.996 -16.467 -4.526 1.00 96.62 335 LYS A N 1
ATOM 2657 C CA . LYS A 1 335 ? 4.001 -16.733 -5.565 1.00 96.62 335 LYS A CA 1
ATOM 2658 C C . LYS A 1 335 ? 3.144 -15.491 -5.768 1.00 96.62 335 LYS A C 1
ATOM 2660 O O . LYS A 1 335 ? 2.813 -14.803 -4.800 1.00 96.62 335 LYS A O 1
ATOM 2665 N N . LEU A 1 336 ? 2.725 -15.253 -7.006 1.00 98.19 336 LEU A N 1
ATOM 2666 C CA . LEU A 1 336 ? 1.613 -14.355 -7.299 1.00 98.19 336 LEU A CA 1
ATOM 2667 C C . LEU A 1 336 ? 0.342 -15.191 -7.401 1.00 98.19 336 LEU A C 1
ATOM 2669 O O . LEU A 1 336 ? 0.215 -16.044 -8.285 1.00 98.19 336 LEU A O 1
ATOM 2673 N N . ARG A 1 337 ? -0.591 -14.954 -6.485 1.00 98.00 337 ARG A N 1
ATOM 2674 C CA . ARG A 1 337 ? -1.875 -15.650 -6.418 1.00 98.00 337 ARG A CA 1
ATOM 2675 C C . ARG A 1 337 ? -2.977 -14.754 -6.951 1.00 98.00 337 ARG A C 1
ATOM 2677 O O . ARG A 1 337 ? -2.894 -13.531 -6.848 1.00 98.00 337 ARG A O 1
ATOM 2684 N N . LYS A 1 338 ? -4.006 -15.385 -7.500 1.00 97.50 338 LYS A N 1
ATOM 2685 C CA . LYS A 1 338 ? -5.233 -14.757 -7.981 1.00 97.50 338 LYS A CA 1
ATOM 2686 C C . LYS A 1 338 ? -6.419 -15.399 -7.275 1.00 97.50 338 LYS A C 1
ATOM 2688 O O . LYS A 1 338 ? -6.486 -16.619 -7.170 1.00 97.50 338 LYS A O 1
ATOM 2693 N N . TYR A 1 339 ? -7.348 -14.570 -6.829 1.00 98.06 339 TYR A N 1
ATOM 2694 C CA . TYR A 1 339 ? -8.646 -14.939 -6.298 1.00 98.06 339 TYR A CA 1
ATOM 2695 C C . TYR A 1 339 ? -9.722 -14.322 -7.190 1.00 98.06 339 TYR A C 1
ATOM 2697 O O . TYR A 1 339 ? -9.801 -13.101 -7.334 1.00 98.06 339 TYR A O 1
ATOM 2705 N N . ASP A 1 340 ? -10.525 -15.169 -7.820 1.00 97.19 340 ASP A N 1
ATOM 2706 C CA . ASP A 1 340 ? -11.661 -14.743 -8.633 1.00 97.19 340 ASP A CA 1
ATOM 2707 C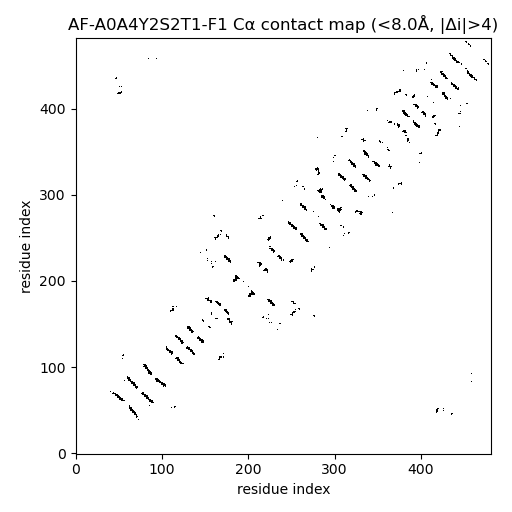 C . ASP A 1 340 ? -12.856 -14.453 -7.720 1.00 97.19 340 ASP A C 1
ATOM 2709 O O . ASP A 1 340 ? -13.346 -15.336 -7.013 1.00 97.19 340 ASP A O 1
ATOM 2713 N N . TRP A 1 341 ? -13.325 -13.205 -7.719 1.00 96.19 341 TRP A N 1
ATOM 2714 C CA . TRP A 1 341 ? -14.319 -12.739 -6.756 1.00 96.19 341 TRP A CA 1
ATOM 2715 C C . TRP A 1 341 ? -15.706 -13.351 -6.971 1.00 96.19 341 TRP A C 1
ATOM 2717 O O . TRP A 1 341 ? -16.467 -13.504 -6.015 1.00 96.19 341 TRP A O 1
ATOM 2727 N N . LYS A 1 342 ? -16.040 -13.722 -8.214 1.00 95.06 342 LYS A N 1
ATOM 2728 C CA . LYS A 1 342 ? -17.346 -14.292 -8.574 1.00 95.06 342 LYS A CA 1
ATOM 2729 C C . LYS A 1 342 ? -17.409 -15.780 -8.263 1.00 95.06 342 LYS A C 1
ATOM 2731 O O . LYS A 1 342 ? -18.373 -16.253 -7.674 1.00 95.06 342 LYS A O 1
ATOM 2736 N N . THR A 1 343 ? -16.387 -16.521 -8.677 1.00 96.69 343 THR A N 1
ATOM 2737 C CA . THR A 1 343 ? -16.309 -17.979 -8.518 1.00 96.69 343 THR A CA 1
ATOM 2738 C C . THR A 1 343 ? -15.717 -18.401 -7.180 1.00 96.69 343 THR A C 1
ATOM 2740 O O . THR A 1 343 ? -15.810 -19.580 -6.838 1.00 96.69 343 THR A O 1
ATOM 2743 N N . LYS A 1 344 ? -15.122 -17.459 -6.434 1.00 96.06 344 LYS A N 1
ATOM 2744 C CA . LYS A 1 344 ? -14.497 -17.667 -5.121 1.00 96.06 344 LYS A CA 1
ATOM 2745 C C . LYS A 1 344 ? -13.316 -18.648 -5.171 1.00 96.06 344 LYS A C 1
ATOM 2747 O O . LYS A 1 344 ? -13.036 -19.361 -4.211 1.00 96.06 344 LYS A O 1
ATOM 2752 N N . LYS A 1 345 ? -12.621 -18.718 -6.315 1.00 96.56 345 LYS A N 1
ATOM 2753 C CA . LYS A 1 345 ? -11.523 -19.669 -6.558 1.00 96.56 345 LYS A CA 1
ATOM 2754 C C . LYS A 1 345 ? -10.157 -19.001 -6.492 1.00 96.56 345 LYS A C 1
ATOM 2756 O O . LYS A 1 345 ? -9.946 -17.951 -7.092 1.00 96.56 345 LYS A O 1
ATOM 2761 N N . ASN A 1 346 ? -9.215 -19.681 -5.839 1.00 97.19 346 ASN A N 1
ATOM 2762 C CA . ASN A 1 346 ? -7.796 -19.329 -5.842 1.00 97.19 346 ASN A CA 1
ATOM 2763 C C . ASN A 1 346 ? -7.036 -20.061 -6.960 1.00 97.19 346 ASN A C 1
ATOM 2765 O O . ASN A 1 346 ? -7.214 -21.265 -7.147 1.00 97.19 346 ASN A O 1
ATOM 2769 N N . SER A 1 347 ? -6.119 -19.369 -7.634 1.00 97.00 347 SER A N 1
ATOM 2770 C CA . SER A 1 347 ? -5.186 -19.938 -8.613 1.00 97.00 347 SER A CA 1
ATOM 2771 C C . SER A 1 347 ? -3.798 -19.290 -8.521 1.00 97.00 347 SER A C 1
ATOM 2773 O O . SER A 1 347 ? -3.635 -18.185 -8.000 1.00 97.00 347 SER A O 1
ATOM 2775 N N . THR A 1 348 ? -2.770 -19.983 -9.017 1.00 97.69 348 THR A N 1
ATOM 2776 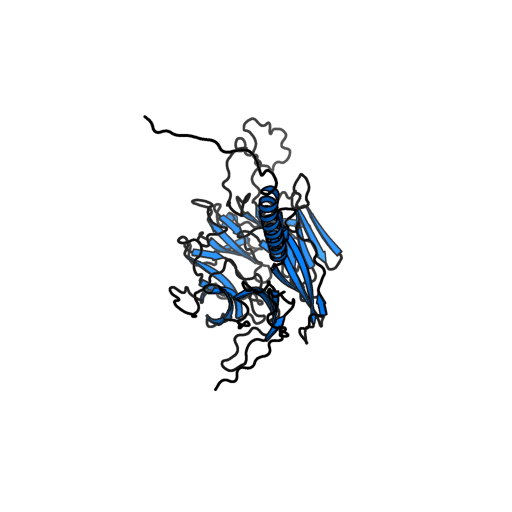C CA . THR A 1 348 ? -1.420 -19.412 -9.166 1.00 97.69 348 THR A CA 1
ATOM 2777 C C . THR A 1 348 ? -1.325 -18.706 -10.512 1.00 97.69 348 THR A C 1
ATOM 2779 O O . THR A 1 348 ? -1.659 -19.312 -11.524 1.00 97.69 348 THR A O 1
ATOM 2782 N N . VAL A 1 349 ? -0.842 -17.462 -10.526 1.00 97.81 349 VAL A N 1
ATOM 2783 C CA . VAL A 1 349 ? -0.456 -16.749 -11.759 1.00 97.81 349 VAL A CA 1
ATOM 2784 C C . VAL A 1 349 ? 1.036 -16.929 -12.020 1.00 97.81 349 VAL A C 1
ATOM 2786 O O . VAL A 1 349 ? 1.437 -17.277 -13.122 1.00 97.81 349 VAL A O 1
ATOM 2789 N N . VAL A 1 350 ? 1.859 -16.734 -10.985 1.00 97.56 350 VAL A N 1
ATOM 2790 C CA . VAL A 1 350 ? 3.311 -16.951 -11.033 1.00 97.56 350 VAL A CA 1
ATOM 2791 C C . VAL A 1 350 ? 3.695 -17.841 -9.862 1.00 97.56 350 VAL A C 1
ATOM 2793 O O . VAL A 1 350 ? 3.401 -17.501 -8.713 1.00 97.56 350 VAL A O 1
ATOM 2796 N N . ASP A 1 351 ? 4.312 -18.985 -10.151 1.00 96.06 351 ASP A N 1
ATOM 2797 C CA . ASP A 1 351 ? 4.777 -19.916 -9.121 1.00 96.06 351 ASP A CA 1
ATOM 2798 C C . ASP A 1 351 ? 6.186 -19.559 -8.622 1.00 96.06 351 ASP A C 1
ATOM 2800 O O . ASP A 1 351 ? 6.853 -18.661 -9.144 1.00 96.06 351 ASP A O 1
ATOM 2804 N N . LEU A 1 352 ? 6.635 -20.261 -7.583 1.00 94.31 352 LEU A N 1
ATOM 2805 C CA . LEU A 1 352 ? 7.987 -20.134 -7.061 1.00 94.31 352 LEU A CA 1
ATOM 2806 C C . LEU A 1 352 ? 9.010 -20.560 -8.109 1.00 94.31 352 LEU A C 1
ATOM 2808 O O . LEU A 1 352 ? 8.899 -21.617 -8.725 1.00 94.31 352 LEU A O 1
ATOM 2812 N N . VAL A 1 353 ? 10.053 -19.750 -8.239 1.00 93.88 353 VAL A N 1
ATOM 2813 C CA . VAL A 1 353 ? 11.251 -20.115 -8.985 1.00 93.88 353 VAL A CA 1
ATOM 2814 C C . VAL A 1 353 ? 12.241 -20.705 -7.989 1.00 93.88 353 VAL A C 1
ATOM 2816 O O . VAL A 1 353 ? 12.711 -20.007 -7.093 1.00 93.88 353 VAL A O 1
ATOM 2819 N N . GLU A 1 354 ? 12.527 -22.000 -8.115 1.00 87.94 354 GLU A N 1
ATOM 2820 C CA . GLU A 1 354 ? 13.462 -22.685 -7.213 1.00 87.94 354 GLU A CA 1
ATOM 2821 C C . GLU A 1 354 ? 14.916 -22.322 -7.508 1.00 87.94 354 GLU A C 1
ATOM 2823 O O . GLU A 1 354 ? 15.699 -22.087 -6.592 1.00 87.94 354 GLU A O 1
ATOM 2828 N N . ASN A 1 355 ? 15.279 -22.279 -8.792 1.00 87.50 355 ASN A N 1
ATOM 2829 C CA . ASN A 1 355 ? 16.642 -22.034 -9.236 1.00 87.50 355 ASN A CA 1
ATOM 2830 C C . ASN A 1 355 ? 16.641 -21.150 -10.480 1.00 87.50 355 ASN A C 1
ATOM 2832 O O . ASN A 1 355 ? 16.019 -21.475 -11.488 1.00 87.50 355 ASN A O 1
ATOM 2836 N N . ALA A 1 356 ? 17.409 -20.067 -10.411 1.00 90.25 356 ALA A N 1
ATOM 2837 C CA . ALA A 1 356 ? 17.821 -19.284 -11.560 1.00 90.25 356 ALA A CA 1
ATOM 2838 C C . ALA A 1 356 ? 19.341 -19.118 -11.480 1.00 90.25 356 ALA A C 1
ATOM 2840 O O . ALA A 1 356 ? 19.879 -18.616 -10.489 1.00 90.25 356 ALA A O 1
ATOM 2841 N N . THR A 1 357 ? 20.050 -19.448 -12.550 1.00 86.62 357 THR A N 1
ATOM 2842 C CA . THR A 1 357 ? 21.512 -19.421 -12.713 1.00 86.62 357 THR A CA 1
ATOM 2843 C C . THR A 1 357 ? 22.036 -18.319 -13.645 1.00 86.62 357 THR A C 1
ATOM 2845 O O . THR A 1 357 ? 23.163 -17.877 -13.446 1.00 86.62 357 THR A O 1
ATOM 2848 N N . GLY A 1 358 ? 21.231 -17.815 -14.586 1.00 87.25 358 GLY A N 1
ATOM 2849 C CA . GLY A 1 358 ? 21.606 -16.758 -15.533 1.00 87.25 358 GLY A CA 1
ATOM 2850 C C . GLY A 1 358 ? 20.690 -15.528 -15.504 1.00 87.25 358 GLY A C 1
ATOM 2851 O O . GLY A 1 358 ? 20.328 -15.027 -14.433 1.00 87.25 358 GLY A O 1
ATOM 2852 N N . ASP A 1 359 ? 20.338 -15.030 -16.688 1.00 85.44 359 ASP A N 1
ATOM 2853 C CA . ASP A 1 359 ? 19.460 -13.869 -16.890 1.00 85.44 359 ASP A CA 1
ATOM 2854 C C . ASP A 1 359 ? 17.977 -14.241 -17.020 1.00 85.44 359 ASP A C 1
ATOM 2856 O O . ASP A 1 359 ? 17.159 -13.399 -17.378 1.00 85.44 359 ASP A O 1
ATOM 2860 N N . GLU A 1 360 ? 17.601 -15.485 -16.733 1.00 91.50 360 GLU A N 1
ATOM 2861 C CA . GLU A 1 360 ? 16.208 -15.895 -16.601 1.00 91.50 360 GLU A CA 1
ATOM 2862 C C . GLU A 1 360 ? 15.513 -15.242 -15.394 1.00 91.50 360 GLU A C 1
ATOM 2864 O O . GLU A 1 360 ? 16.149 -14.708 -14.481 1.00 91.50 360 GLU A O 1
ATOM 2869 N N . PHE A 1 361 ? 14.178 -15.299 -15.393 1.00 93.75 361 PHE A N 1
ATOM 2870 C CA . PHE A 1 361 ? 13.354 -14.779 -14.308 1.00 93.75 361 PHE A CA 1
ATOM 2871 C C . PHE A 1 361 ? 13.720 -15.440 -12.973 1.00 93.75 361 PHE A C 1
ATOM 2873 O O . PHE A 1 361 ? 13.512 -16.643 -12.826 1.00 93.75 361 PHE A O 1
ATOM 2880 N N . PRO A 1 362 ? 14.228 -14.679 -11.984 1.00 94.44 362 PRO A N 1
ATOM 2881 C CA . PRO A 1 362 ? 14.696 -15.262 -10.735 1.00 94.44 362 PRO A CA 1
ATOM 2882 C C . PRO A 1 362 ? 13.562 -15.576 -9.761 1.00 94.44 362 PRO A C 1
ATOM 2884 O O . PRO A 1 362 ? 13.802 -16.261 -8.776 1.00 94.44 362 PRO A O 1
ATOM 2887 N N . GLY A 1 363 ? 12.348 -15.080 -10.007 1.00 95.69 363 GLY A N 1
ATOM 2888 C CA . GLY A 1 363 ? 11.229 -15.136 -9.072 1.00 95.69 363 GLY A CA 1
ATOM 2889 C C . GLY A 1 363 ? 10.815 -13.754 -8.565 1.00 95.69 363 GLY A C 1
ATOM 2890 O O . GLY A 1 363 ? 11.390 -12.718 -8.920 1.00 95.69 363 GLY A O 1
ATOM 2891 N N . ILE A 1 364 ? 9.776 -13.736 -7.730 1.00 96.06 364 ILE A N 1
ATOM 2892 C CA . ILE A 1 364 ? 9.231 -12.510 -7.139 1.00 96.06 364 ILE A CA 1
ATOM 2893 C C . ILE A 1 364 ? 9.898 -12.256 -5.788 1.00 96.06 364 ILE A C 1
ATOM 2895 O O . ILE A 1 364 ? 9.572 -12.894 -4.790 1.00 96.06 364 ILE A O 1
ATOM 2899 N N . TYR A 1 365 ? 10.798 -11.283 -5.756 1.00 94.62 365 TYR A N 1
ATOM 2900 C CA . TYR A 1 365 ? 11.500 -10.803 -4.573 1.00 94.62 365 TYR A CA 1
ATOM 2901 C C . TYR A 1 365 ? 11.141 -9.337 -4.362 1.00 94.62 365 TYR A C 1
ATOM 2903 O O . TYR A 1 365 ? 11.840 -8.434 -4.821 1.00 94.62 365 TYR A O 1
ATOM 2911 N N . VAL A 1 366 ? 10.008 -9.113 -3.700 1.00 93.12 366 VAL A N 1
ATOM 2912 C CA . VAL A 1 366 ? 9.490 -7.778 -3.396 1.00 93.12 366 VAL A CA 1
ATOM 2913 C C . VAL A 1 366 ? 8.833 -7.767 -2.020 1.00 93.12 366 VAL A C 1
ATOM 2915 O O . VAL A 1 366 ? 8.205 -8.751 -1.606 1.00 93.12 366 VAL A O 1
ATOM 2918 N N . ASP A 1 367 ? 8.965 -6.646 -1.315 1.00 90.38 367 ASP A N 1
ATOM 2919 C CA . ASP A 1 367 ? 8.279 -6.426 -0.044 1.00 90.38 367 ASP A CA 1
ATOM 2920 C C . ASP A 1 367 ? 6.777 -6.305 -0.244 1.00 90.38 367 ASP A C 1
ATOM 2922 O O . ASP A 1 367 ? 6.022 -7.104 0.306 1.00 90.38 367 ASP A O 1
ATOM 2926 N N . TYR A 1 368 ? 6.346 -5.372 -1.092 1.00 93.69 368 TYR A N 1
ATOM 2927 C CA . TYR A 1 368 ? 4.940 -5.163 -1.402 1.00 93.69 368 TYR A CA 1
ATOM 2928 C C . TYR A 1 368 ? 4.732 -4.840 -2.877 1.00 93.69 368 TYR A C 1
ATOM 2930 O O . TYR A 1 368 ? 5.578 -4.219 -3.518 1.00 93.69 368 TYR A O 1
ATOM 2938 N N . LEU A 1 369 ? 3.574 -5.223 -3.414 1.00 96.69 369 LEU A N 1
ATOM 2939 C CA . LEU A 1 369 ? 3.147 -4.723 -4.720 1.00 96.69 369 LEU A CA 1
ATOM 2940 C C . LEU A 1 369 ? 2.846 -3.217 -4.620 1.00 96.69 369 LEU A C 1
ATOM 2942 O O . LEU A 1 369 ? 2.317 -2.784 -3.585 1.00 96.69 369 LEU A O 1
ATOM 2946 N N . PRO A 1 370 ? 3.081 -2.422 -5.681 1.00 96.00 370 PRO A N 1
ATOM 2947 C CA . PRO A 1 370 ? 2.601 -1.042 -5.741 1.00 96.00 370 PRO A CA 1
ATOM 2948 C C . PRO A 1 370 ? 1.107 -0.952 -5.394 1.00 96.00 370 PRO A C 1
ATOM 2950 O O . PRO A 1 370 ? 0.344 -1.880 -5.672 1.00 96.00 370 PRO A O 1
ATOM 2953 N N . SER A 1 371 ? 0.672 0.142 -4.754 1.00 93.81 371 SER A N 1
ATOM 2954 C CA . SER A 1 371 ? -0.742 0.307 -4.352 1.00 93.81 371 SER A CA 1
ATOM 2955 C C . SER A 1 371 ? -1.693 0.238 -5.550 1.00 93.81 371 SER A C 1
ATOM 2957 O O . SER A 1 371 ? -2.745 -0.390 -5.466 1.00 93.81 371 SER A O 1
ATOM 2959 N N . ARG A 1 372 ? -1.278 0.821 -6.681 1.00 94.94 372 ARG A N 1
ATOM 2960 C CA . ARG A 1 372 ? -1.856 0.581 -7.999 1.00 94.94 372 ARG A CA 1
ATOM 2961 C C . ARG A 1 372 ? -0.801 -0.051 -8.888 1.00 94.94 372 ARG A C 1
ATOM 2963 O O . ARG A 1 372 ? 0.229 0.560 -9.160 1.00 94.94 372 ARG A O 1
ATOM 2970 N N . CYS A 1 373 ? -1.068 -1.281 -9.299 1.00 95.81 373 CYS A N 1
ATOM 2971 C CA . CYS A 1 373 ? -0.177 -2.088 -10.126 1.00 95.81 373 CYS A CA 1
ATOM 2972 C C . CYS A 1 373 ? -0.868 -2.648 -11.375 1.00 95.81 373 CYS A C 1
ATOM 2974 O O . CYS A 1 373 ? -0.200 -3.259 -12.198 1.00 95.81 373 CYS A O 1
ATOM 2976 N N . TRP A 1 374 ? -2.178 -2.463 -11.527 1.00 95.38 374 TRP A N 1
ATOM 2977 C CA . TRP A 1 374 ? -2.944 -3.019 -12.639 1.00 95.38 374 TRP A CA 1
ATOM 2978 C C . TRP A 1 374 ? -2.916 -2.108 -13.867 1.00 95.38 374 TRP A C 1
ATOM 2980 O O . TRP A 1 374 ? -2.961 -0.884 -13.738 1.00 95.38 374 TRP A O 1
ATOM 2990 N N . SER A 1 375 ? -2.906 -2.708 -15.058 1.00 92.69 375 SER A N 1
ATOM 2991 C CA . SER A 1 375 ? -3.343 -2.029 -16.278 1.00 92.69 375 SER A CA 1
ATOM 2992 C C . SER A 1 375 ? -4.827 -1.675 -16.198 1.00 92.69 375 SER A C 1
ATOM 2994 O O . SER A 1 375 ? -5.593 -2.303 -15.468 1.00 92.69 375 SER A O 1
ATOM 2996 N N . GLU A 1 376 ? -5.244 -0.684 -16.985 1.00 89.50 376 GLU A N 1
ATOM 2997 C CA . GLU A 1 376 ? -6.623 -0.181 -16.968 1.00 89.50 376 GLU A CA 1
ATOM 2998 C C . GLU A 1 376 ? -7.646 -1.254 -17.379 1.00 89.50 376 GLU A C 1
ATOM 3000 O O . GLU A 1 376 ? -8.753 -1.308 -16.854 1.00 89.50 376 GLU A O 1
ATOM 3005 N N . ASP A 1 377 ? -7.255 -2.149 -18.289 1.00 90.31 377 ASP A N 1
ATOM 3006 C CA . ASP A 1 377 ? -8.077 -3.270 -18.757 1.00 90.31 377 ASP A CA 1
ATOM 3007 C C . ASP A 1 377 ? -8.112 -4.465 -17.790 1.00 90.31 377 ASP A C 1
ATOM 3009 O O . ASP A 1 377 ? -8.788 -5.453 -18.070 1.00 90.31 377 ASP A O 1
ATOM 3013 N N . GLY A 1 378 ? -7.384 -4.399 -16.669 1.00 92.75 378 GLY A N 1
ATOM 3014 C CA . GLY A 1 378 ? -7.334 -5.463 -15.671 1.00 92.75 378 GLY A CA 1
ATOM 3015 C C . GLY A 1 378 ? -6.621 -6.738 -16.131 1.00 92.75 378 GLY A C 1
ATOM 3016 O O . GLY A 1 378 ? -6.804 -7.778 -15.506 1.00 92.75 378 GLY A O 1
ATOM 3017 N N . LYS A 1 379 ? -5.823 -6.693 -17.206 1.00 91.31 379 LYS A N 1
ATOM 3018 C CA . LYS A 1 379 ? -5.132 -7.878 -17.752 1.00 91.31 379 LYS A CA 1
ATOM 3019 C C . LYS A 1 379 ? -3.687 -8.032 -17.295 1.00 91.31 379 LYS A C 1
ATOM 3021 O O . LYS A 1 379 ? -3.180 -9.150 -17.243 1.00 91.31 379 LYS A O 1
ATOM 3026 N N . TYR A 1 380 ? -3.023 -6.929 -16.966 1.00 93.44 380 TYR A N 1
ATOM 3027 C CA . TYR A 1 380 ? -1.597 -6.913 -16.671 1.00 93.44 380 TYR A CA 1
ATOM 3028 C C . TYR A 1 380 ? -1.303 -6.330 -15.295 1.00 93.44 380 TYR A C 1
ATOM 3030 O O . TYR A 1 380 ? -1.941 -5.369 -14.867 1.00 93.44 380 TYR A O 1
ATOM 3038 N N . ILE A 1 381 ? -0.279 -6.871 -14.637 1.00 95.25 381 ILE A N 1
ATOM 3039 C CA . ILE A 1 381 ? 0.287 -6.338 -13.393 1.00 95.25 381 ILE A CA 1
ATOM 3040 C C . ILE A 1 381 ? 1.692 -5.827 -13.643 1.00 95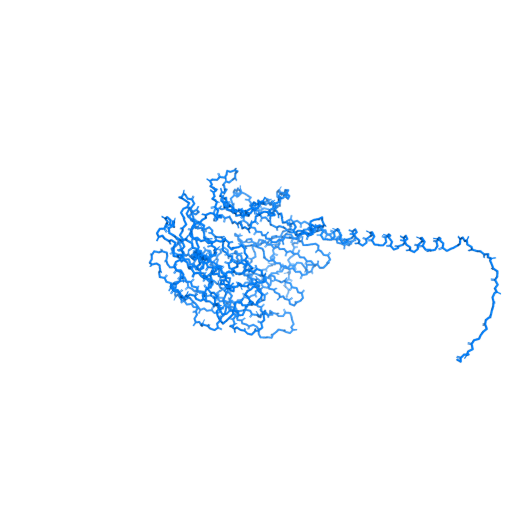.25 381 ILE A C 1
ATOM 3042 O O . ILE A 1 381 ? 2.497 -6.528 -14.253 1.00 95.25 381 ILE A O 1
ATOM 3046 N N . TYR A 1 382 ? 2.011 -4.666 -13.077 1.00 95.44 382 TYR A N 1
ATOM 3047 C CA . TYR A 1 382 ? 3.355 -4.116 -13.040 1.00 95.44 382 TYR A CA 1
ATOM 3048 C C . TYR A 1 382 ? 3.879 -4.002 -11.619 1.00 95.44 382 TYR A C 1
ATOM 3050 O O . TYR A 1 382 ? 3.250 -3.410 -10.740 1.00 95.44 382 TYR A O 1
ATOM 3058 N N . PHE A 1 383 ? 5.065 -4.545 -11.396 1.00 96.69 383 PHE A N 1
ATOM 3059 C CA . PHE A 1 383 ? 5.781 -4.426 -10.133 1.00 96.69 383 PHE A CA 1
ATOM 3060 C C . PHE A 1 383 ? 7.279 -4.590 -10.365 1.00 96.69 383 PHE A C 1
ATOM 3062 O O . PHE A 1 383 ? 7.718 -5.020 -11.430 1.00 96.69 383 PHE A O 1
ATOM 3069 N N . SER A 1 384 ? 8.065 -4.251 -9.354 1.00 96.12 384 SER A N 1
ATOM 3070 C CA . SER A 1 384 ? 9.520 -4.388 -9.381 1.00 96.12 384 SER A CA 1
ATOM 3071 C C . SER A 1 384 ? 9.935 -5.629 -8.606 1.00 96.12 384 SER A C 1
ATOM 3073 O O . SER A 1 384 ? 9.365 -5.915 -7.555 1.00 96.12 384 SER A O 1
ATOM 3075 N N . THR A 1 385 ? 10.947 -6.342 -9.083 1.00 96.00 385 THR A N 1
ATOM 3076 C CA . THR A 1 385 ? 11.546 -7.473 -8.365 1.00 96.00 385 THR A CA 1
ATOM 3077 C C . THR A 1 385 ? 13.061 -7.337 -8.336 1.00 96.00 385 THR A C 1
ATOM 3079 O O . THR A 1 385 ? 13.658 -6.787 -9.270 1.00 96.00 385 THR A O 1
ATOM 3082 N N . ILE A 1 386 ? 13.696 -7.861 -7.287 1.00 94.50 386 ILE A N 1
ATOM 3083 C CA . ILE A 1 386 ? 15.149 -8.034 -7.286 1.00 94.50 386 ILE A CA 1
ATOM 3084 C C . ILE A 1 386 ? 15.521 -9.001 -8.412 1.00 94.50 386 ILE A C 1
ATOM 3086 O O . ILE A 1 386 ? 15.038 -10.131 -8.483 1.00 94.50 386 ILE A O 1
ATOM 3090 N N . TRP A 1 387 ? 16.405 -8.541 -9.289 1.00 92.44 387 TRP A N 1
ATOM 3091 C CA . TRP A 1 387 ? 16.926 -9.282 -10.422 1.00 92.44 387 TRP A CA 1
ATOM 3092 C C . TRP A 1 387 ? 18.448 -9.258 -10.379 1.00 92.44 387 TRP A C 1
ATOM 3094 O O . TRP A 1 387 ? 19.099 -8.369 -10.931 1.00 92.44 387 TRP A O 1
ATOM 3104 N N . ARG A 1 388 ? 19.027 -10.248 -9.690 1.00 89.12 388 ARG A N 1
ATOM 3105 C CA . ARG A 1 388 ? 20.472 -10.321 -9.415 1.00 89.12 388 ARG A CA 1
ATOM 3106 C C . ARG A 1 388 ? 20.945 -9.089 -8.637 1.00 89.12 388 ARG A C 1
ATOM 3108 O O . ARG A 1 388 ? 2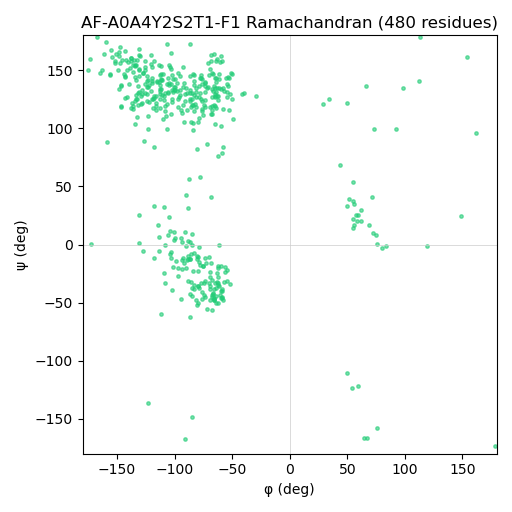0.455 -8.835 -7.545 1.00 89.12 388 ARG A O 1
ATOM 3115 N N . SER A 1 389 ? 21.897 -8.337 -9.183 1.00 89.94 389 SER A N 1
ATOM 3116 C CA . SER A 1 389 ? 22.448 -7.111 -8.596 1.00 89.94 389 SER A CA 1
ATOM 3117 C C . SER A 1 389 ? 21.627 -5.853 -8.910 1.00 89.94 389 SER A C 1
ATOM 3119 O O . SER A 1 389 ? 22.088 -4.743 -8.651 1.00 89.94 389 SER A O 1
ATOM 3121 N N . ARG A 1 390 ? 20.440 -6.011 -9.507 1.00 91.94 390 ARG A N 1
ATOM 3122 C CA . ARG A 1 390 ? 19.593 -4.933 -10.026 1.00 91.94 390 ARG A CA 1
ATOM 3123 C C . ARG A 1 390 ? 18.158 -5.081 -9.533 1.00 91.94 390 ARG A C 1
ATOM 3125 O O . ARG A 1 390 ? 17.771 -6.141 -9.046 1.00 91.94 390 ARG A O 1
ATOM 3132 N N . VAL A 1 391 ? 17.348 -4.044 -9.725 1.00 94.62 391 VAL A N 1
ATOM 3133 C CA . VAL A 1 391 ? 15.883 -4.137 -9.623 1.00 94.62 391 VAL A CA 1
ATOM 3134 C C . VAL A 1 391 ? 15.273 -3.930 -11.005 1.00 94.62 391 VAL A C 1
ATOM 3136 O O . VAL A 1 391 ? 15.624 -2.983 -11.711 1.00 94.62 391 VAL A O 1
ATOM 3139 N N . ALA A 1 392 ? 14.384 -4.833 -11.410 1.00 94.00 392 ALA A N 1
ATOM 3140 C CA . ALA A 1 392 ? 13.749 -4.808 -12.721 1.00 94.00 392 ALA A CA 1
ATOM 3141 C C . ALA A 1 392 ? 12.232 -4.694 -12.596 1.00 94.00 392 ALA A C 1
ATOM 3143 O O . ALA A 1 392 ? 11.623 -5.358 -11.755 1.00 94.00 392 ALA A O 1
ATOM 3144 N N . ILE A 1 393 ? 11.631 -3.903 -13.481 1.00 94.25 393 ILE A N 1
ATOM 3145 C CA . ILE A 1 393 ? 10.180 -3.823 -13.630 1.00 94.25 393 ILE A CA 1
ATOM 3146 C C . ILE A 1 393 ? 9.697 -4.997 -14.485 1.00 94.25 393 ILE A C 1
ATOM 3148 O O . ILE A 1 393 ? 10.224 -5.262 -15.571 1.00 94.25 393 ILE A O 1
ATOM 3152 N N . LEU A 1 394 ? 8.669 -5.683 -13.997 1.00 93.44 394 LEU A N 1
ATOM 3153 C CA . LEU A 1 394 ? 7.983 -6.762 -14.690 1.00 93.44 394 LEU A CA 1
ATOM 3154 C C . LEU A 1 394 ? 6.568 -6.362 -15.053 1.00 93.44 394 LEU A C 1
ATOM 3156 O O . LEU A 1 394 ? 5.910 -5.651 -14.303 1.00 93.44 394 LEU A O 1
ATOM 3160 N N . CYS A 1 395 ? 6.123 -6.876 -16.191 1.00 93.12 395 CYS A N 1
ATOM 3161 C CA . CYS A 1 395 ? 4.741 -6.940 -16.620 1.00 93.12 395 CYS A CA 1
ATOM 3162 C C . CYS A 1 395 ? 4.311 -8.411 -16.604 1.00 93.12 395 CYS A C 1
ATOM 3164 O O . CYS A 1 395 ? 5.015 -9.254 -17.164 1.00 93.12 395 CYS A O 1
ATOM 3166 N N . VAL A 1 396 ? 3.191 -8.723 -15.958 1.00 93.81 396 VAL A N 1
ATOM 3167 C CA . VAL A 1 396 ? 2.647 -10.084 -15.866 1.00 93.81 396 VAL A CA 1
ATOM 3168 C C . VAL A 1 396 ? 1.225 -10.098 -16.401 1.00 93.81 396 VAL A C 1
ATOM 3170 O O . VAL A 1 396 ? 0.383 -9.366 -15.890 1.00 93.81 396 VAL A O 1
ATOM 3173 N N . ASP A 1 397 ? 0.965 -10.941 -17.394 1.00 92.81 397 ASP A N 1
ATOM 3174 C CA . ASP A 1 397 ? -0.376 -11.278 -17.870 1.00 92.81 397 ASP A CA 1
ATOM 3175 C C . ASP A 1 397 ? -1.055 -12.217 -16.864 1.00 92.81 397 ASP A C 1
ATOM 3177 O O . ASP A 1 397 ? -0.556 -13.302 -16.554 1.00 92.81 397 ASP A O 1
ATOM 3181 N N . ILE A 1 398 ? -2.191 -11.787 -16.321 1.00 93.69 398 ILE A N 1
ATOM 3182 C CA . ILE A 1 398 ? -2.908 -12.513 -15.266 1.00 93.69 398 ILE A CA 1
ATOM 3183 C C . ILE A 1 398 ? -3.733 -13.699 -15.769 1.00 93.69 398 ILE A C 1
ATOM 3185 O O . ILE A 1 398 ? -4.176 -14.509 -14.951 1.00 93.69 398 ILE A O 1
ATOM 3189 N N . GLU A 1 399 ? -3.992 -13.796 -17.074 1.00 90.62 399 GLU A N 1
ATOM 3190 C CA . GLU A 1 399 ? -4.781 -14.881 -17.661 1.00 90.62 399 GLU A CA 1
ATOM 3191 C C . GLU A 1 399 ? -3.913 -16.108 -17.937 1.00 90.62 399 GLU A C 1
ATOM 3193 O O . GLU A 1 399 ? -4.311 -17.227 -17.616 1.00 90.62 399 GLU A O 1
ATOM 3198 N N . ASN A 1 400 ? -2.720 -15.905 -18.502 1.00 89.62 400 ASN A N 1
ATOM 3199 C CA . ASN A 1 400 ? -1.825 -16.994 -18.909 1.00 89.62 400 ASN A CA 1
ATOM 3200 C C . ASN A 1 400 ? -0.513 -17.072 -18.103 1.00 89.62 400 ASN A C 1
ATOM 3202 O O . ASN A 1 400 ? 0.255 -18.014 -18.294 1.00 89.62 400 ASN A O 1
ATOM 3206 N N . GLY A 1 401 ? -0.243 -16.111 -17.212 1.00 91.06 401 GLY A N 1
ATOM 3207 C CA . GLY A 1 401 ? 0.970 -16.079 -16.389 1.00 91.06 401 GLY A CA 1
ATOM 3208 C C . GLY A 1 401 ? 2.240 -15.669 -17.143 1.00 91.06 401 GLY A C 1
ATOM 3209 O O . GLY A 1 401 ? 3.337 -15.765 -16.587 1.00 91.06 401 GLY A O 1
ATOM 3210 N N . LYS A 1 402 ? 2.136 -15.213 -18.402 1.00 90.88 402 LYS A N 1
ATOM 3211 C CA . LYS A 1 402 ? 3.285 -14.753 -19.191 1.00 90.88 402 LYS A CA 1
ATOM 3212 C C . LYS A 1 402 ? 3.875 -13.505 -18.550 1.00 90.88 402 LYS A C 1
ATOM 3214 O O . LYS A 1 402 ? 3.186 -12.525 -18.280 1.00 90.88 402 LYS A O 1
ATOM 3219 N N . LEU A 1 403 ? 5.184 -13.545 -18.346 1.00 89.94 403 LEU A N 1
ATOM 3220 C CA . LEU A 1 403 ? 5.955 -12.483 -17.720 1.00 89.94 403 LEU A CA 1
ATOM 3221 C C . LEU A 1 403 ? 6.941 -11.873 -18.713 1.00 89.94 403 LEU A C 1
ATOM 3223 O O . LEU A 1 403 ? 7.548 -12.573 -19.524 1.00 89.94 403 LEU A O 1
ATOM 3227 N N . GLN A 1 404 ? 7.100 -10.554 -18.645 1.00 87.94 404 GLN A N 1
ATOM 3228 C CA . GLN A 1 404 ? 8.043 -9.807 -19.465 1.00 87.94 404 GLN A CA 1
ATOM 3229 C C . GLN A 1 404 ? 8.729 -8.721 -18.643 1.00 87.94 404 GLN A C 1
ATOM 3231 O O . GLN A 1 404 ? 8.096 -7.988 -17.885 1.00 87.94 404 GLN A O 1
ATOM 3236 N N . LYS A 1 405 ? 10.039 -8.575 -18.844 1.00 87.94 405 LYS A N 1
ATOM 3237 C CA . LYS A 1 405 ? 10.805 -7.442 -18.330 1.00 87.94 405 LYS A CA 1
ATOM 3238 C C . LYS A 1 405 ? 10.538 -6.195 -19.172 1.00 87.94 405 LYS A C 1
ATOM 3240 O O . LYS A 1 405 ? 10.769 -6.209 -20.385 1.00 87.94 405 LYS A O 1
ATOM 3245 N N . VAL A 1 406 ? 10.089 -5.127 -18.514 1.00 86.19 406 VAL A N 1
ATOM 3246 C CA . VAL A 1 406 ? 9.966 -3.789 -19.112 1.00 86.19 406 VAL A CA 1
ATOM 3247 C C . VAL A 1 406 ? 11.363 -3.329 -19.510 1.00 86.19 406 VAL A C 1
ATOM 3249 O O . VAL A 1 406 ? 12.307 -3.399 -18.718 1.00 86.19 406 VAL A O 1
ATOM 3252 N N . GLN A 1 407 ? 11.509 -2.912 -20.764 1.00 81.69 407 GLN A N 1
ATOM 3253 C CA . GLN A 1 407 ? 12.802 -2.499 -21.292 1.00 81.69 407 GLN A CA 1
ATOM 3254 C C . GLN A 1 407 ? 13.120 -1.080 -20.826 1.00 81.69 407 GLN A C 1
ATOM 3256 O O . GLN A 1 407 ? 12.340 -0.149 -21.017 1.00 81.69 407 GLN A O 1
ATOM 3261 N N . VAL A 1 408 ? 14.294 -0.928 -20.228 1.00 82.69 408 VAL A N 1
ATOM 3262 C CA . VAL A 1 408 ? 14.852 0.344 -19.774 1.00 82.69 408 VAL A CA 1
ATOM 3263 C C . VAL A 1 408 ? 16.249 0.459 -20.377 1.00 82.69 408 VAL A C 1
ATOM 3265 O O . VAL A 1 408 ? 16.911 -0.558 -20.582 1.00 82.69 408 VAL A O 1
ATOM 3268 N N . ASP A 1 409 ? 16.687 1.679 -20.690 1.00 80.88 409 ASP A N 1
ATOM 3269 C CA . ASP A 1 409 ? 18.040 1.937 -21.200 1.00 80.88 409 ASP A CA 1
ATOM 3270 C C . ASP A 1 409 ? 19.095 1.310 -20.272 1.00 80.88 409 ASP A C 1
ATOM 3272 O O . ASP A 1 409 ? 19.066 1.518 -19.057 1.00 80.88 409 ASP A O 1
ATOM 3276 N N . GLU A 1 410 ? 20.022 0.542 -20.852 1.00 81.00 410 GLU A N 1
ATOM 3277 C CA . GLU A 1 410 ? 21.032 -0.243 -20.133 1.00 81.00 410 GLU A CA 1
ATOM 3278 C C . GLU A 1 410 ? 21.954 0.595 -19.242 1.00 81.00 410 GLU A C 1
ATOM 3280 O O . GLU A 1 410 ? 22.587 0.049 -18.334 1.00 81.00 410 GLU A O 1
ATOM 3285 N N . GLN A 1 411 ? 22.028 1.912 -19.473 1.00 84.25 411 GLN A N 1
ATOM 3286 C CA . GLN A 1 411 ? 22.758 2.822 -18.593 1.00 84.25 411 GLN A CA 1
ATOM 3287 C C . GLN A 1 411 ? 22.170 2.874 -17.176 1.00 84.25 411 GLN A C 1
ATOM 3289 O O . GLN A 1 411 ? 22.887 3.216 -16.237 1.00 84.25 411 GLN A O 1
ATOM 3294 N N . PHE A 1 412 ? 20.881 2.556 -17.016 1.00 87.12 412 PHE A N 1
ATOM 3295 C CA . PHE A 1 412 ? 20.243 2.451 -15.712 1.00 87.12 412 PHE A CA 1
ATOM 3296 C C . PHE A 1 412 ? 20.467 1.052 -15.132 1.00 87.12 412 PHE A C 1
ATOM 3298 O O . PHE A 1 412 ? 20.259 0.022 -15.778 1.00 87.12 412 PHE A O 1
ATOM 3305 N N . GLY A 1 413 ? 20.920 1.020 -13.881 1.00 84.81 413 GLY A N 1
ATOM 3306 C CA . GLY A 1 413 ? 21.179 -0.211 -13.149 1.00 84.81 413 GLY A CA 1
ATOM 3307 C C . GLY A 1 413 ? 19.917 -0.781 -12.512 1.00 84.81 413 GLY A C 1
ATOM 3308 O O . GLY A 1 413 ? 19.767 -1.995 -12.479 1.00 84.81 413 GLY A O 1
ATOM 3309 N N . SER A 1 414 ? 19.005 0.068 -12.044 1.00 93.75 414 SER A N 1
ATOM 3310 C CA . SER A 1 414 ? 17.789 -0.337 -11.338 1.00 93.75 414 SER A CA 1
ATOM 3311 C C . SER A 1 414 ? 16.584 0.486 -11.774 1.00 93.75 414 SER A C 1
ATOM 3313 O O . SER A 1 414 ? 16.717 1.631 -12.203 1.00 93.75 414 SER A O 1
ATOM 3315 N N . SER A 1 415 ? 15.411 -0.135 -11.678 1.00 94.25 415 SER A N 1
ATOM 3316 C CA . SER A 1 415 ? 14.123 0.425 -12.074 1.00 94.25 415 SER A CA 1
ATOM 3317 C C . SER A 1 415 ? 13.035 -0.028 -11.100 1.00 94.25 415 SER A C 1
ATOM 3319 O O . SER A 1 415 ? 12.883 -1.230 -10.864 1.00 94.25 415 SER A O 1
ATOM 3321 N N . VAL A 1 416 ? 12.296 0.920 -10.521 1.00 95.62 416 VAL A N 1
ATOM 3322 C CA . VAL A 1 416 ? 11.296 0.663 -9.477 1.00 95.62 416 VAL A CA 1
ATOM 3323 C C . VAL A 1 416 ? 9.969 1.329 -9.829 1.00 95.62 416 VAL A C 1
ATOM 3325 O O . VAL A 1 416 ? 9.901 2.543 -9.968 1.00 95.62 416 VAL A O 1
ATOM 3328 N N . VAL A 1 417 ? 8.894 0.547 -9.936 1.00 95.94 417 VAL A N 1
ATOM 3329 C CA . VAL A 1 417 ? 7.516 1.036 -10.085 1.00 95.94 417 VAL A CA 1
ATOM 3330 C C . VAL A 1 417 ? 7.086 1.803 -8.839 1.00 95.94 417 VAL A C 1
ATOM 3332 O O . VAL A 1 417 ? 7.131 1.269 -7.731 1.00 95.94 417 VAL A O 1
ATOM 3335 N N . LEU A 1 418 ? 6.604 3.027 -9.039 1.00 95.94 418 LEU A N 1
ATOM 3336 C CA . LEU A 1 418 ? 6.026 3.862 -7.990 1.00 95.94 418 LEU A CA 1
ATOM 3337 C C . LEU A 1 418 ? 4.495 3.866 -8.050 1.00 95.94 418 LEU A C 1
ATOM 3339 O O . LEU A 1 418 ? 3.846 3.836 -7.006 1.00 95.94 418 LEU A O 1
ATOM 3343 N N . ASP A 1 419 ? 3.914 3.887 -9.253 1.00 95.75 419 ASP A N 1
ATOM 3344 C CA . ASP A 1 419 ? 2.463 3.932 -9.451 1.00 95.75 419 ASP A CA 1
ATOM 3345 C C . ASP A 1 419 ? 2.071 3.538 -10.883 1.00 95.75 419 ASP A C 1
ATOM 3347 O O . ASP A 1 419 ? 2.827 3.778 -11.827 1.00 95.75 419 ASP A O 1
ATOM 3351 N N . VAL A 1 420 ? 0.882 2.954 -11.041 1.00 93.31 420 VAL A N 1
ATOM 3352 C CA . VAL A 1 420 ? 0.318 2.555 -12.339 1.00 93.31 420 VAL A CA 1
ATOM 3353 C C . VAL A 1 420 ? -1.124 3.024 -12.432 1.00 93.31 420 VAL A C 1
ATOM 3355 O O . VAL A 1 420 ? -1.933 2.723 -11.554 1.00 93.31 420 VAL A O 1
ATOM 3358 N N . HIS A 1 421 ? -1.464 3.769 -13.479 1.00 89.19 421 HIS A N 1
ATOM 3359 C CA . HIS A 1 421 ? -2.829 4.242 -13.702 1.00 89.19 421 HIS A CA 1
ATOM 3360 C C . HIS A 1 421 ? -3.023 4.737 -15.135 1.00 89.19 421 HIS A C 1
ATOM 3362 O O . HIS A 1 421 ? -2.081 5.282 -15.701 1.00 89.19 421 HIS A O 1
ATOM 3368 N N . TYR A 1 422 ? -4.217 4.589 -15.725 1.00 79.19 422 TYR A N 1
ATOM 3369 C CA . TYR A 1 422 ? -4.509 5.036 -17.097 1.00 79.19 422 TYR A CA 1
ATOM 3370 C C . TYR A 1 422 ? -3.504 4.530 -18.143 1.00 79.19 422 TYR A C 1
ATOM 3372 O O . TYR A 1 422 ? -3.098 5.262 -19.042 1.00 79.19 422 TYR A O 1
ATOM 3380 N N . ASN A 1 423 ? -3.059 3.275 -18.010 1.00 77.50 423 ASN A N 1
ATOM 3381 C CA . ASN A 1 423 ? -2.000 2.686 -18.845 1.00 77.50 423 ASN A CA 1
ATOM 3382 C C . ASN A 1 423 ? -0.678 3.484 -18.852 1.00 77.50 423 ASN A C 1
ATOM 3384 O O . ASN A 1 423 ? 0.139 3.335 -19.765 1.00 77.50 423 ASN A O 1
ATOM 3388 N N . MET A 1 424 ? -0.459 4.305 -17.825 1.00 85.50 424 MET A N 1
ATOM 3389 C CA . MET A 1 424 ? 0.811 4.942 -17.523 1.00 85.50 424 MET A CA 1
ATOM 3390 C C . MET A 1 424 ? 1.456 4.257 -16.327 1.00 85.50 424 MET A C 1
ATOM 3392 O O . MET A 1 424 ? 0.785 3.882 -15.363 1.00 85.50 424 MET A O 1
ATOM 3396 N N . LEU A 1 425 ? 2.775 4.138 -16.379 1.00 90.44 425 LEU A N 1
ATOM 3397 C CA . LEU A 1 425 ? 3.588 3.610 -15.295 1.00 90.44 425 LEU A CA 1
ATOM 3398 C C . LEU A 1 425 ? 4.614 4.663 -14.906 1.00 90.44 425 LEU A C 1
ATOM 3400 O O . LEU A 1 425 ? 5.389 5.094 -15.749 1.00 90.44 425 LEU A O 1
ATOM 3404 N N . VAL A 1 426 ? 4.623 5.080 -13.643 1.00 93.12 426 VAL A N 1
ATOM 3405 C CA . VAL A 1 426 ? 5.639 5.984 -13.092 1.00 93.12 426 VAL A CA 1
ATOM 3406 C C . VAL A 1 426 ? 6.679 5.147 -12.372 1.00 93.12 426 VAL A C 1
ATOM 3408 O O . VAL A 1 426 ? 6.328 4.275 -11.573 1.00 93.12 426 VAL A O 1
ATOM 3411 N N . ALA A 1 427 ? 7.952 5.417 -12.638 1.00 94.38 427 ALA A N 1
ATOM 3412 C CA . ALA A 1 427 ? 9.053 4.683 -12.041 1.00 94.38 427 ALA A CA 1
ATOM 3413 C C . ALA A 1 427 ? 10.205 5.591 -11.611 1.00 94.38 427 ALA A C 1
ATOM 3415 O O . ALA A 1 427 ? 10.393 6.692 -12.129 1.00 94.38 427 ALA A O 1
ATOM 3416 N N . GLU A 1 428 ? 10.995 5.079 -10.679 1.00 94.94 428 GLU A N 1
ATOM 3417 C CA . GLU A 1 428 ? 12.327 5.568 -10.354 1.00 94.94 428 GLU A CA 1
ATOM 3418 C C . GLU A 1 428 ? 13.365 4.741 -11.117 1.00 94.94 428 GLU A C 1
ATOM 3420 O O . GLU A 1 428 ? 13.269 3.513 -11.152 1.00 94.94 428 GLU A O 1
ATOM 3425 N N . LEU A 1 429 ? 14.330 5.409 -11.752 1.00 93.44 429 LEU A N 1
ATOM 3426 C CA . LEU A 1 429 ? 15.492 4.774 -12.369 1.00 93.44 429 LEU A CA 1
ATOM 3427 C C . LEU A 1 429 ? 16.774 5.301 -11.726 1.00 93.44 429 LEU A C 1
ATOM 3429 O O . LEU A 1 429 ? 16.925 6.507 -11.545 1.00 93.44 429 LEU A O 1
ATOM 3433 N N . SER A 1 430 ? 17.740 4.421 -11.484 1.00 92.94 430 SER A N 1
ATOM 3434 C CA . SER A 1 430 ? 19.035 4.796 -10.905 1.00 92.94 430 SER A CA 1
ATOM 3435 C C . SER A 1 430 ? 20.163 3.875 -11.353 1.00 92.94 430 SER A C 1
ATOM 3437 O O . SER A 1 430 ? 19.952 2.777 -11.872 1.00 92.94 430 SER A O 1
ATOM 3439 N N . ALA A 1 431 ? 21.400 4.326 -11.155 1.00 91.62 431 ALA A N 1
ATOM 3440 C CA . ALA A 1 431 ? 22.601 3.508 -11.284 1.00 91.62 431 ALA A CA 1
ATOM 3441 C C . ALA A 1 431 ? 23.671 4.004 -10.296 1.00 91.62 431 ALA A C 1
ATOM 3443 O O . ALA A 1 431 ? 23.608 5.153 -9.869 1.00 91.62 431 ALA A O 1
ATOM 3444 N N . PRO A 1 432 ? 24.712 3.215 -9.971 1.00 88.19 432 PRO A N 1
ATOM 3445 C CA . PRO A 1 432 ? 25.798 3.685 -9.100 1.00 88.19 432 PRO A CA 1
ATOM 3446 C C . PRO A 1 432 ? 26.480 4.988 -9.562 1.00 88.19 432 PRO A C 1
ATOM 3448 O O . PRO A 1 432 ? 27.110 5.673 -8.764 1.00 88.19 432 PRO A O 1
ATOM 3451 N N . ASN A 1 433 ? 26.374 5.323 -10.851 1.00 86.62 433 ASN A N 1
ATOM 3452 C CA . ASN A 1 433 ? 26.925 6.520 -11.486 1.00 86.62 433 ASN A CA 1
ATOM 3453 C C . ASN A 1 433 ? 25.858 7.513 -11.999 1.00 86.62 433 ASN A C 1
ATOM 3455 O O . ASN A 1 433 ? 26.217 8.473 -12.686 1.00 86.62 433 ASN A O 1
ATOM 3459 N N . ILE A 1 434 ? 24.569 7.280 -11.722 1.00 87.50 434 ILE A N 1
ATOM 3460 C CA . ILE A 1 434 ? 23.451 8.118 -12.180 1.00 87.50 434 ILE A CA 1
ATOM 3461 C C . ILE A 1 434 ? 22.503 8.361 -11.008 1.00 87.50 434 ILE A C 1
ATOM 3463 O O . ILE A 1 434 ? 21.974 7.406 -10.438 1.00 87.50 434 ILE A O 1
ATOM 3467 N N . ASP A 1 435 ? 22.261 9.635 -10.696 1.00 88.50 435 ASP A N 1
ATOM 3468 C CA . ASP A 1 435 ? 21.301 10.031 -9.665 1.00 88.50 435 ASP A CA 1
ATOM 3469 C C . ASP A 1 435 ? 19.917 9.410 -9.918 1.00 88.50 435 ASP A C 1
ATOM 3471 O O . ASP A 1 435 ? 19.495 9.330 -11.078 1.00 88.50 435 ASP A O 1
ATOM 3475 N N . PRO A 1 436 ? 19.174 9.029 -8.864 1.00 91.25 436 PRO A N 1
ATOM 3476 C CA . PRO A 1 436 ? 17.796 8.581 -9.008 1.00 91.25 436 PRO A CA 1
ATOM 3477 C C . PRO A 1 436 ? 16.945 9.612 -9.750 1.00 91.25 436 PRO A C 1
ATOM 3479 O O . PRO A 1 436 ? 16.889 10.787 -9.378 1.00 91.25 436 PRO A O 1
ATOM 3482 N N . CYS A 1 437 ? 16.267 9.176 -10.806 1.00 89.50 437 CYS A N 1
ATOM 3483 C CA . CYS A 1 437 ? 15.405 10.024 -11.612 1.00 89.50 437 CYS A CA 1
ATOM 3484 C C . CYS A 1 437 ? 13.997 9.457 -11.725 1.00 89.50 437 CYS A C 1
ATOM 3486 O O . CYS A 1 437 ? 13.767 8.253 -11.651 1.00 89.50 437 CYS A O 1
ATOM 3488 N N . LEU A 1 438 ? 13.047 10.367 -11.915 1.00 90.69 438 LEU A N 1
ATOM 3489 C CA . LEU A 1 438 ? 11.649 10.033 -12.106 1.00 90.69 438 LEU A CA 1
ATOM 3490 C C . LEU A 1 438 ? 11.337 9.968 -13.603 1.00 90.69 438 LEU A C 1
ATOM 3492 O O . LEU A 1 438 ? 11.613 10.914 -14.353 1.00 90.69 438 LEU A O 1
ATOM 3496 N N . VAL A 1 439 ? 10.725 8.869 -14.022 1.00 89.50 439 VAL A N 1
ATOM 3497 C CA . VAL A 1 439 ? 10.295 8.633 -15.402 1.00 89.50 439 VAL A CA 1
ATOM 3498 C C . VAL A 1 439 ? 8.854 8.160 -15.435 1.00 89.50 439 VAL A C 1
ATOM 3500 O O . VAL A 1 439 ? 8.320 7.673 -14.437 1.00 89.50 439 VAL A O 1
ATOM 3503 N N . PHE A 1 440 ? 8.240 8.245 -16.606 1.00 85.62 440 PHE A N 1
ATOM 3504 C CA . PHE A 1 440 ? 7.005 7.528 -16.868 1.00 85.62 440 PHE A CA 1
ATOM 3505 C C . PHE A 1 440 ? 7.033 6.832 -18.221 1.00 85.62 440 PHE A C 1
ATOM 3507 O O . PHE A 1 440 ? 7.721 7.245 -19.152 1.00 85.62 440 PHE A O 1
ATOM 3514 N N . PHE A 1 441 ? 6.251 5.772 -18.318 1.00 81.19 441 PHE A N 1
ATOM 3515 C CA . PHE A 1 441 ? 6.032 4.967 -19.506 1.00 81.19 441 PHE A CA 1
ATOM 3516 C C . PHE A 1 441 ? 4.564 5.127 -19.892 1.00 81.19 441 PHE A C 1
ATOM 3518 O O . PHE A 1 441 ? 3.706 5.141 -19.006 1.00 81.19 441 PHE A O 1
ATOM 3525 N N . HIS A 1 442 ? 4.268 5.238 -21.185 1.00 74.94 442 HIS A N 1
ATOM 3526 C CA . HIS A 1 442 ? 2.901 5.107 -21.693 1.00 74.94 442 HIS A CA 1
ATOM 3527 C C . HIS A 1 442 ? 2.794 3.812 -22.489 1.00 74.94 442 HIS A C 1
ATOM 3529 O O . HIS A 1 442 ? 3.770 3.388 -23.105 1.00 74.94 442 HIS A O 1
ATOM 3535 N N . GLU A 1 443 ? 1.621 3.179 -22.455 1.00 64.69 443 GLU A N 1
ATOM 3536 C CA . GLU A 1 443 ? 1.376 1.915 -23.162 1.00 64.69 443 GLU A CA 1
ATOM 3537 C C . GLU A 1 443 ? 2.392 0.826 -22.796 1.00 64.69 443 GLU A C 1
ATOM 3539 O O . GLU A 1 443 ? 2.795 0.009 -23.625 1.00 64.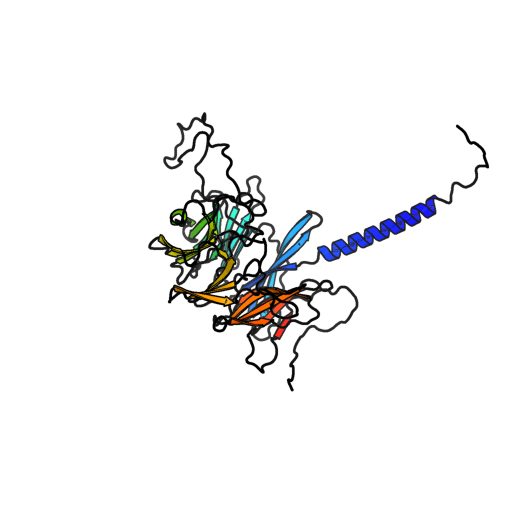69 443 GLU A O 1
ATOM 3544 N N . ALA A 1 444 ? 2.791 0.776 -21.521 1.00 53.81 444 ALA A N 1
ATOM 3545 C CA . ALA A 1 444 ? 3.400 -0.427 -20.988 1.00 53.81 444 ALA A CA 1
ATOM 3546 C C . ALA A 1 444 ? 2.353 -1.534 -21.165 1.00 53.81 444 ALA A C 1
ATOM 3548 O O . ALA A 1 444 ? 1.329 -1.540 -20.493 1.00 53.81 444 ALA A O 1
ATOM 3549 N N . ARG A 1 445 ? 2.538 -2.373 -22.178 1.00 56.50 445 ARG A N 1
ATOM 3550 C CA . ARG A 1 445 ? 1.828 -3.627 -22.430 1.00 56.50 445 ARG A CA 1
ATOM 3551 C C . ARG A 1 445 ? 2.879 -4.652 -22.822 1.00 56.50 445 ARG A C 1
ATOM 3553 O O . ARG A 1 445 ? 3.974 -4.273 -23.252 1.00 56.50 445 ARG A O 1
ATOM 3560 N N . ILE A 1 446 ? 2.550 -5.932 -22.674 1.00 52.78 446 ILE A N 1
ATOM 3561 C CA . ILE A 1 446 ? 3.279 -6.995 -23.368 1.00 52.78 446 ILE A CA 1
ATOM 3562 C C . ILE A 1 446 ? 2.949 -6.817 -24.854 1.00 52.78 446 ILE A C 1
ATOM 3564 O O . ILE A 1 446 ? 1.780 -6.981 -25.216 1.00 52.78 446 ILE A O 1
ATOM 3568 N N . PRO A 1 447 ? 3.904 -6.429 -25.719 1.00 53.41 447 PRO A N 1
ATOM 3569 C CA . PRO A 1 447 ? 3.622 -6.337 -27.141 1.00 53.41 447 PRO A CA 1
ATOM 3570 C C . PRO A 1 447 ? 3.239 -7.735 -27.649 1.00 53.41 447 PRO A C 1
ATOM 3572 O O . PRO A 1 447 ? 3.847 -8.725 -27.213 1.00 53.41 447 PRO A O 1
ATOM 3575 N N . PRO A 1 448 ? 2.278 -7.860 -28.581 1.00 49.50 448 PRO A N 1
ATOM 3576 C CA . PRO A 1 448 ? 2.160 -9.086 -29.356 1.00 49.50 448 PRO A CA 1
ATOM 3577 C C . PRO A 1 448 ? 3.527 -9.391 -29.981 1.00 49.50 448 PRO A C 1
ATOM 3579 O O . PRO A 1 448 ? 4.254 -8.466 -30.356 1.00 49.50 448 PRO A O 1
ATOM 3582 N N . GLU A 1 449 ? 3.905 -10.671 -30.069 1.00 45.59 449 GLU A N 1
ATOM 3583 C CA . GLU A 1 449 ? 5.160 -11.077 -30.710 1.00 45.59 449 GLU A CA 1
ATOM 3584 C C . GLU A 1 449 ? 5.256 -10.398 -32.084 1.00 45.59 449 GLU A C 1
ATOM 3586 O O . GLU A 1 449 ? 4.505 -10.781 -32.981 1.00 45.59 449 GLU A O 1
ATOM 3591 N N . LYS A 1 450 ? 6.153 -9.395 -32.204 1.00 40.84 450 LYS A N 1
ATOM 3592 C CA . LYS A 1 450 ? 6.532 -8.573 -33.385 1.00 40.84 450 LYS A CA 1
ATOM 3593 C C . LYS A 1 450 ? 6.300 -7.051 -33.302 1.00 40.84 450 LYS A C 1
ATOM 3595 O O . LYS A 1 450 ? 6.704 -6.377 -34.247 1.00 40.84 450 LYS A O 1
ATOM 3600 N N . GLU A 1 451 ? 5.757 -6.473 -32.226 1.00 42.56 451 GLU A N 1
ATOM 3601 C CA . GLU A 1 451 ? 5.683 -4.997 -32.106 1.00 42.56 451 GLU A CA 1
ATOM 3602 C C . GLU A 1 451 ? 6.851 -4.363 -31.317 1.00 42.56 451 GLU A C 1
ATOM 3604 O O . GLU A 1 451 ? 7.371 -4.979 -30.381 1.00 42.56 451 GLU A O 1
ATOM 3609 N N . PRO A 1 452 ? 7.312 -3.152 -31.708 1.00 42.19 452 PRO A N 1
ATOM 3610 C CA . PRO A 1 452 ? 8.462 -2.496 -31.096 1.00 42.19 452 PRO A CA 1
ATOM 3611 C C . PRO A 1 452 ? 8.217 -2.033 -29.649 1.00 42.19 452 PRO A C 1
ATOM 3613 O O . PRO A 1 452 ? 7.101 -1.939 -29.152 1.00 42.19 452 PRO A O 1
ATOM 3616 N N . ILE A 1 453 ? 9.346 -1.771 -28.991 1.00 50.03 453 ILE A N 1
ATOM 3617 C CA . ILE A 1 453 ? 9.569 -1.607 -27.552 1.00 50.03 453 ILE A CA 1
ATOM 3618 C C . ILE A 1 453 ? 8.837 -0.390 -26.958 1.00 50.03 453 ILE A C 1
ATOM 3620 O O . ILE A 1 453 ? 8.789 0.679 -27.563 1.00 50.03 453 ILE A O 1
ATOM 3624 N N . GLN A 1 454 ? 8.347 -0.574 -25.728 1.00 54.41 454 GLN A N 1
ATOM 3625 C CA . GLN A 1 454 ? 7.743 0.429 -24.844 1.00 54.41 454 GLN A CA 1
ATOM 3626 C C . GLN A 1 454 ? 8.498 1.769 -24.856 1.00 54.41 454 GLN A C 1
ATOM 3628 O O . GLN A 1 454 ? 9.715 1.821 -24.658 1.00 54.41 454 GLN A O 1
ATOM 3633 N N . THR A 1 455 ? 7.768 2.865 -25.046 1.00 53.28 455 THR A N 1
ATOM 3634 C CA . THR A 1 455 ? 8.306 4.228 -25.013 1.00 53.28 455 THR A CA 1
ATOM 3635 C C . THR A 1 455 ? 8.188 4.832 -23.618 1.00 53.28 455 THR A C 1
ATOM 3637 O O . THR A 1 455 ? 7.153 4.746 -22.954 1.00 53.28 455 THR A O 1
ATOM 3640 N N . TRP A 1 456 ? 9.263 5.478 -23.171 1.00 57.38 456 TRP A N 1
ATOM 3641 C CA . TRP A 1 456 ? 9.318 6.174 -21.890 1.00 57.38 456 TRP A CA 1
ATOM 3642 C C . TRP A 1 456 ? 9.753 7.621 -22.063 1.00 57.38 456 TRP A C 1
ATOM 3644 O O . TRP A 1 456 ? 10.513 7.967 -22.970 1.00 57.38 456 TRP A O 1
ATOM 3654 N N . HIS A 1 457 ? 9.264 8.461 -21.161 1.00 56.78 457 HIS A N 1
ATOM 3655 C CA . HIS A 1 457 ? 9.520 9.890 -21.116 1.00 56.78 457 HIS A CA 1
ATOM 3656 C C . HIS A 1 457 ? 10.131 10.251 -19.767 1.00 56.78 457 HIS A C 1
ATOM 3658 O O . HIS A 1 457 ? 9.732 9.765 -18.705 1.00 56.78 457 HIS A O 1
ATOM 3664 N N . LEU A 1 458 ? 11.143 11.108 -19.819 1.00 58.31 458 LEU A N 1
ATOM 3665 C CA . LEU A 1 458 ? 11.871 11.557 -18.642 1.00 58.31 458 LEU A CA 1
ATOM 3666 C C . LEU A 1 458 ? 11.124 12.735 -17.995 1.00 58.31 458 LEU A C 1
ATOM 3668 O O . LEU A 1 458 ? 10.889 13.738 -18.667 1.00 58.31 458 LEU A O 1
ATOM 3672 N N . ILE A 1 459 ? 10.792 12.645 -16.701 1.00 59.03 459 ILE A N 1
ATOM 3673 C CA . ILE A 1 459 ? 10.162 13.762 -15.967 1.00 59.03 459 ILE A CA 1
ATOM 3674 C C . ILE A 1 459 ? 11.234 14.696 -15.411 1.00 59.03 459 ILE A C 1
ATOM 3676 O O . ILE A 1 459 ? 11.113 15.915 -15.505 1.00 59.03 459 ILE A O 1
ATOM 3680 N N . GLN A 1 460 ? 12.307 14.126 -14.857 1.00 52.38 460 GLN A N 1
ATOM 3681 C CA . GLN A 1 460 ? 13.411 14.886 -14.279 1.00 52.38 460 GLN A CA 1
ATOM 3682 C C . GLN A 1 460 ? 14.757 14.361 -14.784 1.00 52.38 460 GLN A C 1
ATOM 3684 O O . GLN A 1 460 ? 15.030 13.163 -14.725 1.00 52.38 460 GLN A O 1
ATOM 3689 N N . LEU A 1 461 ? 15.615 15.272 -15.257 1.00 53.72 461 LEU A N 1
ATOM 3690 C CA . LEU A 1 461 ? 16.985 14.946 -15.654 1.00 53.72 461 LEU A CA 1
ATOM 3691 C C . LEU A 1 461 ? 17.818 14.549 -14.425 1.00 53.72 461 LEU A C 1
ATOM 3693 O O . LEU A 1 461 ? 17.876 15.334 -13.476 1.00 53.72 461 LEU A O 1
ATOM 3697 N N . PRO A 1 462 ? 18.483 13.378 -14.430 1.00 55.19 462 PRO A N 1
ATOM 3698 C CA . PRO A 1 462 ? 19.489 13.077 -13.422 1.00 55.19 462 PRO A CA 1
ATOM 3699 C C . PRO A 1 462 ? 20.727 13.948 -13.652 1.00 55.19 462 PRO A C 1
ATOM 3701 O O . PRO A 1 462 ? 21.108 14.194 -14.804 1.00 55.19 462 PRO A O 1
ATOM 3704 N N . ASN A 1 463 ? 21.411 14.356 -12.578 1.00 52.34 463 ASN A N 1
ATOM 3705 C CA . ASN A 1 463 ? 22.795 14.781 -12.744 1.00 52.34 463 ASN A CA 1
ATOM 3706 C C . ASN A 1 463 ? 23.647 13.530 -12.987 1.00 52.34 463 ASN A C 1
ATOM 3708 O O . ASN A 1 463 ? 23.431 12.472 -12.393 1.00 52.34 463 ASN A O 1
ATOM 3712 N N . ARG A 1 464 ? 24.616 13.636 -13.897 1.00 52.44 464 ARG A N 1
ATOM 3713 C CA . ARG A 1 464 ? 25.617 12.587 -14.112 1.00 52.44 464 ARG A CA 1
ATOM 3714 C C . ARG A 1 464 ? 26.910 12.995 -13.432 1.00 52.44 464 ARG A C 1
ATOM 3716 O O . ARG A 1 464 ? 27.406 14.101 -13.651 1.00 52.44 464 ARG A O 1
ATOM 3723 N N . PHE A 1 465 ? 27.493 12.088 -12.658 1.00 41.72 465 PHE A N 1
ATOM 3724 C CA . PHE A 1 465 ? 28.839 12.283 -12.139 1.00 41.72 465 PHE A CA 1
ATOM 3725 C C . PHE A 1 465 ? 29.865 11.956 -13.237 1.00 41.72 465 PHE A C 1
ATOM 3727 O O . PHE A 1 465 ? 30.057 10.800 -13.605 1.00 41.72 465 PHE A O 1
ATOM 3734 N N . GLY A 1 466 ? 30.532 12.994 -13.757 1.00 38.31 466 GLY A N 1
ATOM 3735 C CA . GLY A 1 466 ? 31.616 12.890 -14.742 1.00 38.31 466 GLY A CA 1
ATOM 3736 C C . GLY A 1 466 ? 31.258 13.459 -16.121 1.00 38.31 466 GLY A C 1
ATOM 3737 O O . GLY A 1 466 ? 30.151 13.281 -16.614 1.00 38.31 466 GLY A O 1
ATOM 3738 N N . ASN A 1 467 ? 32.219 14.137 -16.763 1.00 32.25 467 ASN A N 1
ATOM 3739 C CA . ASN A 1 467 ? 32.109 14.791 -18.083 1.00 32.25 467 ASN A CA 1
ATOM 3740 C C . ASN A 1 467 ? 31.963 13.808 -19.271 1.00 32.25 467 ASN A C 1
ATOM 3742 O O . ASN A 1 467 ? 32.576 13.998 -20.320 1.00 32.25 467 ASN A O 1
ATOM 3746 N N . CYS A 1 468 ? 31.174 12.743 -19.144 1.00 30.22 468 CYS A N 1
ATOM 3747 C CA . CYS A 1 468 ? 30.922 11.811 -20.238 1.00 30.22 468 CYS A CA 1
ATOM 3748 C C . CYS A 1 468 ? 29.505 11.990 -20.800 1.00 30.22 468 CYS A C 1
ATOM 3750 O O . CYS A 1 468 ? 28.533 11.443 -20.289 1.00 30.22 468 CYS A O 1
ATOM 3752 N N . LEU A 1 469 ? 29.475 12.719 -21.923 1.00 33.97 469 LEU A N 1
ATOM 3753 C CA . LEU A 1 469 ? 28.467 12.725 -22.990 1.00 33.97 469 LEU A CA 1
ATOM 3754 C C . LEU A 1 469 ? 27.114 13.388 -22.674 1.00 33.97 469 LEU A C 1
ATOM 3756 O O . LEU A 1 469 ? 26.171 12.767 -22.189 1.00 33.97 469 LEU A O 1
ATOM 3760 N N . ASN A 1 470 ? 26.989 14.638 -23.135 1.00 28.86 470 ASN A N 1
ATOM 3761 C CA . ASN A 1 470 ? 25.723 15.280 -23.495 1.00 28.86 470 ASN A CA 1
ATOM 3762 C C . ASN A 1 470 ? 25.011 14.462 -24.593 1.00 28.86 470 ASN A C 1
ATOM 3764 O O . ASN A 1 470 ? 25.122 14.772 -25.779 1.00 28.86 470 ASN A O 1
ATOM 3768 N N . ARG A 1 471 ? 24.268 13.416 -24.228 1.00 34.66 471 ARG A N 1
ATOM 3769 C CA . ARG A 1 471 ? 23.203 12.875 -25.082 1.00 34.66 471 ARG A CA 1
ATOM 3770 C C . ARG A 1 471 ? 21.869 13.365 -24.537 1.00 34.66 471 ARG A C 1
ATOM 3772 O O . ARG A 1 471 ? 21.544 13.113 -23.382 1.00 34.66 471 ARG A O 1
ATOM 3779 N N . LYS A 1 472 ? 21.096 14.063 -25.379 1.00 33.06 472 LYS A N 1
ATOM 3780 C CA . LYS A 1 472 ? 19.661 14.270 -25.149 1.00 33.06 472 LYS A CA 1
ATOM 3781 C C . LYS A 1 472 ? 19.039 12.895 -24.918 1.00 33.06 472 LYS A C 1
ATOM 3783 O O . LYS A 1 472 ? 19.075 12.049 -25.808 1.00 33.06 472 LYS A O 1
ATOM 3788 N N . VAL A 1 473 ? 18.510 12.670 -23.723 1.00 35.91 473 VAL A N 1
ATOM 3789 C CA . VAL A 1 473 ? 17.789 11.447 -23.385 1.00 35.91 473 VAL A CA 1
ATOM 3790 C C . VAL A 1 473 ? 16.368 11.590 -23.933 1.00 35.91 473 VAL A C 1
ATOM 3792 O O . VAL A 1 473 ? 15.456 12.024 -23.244 1.00 35.91 473 VAL A O 1
ATOM 3795 N N . THR A 1 474 ? 16.208 11.299 -25.221 1.00 36.75 474 THR A N 1
ATOM 3796 C CA . THR A 1 474 ? 14.916 10.992 -25.846 1.00 36.75 474 THR A CA 1
ATOM 3797 C C . THR A 1 474 ? 15.071 9.617 -26.481 1.00 36.75 474 THR A C 1
ATOM 3799 O O . THR A 1 474 ? 15.704 9.492 -27.531 1.00 36.75 474 THR A O 1
ATOM 3802 N N . GLY A 1 475 ? 14.587 8.570 -25.814 1.00 36.22 475 GLY A N 1
ATOM 3803 C CA . GLY A 1 475 ? 14.637 7.206 -26.331 1.00 36.22 475 GLY A CA 1
ATOM 3804 C C . GLY A 1 475 ? 13.460 6.939 -27.264 1.00 36.22 475 GLY A C 1
ATOM 3805 O O . GLY A 1 475 ? 12.348 6.726 -26.804 1.00 36.22 475 GLY A O 1
ATOM 3806 N N . LYS A 1 476 ? 13.699 6.921 -28.577 1.00 29.95 476 LYS A N 1
ATOM 3807 C CA . LYS A 1 476 ? 12.861 6.201 -29.548 1.00 29.95 476 LYS A CA 1
ATOM 3808 C C . LYS A 1 476 ? 13.784 5.248 -30.288 1.00 29.95 476 LYS A C 1
ATOM 3810 O O . LYS A 1 476 ? 14.627 5.719 -31.045 1.00 29.95 476 LYS A O 1
ATOM 3815 N N . TRP A 1 477 ? 13.642 3.944 -30.069 1.00 29.50 477 TRP A N 1
ATOM 3816 C CA . TRP A 1 477 ? 14.376 2.949 -30.847 1.00 29.50 477 TRP A CA 1
ATOM 3817 C C . TRP A 1 477 ? 13.474 1.779 -31.223 1.00 29.50 477 TRP A C 1
ATOM 3819 O O . TRP A 1 477 ? 12.960 1.056 -30.374 1.00 29.50 477 TRP A O 1
ATOM 3829 N N . SER A 1 478 ? 13.296 1.627 -32.533 1.00 24.06 478 SER A N 1
ATOM 3830 C CA . SER A 1 478 ? 12.765 0.448 -33.196 1.00 24.06 478 SER A CA 1
ATOM 3831 C C . SER A 1 478 ? 13.884 -0.581 -33.358 1.00 24.06 478 SER A C 1
ATOM 3833 O O . SER A 1 478 ? 14.989 -0.249 -33.789 1.00 24.06 478 SER A O 1
ATOM 3835 N N . VAL A 1 479 ? 13.595 -1.844 -33.048 1.00 23.39 479 VAL A N 1
ATOM 3836 C CA . VAL A 1 479 ? 14.448 -2.966 -33.451 1.00 23.39 479 VAL A CA 1
ATOM 3837 C C . VAL A 1 479 ? 13.765 -3.649 -34.629 1.00 23.39 479 VAL A C 1
ATOM 3839 O O . VAL A 1 479 ? 12.693 -4.230 -34.482 1.00 23.39 479 VAL A O 1
ATOM 3842 N N . ASN A 1 480 ? 14.384 -3.548 -35.807 1.00 23.08 480 ASN A N 1
ATOM 3843 C CA . ASN A 1 480 ? 14.099 -4.438 -36.929 1.00 23.08 480 ASN A CA 1
ATOM 3844 C C . ASN A 1 480 ? 14.582 -5.843 -36.549 1.00 23.08 480 ASN A C 1
ATOM 3846 O O . ASN A 1 480 ? 15.777 -6.035 -36.324 1.00 23.08 480 ASN A O 1
ATOM 3850 N N . LEU A 1 481 ? 13.671 -6.812 -36.503 1.00 25.59 481 LEU A N 1
ATOM 3851 C CA . LEU A 1 481 ? 14.018 -8.230 -36.448 1.00 25.59 481 LEU A CA 1
ATOM 3852 C C . LEU A 1 481 ? 14.205 -8.742 -37.883 1.00 25.59 481 LEU A C 1
ATOM 3854 O O . LEU A 1 481 ? 13.314 -8.585 -38.720 1.00 25.59 481 LEU A O 1
ATOM 3858 N N . LYS A 1 482 ? 15.371 -9.331 -38.158 1.00 25.23 482 LYS A N 1
ATOM 3859 C CA . LYS A 1 482 ? 15.508 -10.375 -39.178 1.00 25.23 482 LYS A CA 1
ATOM 3860 C C . LYS A 1 482 ? 15.309 -11.723 -38.512 1.00 25.23 482 LYS A C 1
ATOM 3862 O O . LYS A 1 482 ? 15.801 -11.858 -37.369 1.00 25.23 482 LYS A O 1
#

pLDDT: mean 83.0, std 19.49, range [23.08, 98.62]

Mean predicted aligned error: 10.09 Å

Secondary structure (DSSP, 8-state):
-------------TTSSHHHHHHHHHHHHHHHHHHHHHHHHHHTS-EEEEEEEEGGG-SSEEEEEEEEEEE-SSS-SEEEEEEEEEEETTT--EEEEPPPEE-TTEEEEEE-TTSSEEEEEEEE-STT-EEEEEEEETTEEEEEEESTT-SS-SSBP-STTT--EEE-TTSSEEEEEEEPPPPPEE-TT---TT---TT---EET-TT-------TT-TT-SSEEEEEEETTT--EEE--GGGT-SSEEEEEEEE-GGGTEEEEEEEE--S----SSS-TTS-EEEEEEETTT--EEE--S-TTEEEEEEEE-TTSSEEEEEEEESSS-SS--BEEEEEETTTTEEEEEE-------SSS---B--S---SS-B-TTSSEEEEEEEETTEEEEEEEETTT--EEEPP--TT-SEEEEEEEETTEEEEEEEETTEEEEEEEEES-----TTPPP-EEEESSPPPBSSS---------------

Radius of gyration: 27.93 Å; Cα contacts (8 Å, |Δi|>4): 1017; chains: 1; bounding box: 101×49×85 Å